Protein AF-A0A949XMJ7-F1 (afdb_monomer)

Sequence (613 aa):
MRRFLAPEVVQTSALDCGPAALKCLLEGYRIPVAYGRLREACQTGLDGTSIDTLEVVANQLGLIAGQVLLPVDHLLLREAKAFPCLLVTTLPNGVTHFVVLWRKHGSLLQVMDPAVGRRWVSTKEFLREVYAHTMPAEADEWRHFAASEDSRKMFAERMRKVGLRSKRQLTLVTNALHDEGWRSLAILDAAIRLVAALRDSGAIRSADDSARLLERMIANPECIPERYWSVRSAPQDSAGAEQVLVQGAVLIRILGSQPPASGEELGTELSAALSARAASPGRELFNVFWHSGRLAIALILCGLVVSAAATLGEGLLFRGLLDISTELGLAGQRMGAMSALAFFCVALLFLELPVFLYSVRIGRYIENRLRLKFLEKIPRLSDRYFQSRLISDMAERSHVAHRLRDLAGHVHQLLRAVLEFTFTAAGIVWLEPSYSHHMMAIAAVALAPPFLLQSLLTERDLRVRTHAAGLTRFYLDAMLGLVAVRAHGAENAVRRDHERFLGEWANASVRLQRTAAALEAAQLTALFGLIGGLFLWHPLEGADIGRTLLIAYWALNLPALGQEIGTLLRQYPAYRNLTLRLMEPLSAPEETPACEIPFGPGECAAPSLTFDA

Nearest PDB structures (foldseek):
  6v9z-assembly1_B  TM=7.676E-01  e=9.393E-17  Acetivibrio thermocellus ATCC 27405
  8vp6-assembly1_A  TM=7.968E-01  e=1.677E-15  Acetivibrio thermocellus ATCC 27405
  7t56-assembly1_B  TM=7.786E-01  e=8.158E-16  Acetivibrio thermocellus
  8vp5-assembly1_B  TM=7.385E-01  e=6.307E-16  Acetivibrio thermocellus ATCC 27405
  8vpb-assembly1_B  TM=7.753E-01  e=7.086E-15  Acetivibrio thermocellus ATCC 27405

Structure (mmCIF, N/CA/C/O backbone):
data_AF-A0A949XMJ7-F1
#
_entry.id   AF-A0A949XMJ7-F1
#
loop_
_atom_site.group_PDB
_atom_site.id
_atom_site.type_symbol
_atom_site.label_atom_id
_atom_site.label_alt_id
_atom_site.label_comp_id
_atom_site.label_asym_id
_atom_site.label_entity_id
_atom_site.label_seq_id
_atom_site.pdbx_PDB_ins_code
_atom_site.Cartn_x
_atom_site.Cartn_y
_atom_site.Cartn_z
_atom_site.occupancy
_atom_site.B_iso_or_equiv
_atom_site.auth_seq_id
_atom_site.auth_comp_id
_atom_site.auth_asym_id
_atom_site.auth_atom_id
_atom_site.pdbx_PDB_model_num
ATOM 1 N N . MET A 1 1 ? 0.547 -25.643 -7.163 1.00 66.56 1 MET A N 1
ATOM 2 C CA . MET A 1 1 ? -0.748 -24.995 -7.504 1.00 66.56 1 MET A CA 1
ATOM 3 C C . MET A 1 1 ? -0.825 -23.638 -6.802 1.00 66.56 1 MET A C 1
ATOM 5 O O . MET A 1 1 ? -0.690 -23.591 -5.583 1.00 66.56 1 MET A O 1
ATOM 9 N N . ARG A 1 2 ? -0.970 -22.543 -7.560 1.00 87.31 2 ARG A N 1
ATOM 10 C CA . ARG A 1 2 ? -0.847 -21.151 -7.081 1.00 87.31 2 ARG A CA 1
ATOM 11 C C . ARG A 1 2 ? -2.112 -20.654 -6.356 1.00 87.31 2 ARG A C 1
ATOM 13 O O . ARG A 1 2 ? -3.221 -20.988 -6.769 1.00 87.31 2 ARG A O 1
ATOM 20 N N . ARG A 1 3 ? -1.968 -19.828 -5.308 1.00 89.62 3 ARG A N 1
ATOM 21 C CA . ARG A 1 3 ? -3.097 -19.157 -4.623 1.00 89.62 3 ARG A CA 1
ATOM 22 C C . ARG A 1 3 ? -3.850 -18.195 -5.559 1.00 89.62 3 ARG A C 1
ATOM 24 O O . ARG A 1 3 ? -3.275 -17.623 -6.486 1.00 89.62 3 ARG A O 1
ATOM 31 N N . PHE A 1 4 ? -5.149 -17.997 -5.308 1.00 88.06 4 PHE A N 1
ATOM 32 C CA . PHE A 1 4 ? -5.967 -17.066 -6.097 1.00 88.06 4 PHE A CA 1
ATOM 33 C C . PHE A 1 4 ? -5.534 -15.613 -5.868 1.00 88.06 4 PHE A C 1
ATOM 35 O O . PHE A 1 4 ? -5.231 -14.912 -6.831 1.00 88.06 4 PHE A O 1
ATOM 42 N N . LEU A 1 5 ? -5.439 -15.201 -4.601 1.00 90.12 5 LEU A N 1
ATOM 43 C CA . LEU A 1 5 ? -4.949 -13.884 -4.198 1.00 90.12 5 LEU A CA 1
ATOM 44 C C . LEU A 1 5 ? -3.449 -13.934 -3.894 1.00 90.12 5 LEU A C 1
ATOM 46 O O . LEU A 1 5 ? -2.981 -14.900 -3.284 1.00 90.12 5 LEU A O 1
ATOM 50 N N . ALA A 1 6 ? -2.730 -12.872 -4.259 1.00 91.12 6 ALA A N 1
ATOM 51 C CA . ALA A 1 6 ? -1.374 -12.633 -3.774 1.00 91.12 6 ALA A CA 1
ATOM 52 C C . ALA A 1 6 ? -1.363 -12.597 -2.229 1.00 91.12 6 ALA A C 1
ATOM 54 O O . ALA A 1 6 ? -2.210 -11.899 -1.644 1.00 91.12 6 ALA A O 1
ATOM 55 N N . PRO A 1 7 ? -0.470 -13.352 -1.559 1.00 90.19 7 PRO A N 1
ATOM 56 C CA . PRO A 1 7 ? -0.226 -13.207 -0.127 1.00 90.19 7 PRO A CA 1
ATOM 57 C C . PRO A 1 7 ? 0.256 -11.799 0.207 1.00 90.19 7 PRO A C 1
ATOM 59 O O . PRO A 1 7 ? 1.004 -11.190 -0.552 1.00 90.19 7 PRO A O 1
ATOM 62 N N . GLU A 1 8 ? -0.175 -11.283 1.352 1.00 86.44 8 GLU A N 1
ATOM 63 C CA . GLU A 1 8 ? 0.156 -9.924 1.759 1.00 86.44 8 GLU A CA 1
ATOM 64 C C . GLU A 1 8 ? 1.421 -9.900 2.623 1.00 86.44 8 GLU A C 1
ATOM 66 O O . GLU A 1 8 ? 1.390 -10.220 3.815 1.00 86.44 8 GLU A O 1
ATOM 71 N N . VAL A 1 9 ? 2.535 -9.510 2.002 1.00 86.31 9 VAL A N 1
ATOM 72 C CA . VAL A 1 9 ? 3.845 -9.335 2.640 1.00 86.31 9 VAL A CA 1
ATOM 73 C C . VAL A 1 9 ? 4.270 -7.869 2.578 1.00 86.31 9 VAL A C 1
ATOM 75 O O . VAL A 1 9 ? 4.644 -7.371 1.522 1.00 86.31 9 VAL A O 1
ATOM 78 N N . VAL A 1 10 ? 4.230 -7.185 3.719 1.00 83.06 10 VAL A N 1
ATOM 79 C CA . VAL A 1 10 ? 4.673 -5.789 3.831 1.00 83.06 10 VAL A CA 1
ATOM 80 C C . VAL A 1 10 ? 6.129 -5.750 4.291 1.00 83.06 10 VAL A C 1
ATOM 82 O O . VAL A 1 10 ? 6.508 -6.506 5.189 1.00 83.06 10 VAL A O 1
ATOM 85 N N . GLN A 1 11 ? 6.929 -4.881 3.677 1.00 83.44 11 GLN A N 1
ATOM 86 C CA . GLN A 1 11 ? 8.338 -4.689 3.997 1.00 83.44 11 GLN A CA 1
ATOM 87 C C . GLN A 1 11 ? 8.525 -4.080 5.391 1.00 83.44 11 GLN A C 1
ATOM 89 O O . GLN A 1 11 ? 7.775 -3.196 5.812 1.00 83.44 11 GLN A O 1
ATOM 94 N N . THR A 1 12 ? 9.543 -4.541 6.112 1.00 75.12 12 THR A N 1
ATOM 95 C CA . THR A 1 12 ? 9.907 -3.996 7.430 1.00 75.12 12 THR A CA 1
ATOM 96 C C . THR A 1 12 ? 10.893 -2.836 7.344 1.00 75.12 12 THR A C 1
ATOM 98 O O . THR A 1 12 ? 10.880 -1.975 8.218 1.00 75.12 12 THR A O 1
ATOM 101 N N . SER A 1 13 ? 11.720 -2.778 6.299 1.00 78.19 13 SER A N 1
ATOM 102 C CA . SER A 1 13 ? 12.602 -1.648 5.992 1.00 78.19 13 SER A CA 1
ATOM 103 C C . SER A 1 13 ? 12.315 -1.110 4.592 1.00 78.19 13 SER A C 1
ATOM 105 O O . SER A 1 13 ? 11.815 -1.835 3.732 1.00 78.19 13 SER A O 1
ATOM 107 N N . ALA A 1 14 ? 12.662 0.155 4.347 1.00 74.44 14 ALA A N 1
ATOM 108 C CA . ALA A 1 14 ? 12.554 0.778 3.027 1.00 74.44 14 ALA A CA 1
ATOM 109 C C . ALA A 1 14 ? 13.431 0.085 1.964 1.00 74.44 14 ALA A C 1
ATOM 111 O O . ALA A 1 14 ? 13.112 0.149 0.781 1.00 74.44 14 ALA A O 1
ATOM 112 N N . LEU A 1 15 ? 14.503 -0.593 2.389 1.00 81.62 15 LEU A N 1
ATOM 113 C CA . LEU A 1 15 ? 15.447 -1.294 1.511 1.00 81.62 15 LEU A CA 1
ATOM 114 C C . LEU A 1 15 ? 15.006 -2.726 1.154 1.00 81.62 15 LEU A C 1
ATOM 116 O O . LEU A 1 15 ? 15.598 -3.354 0.279 1.00 81.62 15 LEU A O 1
ATOM 120 N N . ASP A 1 16 ? 13.955 -3.249 1.794 1.00 86.19 16 ASP A N 1
ATOM 121 C CA . ASP A 1 16 ? 13.585 -4.667 1.700 1.00 86.19 16 ASP A CA 1
ATOM 122 C C . ASP A 1 16 ? 12.490 -4.963 0.651 1.00 86.19 16 ASP A C 1
ATOM 124 O O . ASP A 1 16 ? 11.859 -6.026 0.692 1.00 86.19 16 ASP A O 1
ATOM 128 N N . CYS A 1 17 ? 12.225 -4.051 -0.291 1.00 91.06 17 CYS A N 1
ATOM 129 C CA . CYS A 1 17 ? 11.159 -4.238 -1.282 1.00 91.06 17 CYS A CA 1
ATOM 130 C C . CYS A 1 17 ? 11.347 -5.519 -2.120 1.00 91.06 17 CYS A C 1
ATOM 132 O O . CYS A 1 17 ? 10.381 -6.246 -2.356 1.00 91.06 17 CYS A O 1
ATOM 134 N N . GLY A 1 18 ? 12.590 -5.852 -2.493 1.00 92.31 18 GLY A N 1
ATOM 135 C CA . GLY A 1 18 ? 12.946 -7.079 -3.217 1.00 92.31 18 GLY A CA 1
ATOM 136 C C . GLY A 1 18 ? 12.616 -8.364 -2.440 1.00 92.31 18 GLY A C 1
ATOM 137 O O . GLY A 1 18 ? 11.767 -9.137 -2.893 1.00 92.31 18 GLY A O 1
ATOM 138 N N . PRO A 1 19 ? 13.211 -8.598 -1.252 1.00 92.56 19 PRO A N 1
ATOM 139 C CA . PRO A 1 19 ? 12.911 -9.763 -0.414 1.00 92.56 19 PRO A CA 1
ATOM 140 C C . PRO A 1 19 ? 11.424 -9.902 -0.069 1.00 92.56 19 PRO A C 1
ATOM 142 O O . PRO A 1 19 ? 10.880 -11.008 -0.080 1.00 92.56 19 PRO A O 1
ATOM 145 N N . ALA A 1 20 ? 10.733 -8.791 0.204 1.00 92.12 20 ALA A N 1
ATOM 146 C CA . ALA A 1 20 ? 9.298 -8.795 0.474 1.00 92.12 20 ALA A CA 1
ATOM 147 C C . ALA A 1 20 ? 8.474 -9.244 -0.746 1.00 92.12 20 ALA A C 1
ATOM 149 O O . ALA A 1 20 ? 7.578 -10.087 -0.616 1.00 92.12 20 ALA A O 1
ATOM 150 N N . ALA A 1 21 ? 8.802 -8.733 -1.937 1.00 95.00 21 ALA A N 1
ATOM 151 C CA . ALA A 1 21 ? 8.185 -9.143 -3.195 1.00 95.00 21 ALA A CA 1
ATOM 152 C C . ALA A 1 21 ? 8.442 -10.632 -3.492 1.00 95.00 21 ALA A C 1
ATOM 154 O O . ALA A 1 21 ? 7.512 -11.374 -3.822 1.00 95.00 21 ALA A O 1
ATOM 155 N N . LEU A 1 22 ? 9.674 -11.102 -3.291 1.00 95.56 22 LEU A N 1
ATOM 156 C CA . LEU A 1 22 ? 10.027 -12.507 -3.475 1.00 95.56 22 LEU A CA 1
ATOM 157 C C . LEU A 1 22 ? 9.285 -13.420 -2.488 1.00 95.56 22 LEU A C 1
ATOM 159 O O . LEU A 1 22 ? 8.714 -14.434 -2.895 1.00 95.56 22 LEU A O 1
ATOM 163 N N . LYS A 1 23 ? 9.182 -13.035 -1.211 1.00 93.50 23 LYS A N 1
ATOM 164 C CA . LYS A 1 23 ? 8.390 -13.779 -0.223 1.00 93.50 23 LYS A CA 1
ATOM 165 C C . LYS A 1 23 ? 6.920 -13.894 -0.630 1.00 93.50 23 LYS A C 1
ATOM 167 O O . LYS A 1 23 ? 6.338 -14.968 -0.491 1.00 93.50 23 LYS A O 1
ATOM 172 N N . CYS A 1 24 ? 6.317 -12.820 -1.149 1.00 94.31 24 CYS A N 1
ATOM 173 C CA . CYS A 1 24 ? 4.947 -12.858 -1.670 1.00 94.31 24 CYS A CA 1
ATOM 174 C C . CYS A 1 24 ? 4.798 -13.915 -2.777 1.00 94.31 24 CYS A C 1
ATOM 176 O O . CYS A 1 24 ? 3.838 -14.692 -2.766 1.00 94.31 24 CYS A O 1
ATOM 178 N N . LEU A 1 25 ? 5.743 -13.966 -3.723 1.00 95.38 25 LEU A N 1
ATOM 179 C CA . LEU A 1 25 ? 5.747 -14.978 -4.780 1.00 95.38 25 LEU A CA 1
ATOM 180 C C . LEU A 1 25 ? 5.861 -16.392 -4.193 1.00 95.38 25 LEU A C 1
ATOM 182 O O . LEU A 1 25 ? 5.002 -17.229 -4.474 1.00 95.38 25 LEU A O 1
ATOM 186 N N . LEU A 1 26 ? 6.843 -16.636 -3.323 1.00 93.75 26 LEU A N 1
ATOM 187 C CA . LEU A 1 26 ? 7.087 -17.934 -2.682 1.00 93.75 26 LEU A CA 1
ATOM 188 C C . LEU A 1 26 ? 5.860 -18.437 -1.904 1.00 93.75 26 LEU A C 1
ATOM 190 O O . LEU A 1 26 ? 5.338 -19.518 -2.190 1.00 93.75 26 LEU A O 1
ATOM 194 N N . GLU A 1 27 ? 5.300 -17.624 -1.003 1.00 91.94 27 GLU A N 1
ATOM 195 C CA . GLU A 1 27 ? 4.089 -17.982 -0.249 1.00 91.94 27 GLU A CA 1
ATOM 196 C C . GLU A 1 27 ? 2.875 -18.200 -1.168 1.00 91.94 27 GLU A C 1
ATOM 198 O O . GLU A 1 27 ? 1.984 -19.013 -0.885 1.00 91.94 27 GLU A O 1
ATOM 203 N N . GLY A 1 28 ? 2.834 -17.493 -2.299 1.00 92.19 28 GLY A N 1
ATOM 204 C CA . GLY A 1 28 ? 1.785 -17.599 -3.303 1.00 92.19 28 GLY A CA 1
ATOM 205 C C . GLY A 1 28 ? 1.818 -18.940 -4.040 1.00 92.19 28 GLY A C 1
ATOM 206 O O . GLY A 1 28 ? 0.761 -19.468 -4.410 1.00 92.19 28 GLY A O 1
ATOM 207 N N . TYR A 1 29 ? 3.010 -19.522 -4.170 1.00 92.81 29 TYR A N 1
ATOM 208 C CA . TYR A 1 29 ? 3.255 -20.896 -4.613 1.00 92.81 29 TYR A CA 1
ATOM 209 C C . TYR A 1 29 ? 3.295 -21.915 -3.459 1.00 92.81 29 TYR A C 1
ATOM 211 O O . TYR A 1 29 ? 3.498 -23.099 -3.707 1.00 92.81 29 TYR A O 1
ATOM 219 N N . ARG A 1 30 ? 2.955 -21.488 -2.231 1.00 89.94 30 ARG A N 1
ATOM 220 C CA . ARG A 1 30 ? 2.910 -22.298 -0.996 1.00 89.94 30 ARG A CA 1
ATOM 221 C C . ARG A 1 30 ? 4.281 -22.794 -0.520 1.00 89.94 30 ARG A C 1
ATOM 223 O O . ARG A 1 30 ? 4.350 -23.835 0.123 1.00 89.94 30 ARG A O 1
ATOM 230 N N . ILE A 1 31 ? 5.329 -22.025 -0.788 1.00 88.88 31 ILE A N 1
ATOM 231 C CA . ILE A 1 31 ? 6.684 -22.246 -0.282 1.00 88.88 31 ILE A CA 1
ATOM 232 C C . ILE A 1 31 ? 6.861 -21.311 0.929 1.00 88.88 31 ILE A C 1
ATOM 234 O O . ILE A 1 31 ? 6.966 -20.097 0.742 1.00 88.88 31 ILE A O 1
ATOM 238 N N . PRO A 1 32 ? 6.769 -21.814 2.175 1.00 83.50 32 PRO A N 1
ATOM 239 C CA . PRO A 1 32 ? 6.888 -20.977 3.363 1.00 83.50 32 PRO A CA 1
ATOM 240 C C . PRO A 1 32 ? 8.350 -20.587 3.589 1.00 83.50 32 PRO A C 1
ATOM 242 O O . PRO A 1 32 ? 9.219 -21.452 3.600 1.00 83.50 32 PRO A O 1
ATOM 245 N N . VAL A 1 33 ? 8.613 -19.293 3.795 1.00 84.81 33 VAL A N 1
ATOM 246 C CA . VAL A 1 33 ? 9.972 -18.791 4.038 1.00 84.81 33 VAL A CA 1
ATOM 247 C C . VAL A 1 33 ? 9.970 -17.707 5.118 1.00 84.81 33 VAL A C 1
ATOM 249 O O . VAL A 1 33 ? 9.115 -16.809 5.134 1.00 84.81 33 VAL A O 1
ATOM 252 N N . ALA A 1 34 ? 10.930 -17.774 6.040 1.00 83.06 34 ALA A N 1
ATOM 253 C CA . ALA A 1 34 ? 11.138 -16.749 7.056 1.00 83.06 34 ALA A CA 1
ATOM 254 C C . ALA A 1 34 ? 11.697 -15.455 6.442 1.00 83.06 34 ALA A C 1
ATOM 256 O O . ALA A 1 34 ? 12.668 -15.469 5.693 1.00 83.06 34 ALA A O 1
ATOM 257 N N . TYR A 1 35 ? 11.095 -14.313 6.794 1.00 82.06 35 TYR A N 1
ATOM 258 C CA . TYR A 1 35 ? 11.399 -13.024 6.158 1.00 82.06 35 TYR A CA 1
ATOM 259 C C . TYR A 1 35 ? 12.834 -12.545 6.420 1.00 82.06 35 TYR A C 1
ATOM 261 O O . TYR A 1 35 ? 13.541 -12.221 5.473 1.00 82.06 35 TYR A O 1
ATOM 269 N N . GLY A 1 36 ? 13.275 -12.540 7.685 1.00 76.06 36 GLY A N 1
ATOM 270 C CA . GLY A 1 36 ? 14.621 -12.075 8.042 1.00 76.06 36 GLY A CA 1
ATOM 271 C C . GLY A 1 36 ? 15.720 -12.885 7.349 1.00 76.06 36 GLY A C 1
ATOM 272 O O . GLY A 1 36 ? 16.633 -12.313 6.773 1.00 76.06 36 GLY A O 1
ATOM 273 N N . ARG A 1 37 ? 15.575 -14.215 7.302 1.00 79.25 37 ARG A N 1
ATOM 274 C CA . ARG A 1 37 ? 16.522 -15.108 6.612 1.00 79.25 37 ARG A CA 1
ATOM 275 C C . ARG A 1 37 ? 16.497 -14.939 5.096 1.00 79.25 37 ARG A C 1
ATOM 277 O O . ARG A 1 37 ? 17.549 -14.922 4.471 1.00 79.25 37 ARG A O 1
ATOM 284 N N . LEU A 1 38 ? 15.314 -14.746 4.506 1.00 86.00 38 LEU A N 1
ATOM 285 C CA . LEU A 1 38 ? 15.204 -14.458 3.077 1.00 86.00 38 LEU A CA 1
ATOM 286 C C . LEU A 1 38 ? 15.922 -13.156 2.706 1.00 86.00 38 LEU A C 1
ATOM 288 O O . LEU A 1 38 ? 16.577 -13.106 1.672 1.00 86.00 38 LEU A O 1
ATOM 292 N N . ARG A 1 39 ? 15.828 -12.121 3.545 1.00 86.19 39 ARG A N 1
ATOM 293 C CA . ARG A 1 39 ? 16.546 -10.858 3.343 1.00 86.19 39 ARG A CA 1
ATOM 294 C C . ARG A 1 39 ? 18.064 -11.059 3.334 1.00 86.19 39 ARG A C 1
ATOM 296 O O . ARG A 1 39 ? 18.731 -10.561 2.434 1.00 86.19 39 ARG A O 1
ATOM 303 N N . GLU A 1 40 ? 18.598 -11.811 4.297 1.00 81.62 40 GLU A N 1
ATOM 304 C CA . GLU A 1 40 ? 20.036 -12.113 4.348 1.00 81.62 40 GLU A CA 1
ATOM 305 C C . GLU A 1 40 ? 20.483 -12.971 3.149 1.00 81.62 40 GLU A C 1
ATOM 307 O O . GLU A 1 40 ? 21.538 -12.713 2.567 1.00 81.62 40 GLU A O 1
ATOM 312 N N . ALA A 1 41 ? 19.650 -13.925 2.714 1.00 83.19 41 ALA A N 1
ATOM 313 C CA . ALA A 1 41 ? 19.880 -14.723 1.508 1.00 83.19 41 ALA A CA 1
ATOM 314 C C . ALA A 1 41 ? 19.851 -13.891 0.216 1.00 83.19 41 ALA A C 1
ATOM 316 O O . ALA A 1 41 ? 20.631 -14.148 -0.696 1.00 83.19 41 ALA A O 1
ATOM 317 N N . CYS A 1 42 ? 18.994 -12.870 0.151 1.00 86.19 42 CYS A N 1
ATOM 318 C CA . CYS A 1 42 ? 18.960 -11.910 -0.954 1.00 86.19 42 CYS A CA 1
ATOM 319 C C . CYS A 1 42 ? 20.138 -10.924 -0.929 1.00 86.19 42 CYS A C 1
ATOM 321 O O . CYS A 1 42 ? 20.238 -10.099 -1.832 1.00 86.19 42 CYS A O 1
ATOM 323 N N . GLN A 1 43 ? 21.006 -10.978 0.092 1.00 82.50 43 GLN A N 1
ATOM 324 C CA . GLN A 1 43 ? 22.157 -10.085 0.257 1.00 82.50 43 GLN A CA 1
ATOM 325 C C . GLN A 1 43 ? 21.776 -8.598 0.161 1.00 82.50 43 GLN A C 1
ATOM 327 O O . GLN A 1 43 ? 22.512 -7.785 -0.391 1.00 82.50 43 GLN A O 1
ATOM 332 N N . THR A 1 44 ? 20.601 -8.238 0.681 1.00 80.69 44 THR A N 1
ATOM 333 C CA . THR A 1 44 ? 20.091 -6.866 0.625 1.00 80.69 44 THR A CA 1
ATOM 334 C C . THR A 1 44 ? 21.017 -5.915 1.383 1.00 80.69 44 THR A C 1
ATOM 336 O O . THR A 1 44 ? 21.176 -6.048 2.597 1.00 80.69 44 THR A O 1
ATOM 339 N N . GLY A 1 45 ? 21.605 -4.953 0.671 1.00 77.56 45 GLY A N 1
ATOM 340 C CA . GLY A 1 45 ? 22.509 -3.938 1.214 1.00 77.56 45 GLY A CA 1
ATOM 341 C C . GLY A 1 45 ? 21.876 -2.546 1.289 1.00 77.56 45 GLY A C 1
ATOM 342 O O . GLY A 1 45 ? 20.660 -2.388 1.165 1.00 77.56 45 GLY A O 1
ATOM 343 N N . LEU A 1 46 ? 22.718 -1.521 1.460 1.00 73.44 46 LEU A N 1
ATOM 344 C CA . LEU A 1 46 ? 22.292 -0.113 1.481 1.00 73.44 46 LEU A CA 1
ATOM 345 C C . LEU A 1 46 ? 21.747 0.370 0.129 1.00 73.44 46 LEU A C 1
ATOM 347 O O . LEU A 1 46 ? 20.850 1.209 0.103 1.00 73.44 46 LEU A O 1
ATOM 351 N N . ASP A 1 47 ? 22.228 -0.216 -0.968 1.00 74.69 47 ASP A N 1
ATOM 352 C CA . ASP A 1 47 ? 21.771 0.076 -2.332 1.00 74.69 47 ASP A CA 1
ATOM 353 C C . ASP A 1 47 ? 20.519 -0.732 -2.731 1.00 74.69 47 ASP A C 1
ATOM 355 O O . ASP A 1 47 ? 20.024 -0.628 -3.853 1.00 74.69 47 ASP A O 1
ATOM 359 N N . GLY A 1 48 ? 19.978 -1.537 -1.810 1.00 82.44 48 GLY A N 1
ATOM 360 C CA . GLY A 1 48 ? 18.833 -2.410 -2.046 1.00 82.44 48 GLY A CA 1
ATOM 361 C C . GLY A 1 48 ? 19.242 -3.828 -2.443 1.00 82.44 48 GLY A C 1
ATOM 362 O O . GLY A 1 48 ? 20.201 -4.389 -1.916 1.00 82.44 48 GLY A O 1
ATOM 363 N N . THR A 1 49 ? 18.452 -4.456 -3.315 1.00 86.25 49 THR A N 1
ATOM 364 C CA . THR A 1 49 ? 18.653 -5.849 -3.752 1.00 86.25 49 THR A CA 1
ATOM 365 C C . THR A 1 49 ? 18.765 -5.904 -5.268 1.00 86.25 49 THR A C 1
ATOM 367 O O . THR A 1 49 ? 17.895 -5.361 -5.951 1.00 86.25 49 THR A O 1
ATOM 370 N N . SER A 1 50 ? 19.794 -6.577 -5.795 1.00 91.00 50 SER A N 1
ATOM 371 C CA . SER A 1 50 ? 19.906 -6.805 -7.240 1.00 91.00 50 SER A CA 1
ATOM 372 C C . SER A 1 50 ? 18.798 -7.737 -7.729 1.00 91.00 50 SER A C 1
ATOM 374 O O . SER A 1 50 ? 18.439 -8.716 -7.069 1.00 91.00 50 SER A O 1
ATOM 376 N N . ILE A 1 51 ? 18.275 -7.442 -8.916 1.00 91.81 51 ILE A N 1
ATOM 377 C CA . ILE A 1 51 ? 17.307 -8.299 -9.595 1.00 91.81 51 ILE A CA 1
ATOM 378 C C . ILE A 1 51 ? 17.902 -9.675 -9.938 1.00 91.81 51 ILE A C 1
ATOM 380 O O . ILE A 1 51 ? 17.189 -10.671 -9.838 1.00 91.81 51 ILE A O 1
ATOM 384 N N . ASP A 1 52 ? 19.201 -9.750 -10.231 1.00 92.00 52 ASP A N 1
ATOM 385 C CA . ASP A 1 52 ? 19.880 -11.008 -10.563 1.00 92.00 52 ASP A CA 1
ATOM 386 C C . ASP A 1 52 ? 19.918 -11.926 -9.334 1.00 92.00 52 ASP A C 1
ATOM 388 O O . ASP A 1 52 ? 19.584 -13.109 -9.400 1.00 92.00 52 ASP A O 1
ATOM 392 N N . THR A 1 53 ? 20.207 -11.355 -8.159 1.00 92.06 53 THR A N 1
ATOM 393 C CA . THR A 1 53 ? 20.156 -12.087 -6.888 1.00 92.06 53 THR A CA 1
ATOM 394 C C . THR A 1 53 ? 18.746 -12.593 -6.593 1.00 92.06 53 THR A C 1
ATOM 396 O O . THR A 1 53 ? 18.581 -13.725 -6.141 1.00 92.06 53 THR A O 1
ATOM 399 N N . LEU A 1 54 ? 17.712 -11.789 -6.869 1.00 94.31 54 LEU A N 1
ATOM 400 C CA . LEU A 1 54 ? 16.321 -12.212 -6.681 1.00 94.31 54 LEU A CA 1
ATOM 401 C C . LEU A 1 54 ? 15.955 -13.396 -7.582 1.00 94.31 54 LEU A C 1
ATOM 403 O O . LEU A 1 54 ? 15.244 -14.288 -7.124 1.00 94.31 54 LEU A O 1
ATOM 407 N N . GLU A 1 55 ? 16.428 -13.430 -8.829 1.00 95.19 55 GLU A N 1
ATOM 408 C CA . GLU A 1 55 ? 16.212 -14.558 -9.741 1.00 95.19 55 GLU A CA 1
ATOM 409 C C . GLU A 1 55 ? 16.924 -15.824 -9.255 1.00 95.19 55 GLU A C 1
ATOM 411 O O . GLU A 1 55 ? 16.299 -16.886 -9.173 1.00 95.19 55 GLU A O 1
ATOM 416 N N . VAL A 1 56 ? 18.202 -15.714 -8.880 1.00 93.25 56 VAL A N 1
ATOM 417 C CA . VAL A 1 56 ? 18.991 -16.841 -8.360 1.00 93.25 56 VAL A CA 1
ATOM 418 C C . VAL A 1 56 ? 18.330 -17.430 -7.113 1.00 93.25 56 VAL A C 1
ATOM 420 O O . VAL A 1 56 ? 18.054 -18.630 -7.065 1.00 93.25 56 VAL A O 1
ATOM 423 N N . VAL A 1 57 ? 17.994 -16.586 -6.132 1.00 92.75 57 VAL A N 1
ATOM 424 C CA . VAL A 1 57 ? 17.347 -17.014 -4.882 1.00 92.75 57 VAL A CA 1
ATOM 425 C C . VAL A 1 57 ? 15.951 -17.587 -5.152 1.00 92.75 57 VAL A C 1
ATOM 427 O O . VAL A 1 57 ? 15.570 -18.589 -4.546 1.00 92.75 57 VAL A O 1
ATOM 430 N N . ALA A 1 58 ? 15.182 -17.006 -6.080 1.00 94.25 58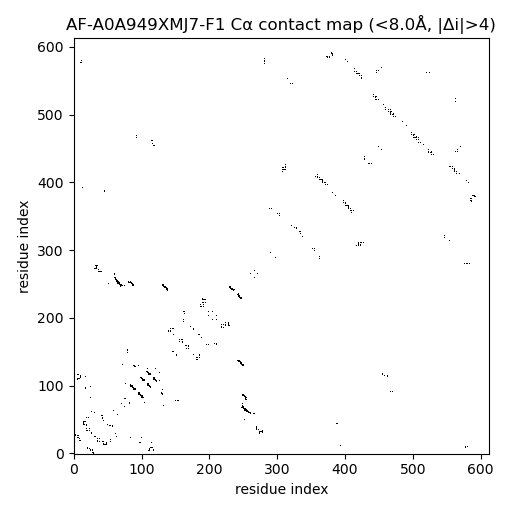 ALA A N 1
ATOM 431 C CA . ALA A 1 58 ? 13.881 -17.547 -6.474 1.00 94.25 58 ALA A CA 1
ATOM 432 C C . ALA A 1 58 ? 13.999 -18.971 -7.033 1.00 94.25 58 ALA A C 1
ATOM 434 O O . ALA A 1 58 ? 13.227 -19.846 -6.629 1.00 94.25 58 ALA A O 1
ATOM 435 N N . ASN A 1 59 ? 14.966 -19.205 -7.925 1.00 94.06 59 ASN A N 1
ATOM 436 C CA . ASN A 1 59 ? 15.201 -20.512 -8.532 1.00 94.06 59 ASN A CA 1
ATOM 437 C C . ASN A 1 59 ? 15.682 -21.547 -7.501 1.00 94.06 59 ASN A C 1
ATOM 439 O O . ASN A 1 59 ? 15.126 -22.645 -7.443 1.00 94.06 59 ASN A O 1
ATOM 443 N N . GLN A 1 60 ? 16.620 -21.179 -6.621 1.00 91.75 60 GLN A N 1
ATOM 444 C CA . GLN A 1 60 ? 17.108 -22.047 -5.537 1.00 91.75 60 GLN A CA 1
ATOM 445 C C . GLN A 1 60 ? 15.994 -22.473 -4.565 1.00 91.75 60 GLN A C 1
ATOM 447 O O . GLN A 1 60 ? 15.959 -23.617 -4.110 1.00 91.75 60 GLN A O 1
ATOM 452 N N . LEU A 1 61 ? 15.048 -21.573 -4.272 1.00 90.50 61 LEU A N 1
ATOM 453 C CA . LEU A 1 61 ? 13.918 -21.837 -3.374 1.00 90.50 61 LEU A CA 1
ATOM 454 C C . LEU A 1 61 ? 12.747 -22.579 -4.041 1.00 90.50 61 LEU A C 1
ATOM 456 O O . LEU A 1 61 ? 11.743 -22.831 -3.375 1.00 90.50 61 LEU A O 1
ATOM 460 N N . GLY A 1 62 ? 12.858 -22.950 -5.322 1.00 90.88 62 GLY A N 1
ATOM 461 C CA . GLY A 1 62 ? 11.873 -23.786 -6.015 1.00 90.88 62 GLY A CA 1
ATOM 462 C C . GLY A 1 62 ? 10.855 -23.028 -6.874 1.00 90.88 62 GLY A C 1
ATOM 463 O O . GLY A 1 62 ? 9.819 -23.586 -7.245 1.00 90.88 62 GLY A O 1
ATOM 464 N N . LEU A 1 63 ? 11.097 -21.763 -7.223 1.00 94.06 63 LEU A N 1
ATOM 465 C CA . LEU A 1 63 ? 10.371 -21.117 -8.323 1.00 94.06 63 LEU A CA 1
ATOM 466 C C . LEU A 1 63 ? 11.061 -21.422 -9.657 1.00 94.06 63 LEU A C 1
ATOM 468 O O . LEU A 1 63 ? 12.241 -21.738 -9.693 1.00 94.06 63 LEU A O 1
ATOM 472 N N . ILE A 1 64 ? 10.313 -21.334 -10.756 1.00 95.25 64 ILE A N 1
ATOM 473 C CA . ILE A 1 64 ? 10.884 -21.298 -12.109 1.00 95.25 64 ILE A CA 1
ATOM 474 C C . ILE A 1 64 ? 10.829 -19.837 -12.548 1.00 95.25 64 ILE A C 1
ATOM 476 O O . ILE A 1 64 ? 9.797 -19.374 -13.051 1.00 95.25 64 ILE A O 1
ATOM 480 N N . ALA A 1 65 ? 11.895 -19.102 -12.248 1.00 95.69 65 ALA A N 1
ATOM 481 C CA . ALA A 1 65 ? 12.020 -17.667 -12.454 1.00 95.69 65 ALA A CA 1
ATOM 482 C C . ALA A 1 65 ? 12.898 -17.368 -13.676 1.00 95.69 65 ALA A C 1
ATOM 484 O O . ALA A 1 65 ? 13.891 -18.052 -13.900 1.00 95.69 65 ALA A O 1
ATOM 485 N N . GLY A 1 66 ? 12.503 -16.361 -14.459 1.00 94.38 66 GLY A N 1
ATOM 486 C CA . GLY A 1 66 ? 13.279 -15.864 -15.595 1.00 94.38 66 GLY A CA 1
ATOM 487 C C . GLY A 1 66 ? 13.248 -14.341 -15.665 1.00 94.38 66 GLY A C 1
ATOM 488 O O . GLY A 1 66 ? 12.152 -13.764 -15.719 1.00 94.38 66 GLY A O 1
ATOM 489 N N . GLN A 1 67 ? 14.410 -13.694 -15.681 1.00 93.94 67 GLN A N 1
ATOM 490 C CA . GLN A 1 67 ? 14.530 -12.261 -15.943 1.00 93.94 67 GLN A CA 1
ATOM 491 C C . GLN A 1 67 ? 14.234 -11.956 -17.417 1.00 93.94 67 GLN A C 1
ATOM 493 O O . GLN A 1 67 ? 14.656 -12.669 -18.327 1.00 93.94 67 GLN A O 1
ATOM 498 N N . VAL A 1 68 ? 13.445 -10.910 -17.669 1.00 91.31 68 VAL A N 1
ATOM 499 C CA . VAL A 1 68 ? 13.101 -10.461 -19.021 1.00 91.31 68 VAL A CA 1
ATOM 500 C C . VAL A 1 68 ? 12.960 -8.943 -19.041 1.00 91.31 68 VAL A C 1
ATOM 502 O O . VAL A 1 68 ? 12.318 -8.357 -18.166 1.00 91.31 68 VAL A O 1
ATOM 505 N N . LEU A 1 69 ? 13.484 -8.316 -20.092 1.00 91.38 69 LEU A N 1
ATOM 506 C CA . LEU A 1 69 ? 13.143 -6.949 -20.471 1.00 91.38 69 LEU A CA 1
ATOM 507 C C . LEU A 1 69 ? 12.010 -6.992 -21.504 1.00 91.38 69 LEU A C 1
ATOM 509 O O . LEU A 1 69 ? 12.211 -7.407 -22.644 1.00 91.38 69 LEU A O 1
ATOM 513 N N . LEU A 1 70 ? 10.799 -6.594 -21.110 1.00 90.12 70 LEU A N 1
ATOM 514 C CA . LEU A 1 70 ? 9.648 -6.539 -22.016 1.00 90.12 70 LEU A CA 1
ATOM 515 C C . LEU A 1 70 ? 9.256 -5.096 -22.293 1.00 90.12 70 LEU A C 1
ATOM 517 O O . LEU A 1 70 ? 9.132 -4.325 -21.346 1.00 90.12 70 LEU A O 1
ATOM 521 N N . PRO A 1 71 ? 8.937 -4.710 -23.537 1.00 89.31 71 PRO A N 1
ATOM 522 C CA . PRO A 1 71 ? 8.333 -3.409 -23.769 1.00 89.31 71 PRO A CA 1
ATOM 523 C C . PRO A 1 71 ? 7.079 -3.201 -22.905 1.00 89.31 71 PRO A C 1
ATOM 525 O O . PRO A 1 71 ? 6.273 -4.115 -22.717 1.00 89.31 71 PRO A O 1
ATOM 528 N N . VAL A 1 72 ? 6.902 -1.991 -22.369 1.00 89.50 72 VAL A N 1
ATOM 529 C CA . VAL A 1 72 ? 5.880 -1.688 -21.343 1.00 89.50 72 VAL A CA 1
ATOM 530 C C . VAL A 1 72 ? 4.455 -2.043 -21.800 1.00 89.50 72 VAL A C 1
ATOM 532 O O . VAL A 1 72 ? 3.630 -2.517 -21.022 1.00 89.50 72 VAL A O 1
ATOM 535 N N . ASP A 1 73 ? 4.159 -1.870 -23.082 1.00 85.75 73 ASP A N 1
ATOM 536 C CA . ASP A 1 73 ? 2.879 -2.205 -23.711 1.00 85.75 73 ASP A CA 1
ATOM 537 C C . ASP A 1 73 ? 2.671 -3.715 -23.939 1.00 85.75 73 ASP A C 1
ATOM 539 O O . ASP A 1 73 ? 1.529 -4.160 -24.089 1.00 85.75 73 ASP A O 1
ATOM 543 N N . HIS A 1 74 ? 3.742 -4.515 -23.942 1.00 88.56 74 HIS A N 1
ATOM 544 C CA . HIS A 1 74 ? 3.670 -5.978 -24.045 1.00 88.56 74 HIS A CA 1
ATOM 545 C C . HIS A 1 74 ? 3.345 -6.634 -22.699 1.00 88.56 74 HIS A C 1
ATOM 547 O O . HIS A 1 74 ? 2.778 -7.726 -22.673 1.00 88.56 74 HIS A O 1
ATOM 553 N N . LEU A 1 75 ? 3.610 -5.945 -21.583 1.00 90.06 75 LEU A N 1
ATOM 554 C CA . LEU A 1 75 ? 3.426 -6.449 -20.216 1.00 90.06 75 LEU A CA 1
ATOM 555 C C . LEU A 1 75 ? 2.028 -7.041 -19.960 1.00 90.06 75 LEU A C 1
ATOM 557 O O . LEU A 1 75 ? 1.876 -8.001 -19.208 1.00 90.06 75 LEU A O 1
ATOM 561 N N . LEU A 1 76 ? 0.989 -6.465 -20.574 1.00 90.94 76 LEU A N 1
ATOM 562 C CA . LEU A 1 76 ? -0.410 -6.837 -20.338 1.00 90.94 76 LEU A CA 1
ATOM 563 C C . LEU A 1 76 ? -0.988 -7.822 -21.369 1.00 90.94 76 LEU A C 1
ATOM 565 O O . LEU A 1 76 ? -2.195 -8.106 -21.297 1.00 90.94 76 LEU A O 1
ATOM 569 N N . LEU A 1 77 ? -0.176 -8.283 -22.326 1.00 89.06 77 LEU A N 1
ATOM 570 C CA . LEU A 1 77 ? -0.547 -9.286 -23.329 1.00 89.06 77 LEU A CA 1
ATOM 571 C C . LEU A 1 77 ? -0.516 -10.680 -22.700 1.00 89.06 77 LEU A C 1
ATOM 573 O O . LEU A 1 77 ? 0.299 -10.967 -21.822 1.00 89.06 77 LEU A O 1
ATOM 577 N N . ARG A 1 78 ? -1.420 -11.564 -23.126 1.00 86.62 78 ARG A N 1
ATOM 578 C CA . ARG A 1 78 ? -1.505 -12.916 -22.548 1.00 86.62 78 ARG A CA 1
ATOM 579 C C . ARG A 1 78 ? -0.317 -13.769 -22.998 1.00 86.62 78 ARG A C 1
ATOM 581 O O . ARG A 1 78 ? 0.204 -14.576 -22.234 1.00 86.62 78 ARG A O 1
ATOM 588 N N . GLU A 1 79 ? 0.101 -13.545 -24.231 1.00 87.62 79 GLU A N 1
ATOM 589 C CA . GLU A 1 79 ? 1.151 -14.216 -24.981 1.00 87.62 79 GLU A CA 1
ATOM 590 C C . GLU A 1 79 ? 2.534 -13.918 -24.391 1.00 87.62 79 GLU A C 1
ATOM 592 O O . GLU A 1 79 ? 3.397 -14.788 -24.413 1.00 87.62 79 GLU A O 1
ATOM 597 N N . ALA A 1 80 ? 2.708 -12.747 -23.766 1.00 86.88 80 ALA A N 1
ATOM 598 C CA . ALA A 1 80 ? 3.938 -12.358 -23.075 1.00 86.88 80 ALA A CA 1
ATOM 599 C C . ALA A 1 80 ? 4.239 -13.212 -21.827 1.00 86.88 80 ALA A C 1
ATOM 601 O O . ALA A 1 80 ? 5.359 -13.187 -21.318 1.00 86.88 80 ALA A O 1
ATOM 602 N N . LYS A 1 81 ? 3.235 -13.941 -21.302 1.00 90.19 81 LYS A N 1
ATOM 603 C CA . LYS A 1 81 ? 3.329 -14.775 -20.085 1.00 90.19 81 LYS A CA 1
ATOM 604 C C . LYS A 1 81 ? 3.986 -14.039 -18.906 1.00 90.19 81 LYS A C 1
ATOM 606 O O . LYS A 1 81 ? 4.714 -14.635 -18.118 1.00 90.19 81 LYS A O 1
ATOM 611 N N . ALA A 1 82 ? 3.717 -12.739 -18.775 1.00 91.44 82 ALA A N 1
ATOM 612 C CA . ALA A 1 82 ? 4.340 -11.914 -17.746 1.00 91.44 82 ALA A CA 1
ATOM 613 C C . ALA A 1 82 ? 3.851 -12.258 -16.326 1.00 91.44 82 ALA A C 1
ATOM 615 O O . ALA A 1 82 ? 4.574 -12.049 -15.368 1.00 91.44 82 ALA A O 1
ATOM 616 N N . PHE A 1 83 ? 2.636 -12.789 -16.158 1.00 92.50 83 PHE A N 1
ATOM 617 C CA . PHE A 1 83 ? 2.020 -12.964 -14.837 1.00 92.50 83 PHE A CA 1
ATOM 618 C C . PHE A 1 83 ? 2.188 -14.392 -14.278 1.00 92.50 83 PHE A C 1
ATOM 620 O O . PHE A 1 83 ? 1.864 -15.347 -14.984 1.00 92.50 83 PHE A O 1
ATOM 627 N N . PRO A 1 84 ? 2.495 -14.563 -12.976 1.00 95.69 84 PRO A N 1
ATOM 628 C CA . PRO A 1 84 ? 2.860 -13.518 -12.028 1.00 95.69 84 PRO A CA 1
ATOM 629 C C . PRO A 1 84 ? 4.326 -13.105 -12.225 1.00 95.69 84 PRO A C 1
ATOM 631 O O . PRO A 1 84 ? 5.170 -13.958 -12.501 1.00 95.69 84 PRO A O 1
ATOM 634 N N . CYS A 1 85 ? 4.633 -11.825 -12.033 1.00 96.44 85 CYS A N 1
ATOM 635 C CA . CYS A 1 85 ? 6.010 -11.338 -12.053 1.00 96.44 85 CYS A CA 1
ATOM 636 C C . CYS A 1 85 ? 6.327 -10.424 -10.880 1.00 96.44 85 CYS A C 1
ATOM 638 O O . CYS A 1 85 ? 5.443 -9.794 -10.300 1.00 96.44 85 CYS A O 1
ATOM 640 N N . LEU A 1 86 ? 7.616 -10.347 -10.576 1.00 97.12 86 LEU A N 1
ATOM 641 C CA . LEU A 1 86 ? 8.226 -9.253 -9.838 1.00 97.12 86 LEU A CA 1
ATOM 642 C C . LEU A 1 86 ? 8.669 -8.203 -10.865 1.00 97.12 86 LEU A C 1
ATOM 644 O O . LEU A 1 86 ? 9.331 -8.546 -11.837 1.00 97.12 86 LEU A O 1
ATOM 648 N N . LEU A 1 87 ? 8.249 -6.952 -10.694 1.00 96.56 87 LEU A N 1
ATOM 649 C CA . LEU A 1 87 ? 8.397 -5.862 -11.662 1.00 96.56 87 LEU A CA 1
ATOM 650 C C . LEU A 1 87 ? 9.038 -4.647 -10.987 1.00 96.56 87 LEU A C 1
ATOM 652 O O . LEU A 1 87 ? 8.707 -4.337 -9.840 1.00 96.56 87 LEU A O 1
ATOM 656 N N . VAL A 1 88 ? 9.894 -3.930 -11.716 1.00 95.44 88 VAL A N 1
ATOM 657 C CA . VAL A 1 88 ? 10.446 -2.645 -11.266 1.00 95.44 88 VAL A CA 1
ATOM 658 C C . VAL A 1 88 ? 9.489 -1.500 -11.616 1.00 95.44 88 VAL A C 1
ATOM 660 O O . VAL A 1 88 ? 9.086 -1.314 -12.766 1.00 95.44 88 VAL A O 1
ATOM 663 N N . THR A 1 89 ? 9.135 -0.710 -10.610 1.00 94.25 89 THR A N 1
ATOM 664 C CA . THR A 1 89 ? 8.326 0.512 -10.724 1.00 94.25 89 THR A CA 1
ATOM 665 C C . THR A 1 89 ? 9.110 1.723 -10.238 1.00 94.25 89 THR A C 1
ATOM 667 O O . THR A 1 89 ? 10.155 1.579 -9.606 1.00 94.25 89 THR A O 1
ATOM 670 N N . THR A 1 90 ? 8.616 2.917 -10.536 1.00 90.88 90 THR A N 1
ATOM 671 C CA . THR A 1 90 ? 9.159 4.185 -10.058 1.00 90.88 90 THR A CA 1
ATOM 672 C C . THR A 1 90 ? 8.177 4.802 -9.075 1.00 90.88 90 THR A C 1
ATOM 674 O O . THR A 1 90 ? 7.022 5.072 -9.409 1.00 90.88 90 THR A O 1
ATOM 677 N N . LEU A 1 91 ? 8.635 5.026 -7.846 1.00 85.00 91 LEU A N 1
ATOM 678 C CA . LEU A 1 91 ? 7.869 5.751 -6.841 1.00 85.00 91 LEU A CA 1
ATOM 679 C C . LEU A 1 91 ? 7.764 7.242 -7.211 1.00 85.00 91 LEU A C 1
ATOM 681 O O . LEU A 1 91 ? 8.587 7.747 -7.975 1.00 85.00 91 LEU A O 1
ATOM 685 N N . PRO A 1 92 ? 6.807 7.998 -6.637 1.00 75.00 92 PRO A N 1
ATOM 686 C CA . PRO A 1 92 ? 6.660 9.432 -6.909 1.00 75.00 92 PRO A CA 1
ATOM 687 C C . PRO A 1 92 ? 7.923 10.279 -6.681 1.00 75.00 92 PRO A C 1
ATOM 689 O O . PRO A 1 92 ? 8.057 11.342 -7.272 1.00 75.00 92 PRO A O 1
ATOM 692 N N . ASN A 1 93 ? 8.853 9.812 -5.844 1.00 72.44 93 ASN A N 1
ATOM 693 C CA . ASN A 1 93 ? 10.140 10.461 -5.580 1.00 72.44 93 ASN A CA 1
ATOM 694 C C . ASN A 1 93 ? 11.248 10.092 -6.594 1.00 72.44 93 ASN A C 1
ATOM 696 O O . ASN A 1 93 ? 12.390 10.501 -6.406 1.00 72.44 93 ASN A O 1
ATOM 700 N N . GLY A 1 94 ? 10.942 9.300 -7.627 1.00 79.44 94 GLY A N 1
ATOM 701 C CA . GLY A 1 94 ? 11.889 8.856 -8.655 1.00 79.44 94 GLY A CA 1
ATOM 702 C C . GLY A 1 94 ? 12.700 7.605 -8.298 1.00 79.44 94 GLY A C 1
ATOM 703 O O . GLY A 1 94 ? 13.446 7.113 -9.140 1.00 79.44 94 GLY A O 1
ATOM 704 N N . VAL A 1 95 ? 12.557 7.068 -7.083 1.00 83.88 95 VAL A N 1
ATOM 705 C CA . VAL A 1 95 ? 13.293 5.874 -6.639 1.00 83.88 95 VAL A CA 1
ATOM 706 C C . VAL A 1 95 ? 12.653 4.613 -7.221 1.00 83.88 95 VAL A C 1
ATOM 708 O O . VAL A 1 95 ? 11.426 4.507 -7.307 1.00 83.88 95 VAL A O 1
ATOM 711 N N . THR A 1 96 ? 13.482 3.654 -7.628 1.00 91.12 96 THR A N 1
ATOM 712 C CA . THR A 1 96 ? 13.026 2.346 -8.104 1.00 91.12 96 THR A CA 1
ATOM 713 C C . THR A 1 96 ? 12.471 1.506 -6.954 1.00 91.12 96 THR A C 1
ATOM 715 O O . THR A 1 96 ? 12.952 1.556 -5.825 1.00 91.12 96 THR A O 1
ATOM 718 N N . HIS A 1 97 ? 11.428 0.729 -7.232 1.00 92.19 97 HIS A N 1
ATOM 719 C CA . HIS A 1 97 ? 10.739 -0.084 -6.233 1.00 92.19 97 HIS A CA 1
ATOM 720 C C . HIS A 1 97 ? 10.210 -1.373 -6.847 1.00 92.19 97 HIS A C 1
ATOM 722 O O . HIS A 1 97 ? 9.606 -1.355 -7.924 1.00 92.19 97 HIS A O 1
ATOM 728 N N . PHE A 1 98 ? 10.418 -2.494 -6.159 1.00 95.12 98 PHE A N 1
ATOM 729 C CA . PHE A 1 98 ? 9.918 -3.791 -6.601 1.00 95.12 98 PHE A CA 1
ATOM 730 C C . PHE A 1 98 ? 8.473 -4.008 -6.159 1.00 95.12 98 PHE A C 1
ATOM 732 O O . PHE A 1 98 ? 8.143 -3.890 -4.981 1.00 95.12 98 PHE A O 1
ATOM 739 N N . VAL A 1 99 ? 7.619 -4.404 -7.100 1.00 95.62 99 VAL A N 1
ATOM 740 C CA . VAL A 1 99 ? 6.232 -4.813 -6.837 1.00 95.62 99 VAL A CA 1
ATOM 741 C C . VAL A 1 99 ? 5.949 -6.164 -7.476 1.00 95.62 99 VAL A C 1
ATOM 743 O O . VAL A 1 99 ? 6.578 -6.545 -8.460 1.00 95.62 99 VAL A O 1
ATOM 746 N N . VAL A 1 100 ? 4.968 -6.896 -6.953 1.00 97.25 100 VAL A N 1
ATOM 747 C CA . VAL A 1 100 ? 4.513 -8.152 -7.558 1.00 97.25 100 VAL A CA 1
ATOM 748 C C . VAL A 1 100 ? 3.228 -7.914 -8.327 1.00 97.25 100 VAL A C 1
ATOM 750 O O . VAL A 1 100 ? 2.188 -7.584 -7.758 1.00 97.25 100 VAL A O 1
ATOM 753 N N . LEU A 1 101 ? 3.268 -8.157 -9.628 1.00 96.44 101 LEU A N 1
ATOM 754 C CA . LEU A 1 101 ? 2.093 -8.158 -10.475 1.00 96.44 101 LEU A CA 1
ATOM 755 C C . LEU A 1 101 ? 1.530 -9.583 -10.543 1.00 96.44 101 LEU A C 1
ATOM 757 O O . LEU A 1 101 ? 2.072 -10.464 -11.207 1.00 96.44 101 LEU A O 1
ATOM 761 N N . TRP A 1 102 ? 0.432 -9.836 -9.830 1.00 95.94 102 TRP A N 1
ATOM 762 C CA . TRP A 1 102 ? -0.055 -11.200 -9.621 1.00 95.94 102 TRP A CA 1
ATOM 763 C C . TRP A 1 102 ? -0.967 -11.686 -10.741 1.00 95.94 102 TRP A C 1
ATOM 765 O O . TRP A 1 102 ? -0.791 -12.784 -11.280 1.00 95.94 102 TRP A O 1
ATOM 775 N N . ARG A 1 103 ? -2.001 -10.907 -11.065 1.00 92.94 103 ARG A N 1
ATOM 776 C CA . ARG A 1 103 ? -3.041 -11.303 -12.021 1.00 92.94 103 ARG A CA 1
ATOM 777 C C . ARG A 1 103 ? -3.742 -10.087 -12.611 1.00 92.94 103 ARG A C 1
ATOM 779 O O . ARG A 1 103 ? -3.918 -9.075 -11.939 1.00 92.94 103 ARG A O 1
ATOM 786 N N . LYS A 1 104 ? -4.211 -10.236 -13.847 1.00 93.25 104 LYS A N 1
ATOM 787 C CA . LYS A 1 104 ? -5.085 -9.287 -14.536 1.00 93.25 104 LYS A CA 1
ATOM 788 C C . LYS A 1 104 ? -6.535 -9.777 -14.537 1.00 93.25 104 LYS A C 1
ATOM 790 O O . LYS A 1 104 ? -6.801 -10.925 -14.886 1.00 93.25 104 LYS A O 1
ATOM 795 N N . HIS A 1 105 ? -7.457 -8.890 -14.182 1.00 89.94 105 HIS A N 1
ATOM 796 C CA . HIS A 1 105 ? -8.905 -9.077 -14.181 1.00 89.94 105 HIS A CA 1
ATOM 797 C C . HIS A 1 105 ? -9.550 -7.975 -15.033 1.00 89.94 105 HIS A C 1
ATOM 799 O O . HIS A 1 105 ? -9.876 -6.897 -14.541 1.00 89.94 105 HIS A O 1
ATOM 805 N N . GLY A 1 106 ? -9.692 -8.217 -16.340 1.00 88.69 106 GLY A N 1
ATOM 806 C CA . GLY A 1 106 ? -10.183 -7.199 -17.274 1.00 88.69 106 GLY A CA 1
ATOM 807 C C . GLY A 1 106 ? -9.262 -5.972 -17.314 1.00 88.69 106 GLY A C 1
ATOM 808 O O . GLY A 1 106 ? -8.110 -6.082 -17.741 1.00 88.69 106 GLY A O 1
ATOM 809 N N . SER A 1 107 ? -9.775 -4.820 -16.873 1.00 89.62 107 SER A N 1
ATOM 810 C CA . SER A 1 107 ? -9.049 -3.545 -16.753 1.00 89.62 107 SER A CA 1
ATOM 811 C C . SER A 1 107 ? -8.378 -3.331 -15.391 1.00 89.62 107 SER A C 1
ATOM 813 O O . SER A 1 107 ? -7.708 -2.315 -15.207 1.00 89.62 107 SER A O 1
ATOM 815 N N . LEU A 1 108 ? -8.542 -4.261 -14.447 1.00 91.56 108 LEU A N 1
ATOM 816 C CA . LEU A 1 108 ? -7.950 -4.199 -13.114 1.00 91.56 108 LEU A CA 1
ATOM 817 C C . LEU A 1 108 ? -6.771 -5.165 -12.993 1.00 91.56 108 LEU A C 1
ATOM 819 O O . LEU A 1 108 ? -6.792 -6.285 -1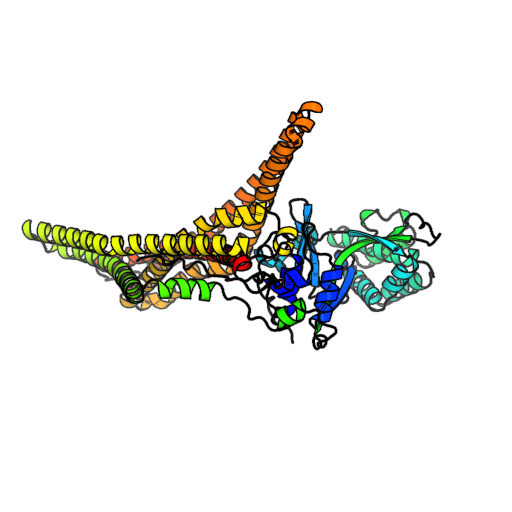3.508 1.00 91.56 108 LEU A O 1
ATOM 823 N N . LEU A 1 109 ? -5.742 -4.736 -12.277 1.00 93.50 109 LEU A N 1
ATOM 824 C CA . LEU A 1 109 ? -4.557 -5.508 -11.940 1.00 93.50 109 LEU A CA 1
ATOM 825 C C . LEU A 1 109 ? -4.528 -5.737 -10.435 1.00 93.50 109 LEU A C 1
ATOM 827 O O . LEU A 1 109 ? -4.699 -4.802 -9.654 1.00 93.50 109 LEU A O 1
ATOM 831 N N . GLN A 1 110 ? -4.291 -6.984 -10.036 1.00 93.38 110 GLN A N 1
ATOM 832 C CA . GLN A 1 110 ? -3.930 -7.304 -8.665 1.00 93.38 110 GLN A CA 1
ATOM 833 C C . GLN A 1 110 ? -2.420 -7.139 -8.516 1.00 93.38 110 GLN A C 1
ATOM 835 O O . GLN A 1 110 ? -1.650 -7.944 -9.051 1.00 93.38 110 GLN A O 1
ATOM 840 N N . VAL A 1 111 ? -2.025 -6.109 -7.775 1.00 93.69 111 VAL A N 1
ATOM 841 C CA . VAL A 1 111 ? -0.628 -5.795 -7.475 1.00 93.69 111 VAL A CA 1
ATOM 842 C C . VAL A 1 111 ? -0.415 -5.985 -5.982 1.00 93.69 111 VAL A C 1
ATOM 844 O O . VAL A 1 111 ? -1.216 -5.525 -5.172 1.00 93.69 111 VAL A O 1
ATOM 847 N N . MET A 1 112 ? 0.650 -6.673 -5.606 1.00 93.75 112 MET A N 1
ATOM 848 C CA . MET A 1 112 ? 1.133 -6.695 -4.237 1.00 93.75 112 MET A CA 1
ATOM 849 C C . MET A 1 112 ? 2.342 -5.770 -4.156 1.00 93.75 112 MET A C 1
ATOM 851 O O . MET A 1 112 ? 3.390 -6.059 -4.730 1.00 93.75 112 MET A O 1
ATOM 855 N N . ASP A 1 113 ? 2.164 -4.640 -3.483 1.00 91.06 113 ASP A N 1
ATOM 856 C CA . ASP A 1 113 ? 3.209 -3.649 -3.271 1.00 91.06 113 ASP A CA 1
ATOM 857 C C . ASP A 1 113 ? 3.759 -3.820 -1.844 1.00 91.06 113 ASP A C 1
ATOM 859 O O . ASP A 1 113 ? 3.006 -3.645 -0.880 1.00 91.06 113 ASP A O 1
ATOM 863 N N . PRO A 1 114 ? 5.050 -4.163 -1.682 1.00 89.38 114 PRO A N 1
ATOM 864 C CA . PRO A 1 114 ? 5.675 -4.329 -0.376 1.00 89.38 114 PRO A CA 1
ATOM 865 C C . PRO A 1 114 ? 5.512 -3.149 0.581 1.00 89.38 114 PRO A C 1
ATOM 867 O O . PRO A 1 114 ? 5.534 -3.358 1.788 1.00 89.38 114 PRO A O 1
ATOM 870 N N . ALA A 1 115 ? 5.343 -1.921 0.094 1.00 82.31 115 ALA A N 1
ATOM 871 C CA . ALA A 1 115 ? 5.250 -0.744 0.951 1.00 82.31 115 ALA A CA 1
ATOM 872 C C . ALA A 1 115 ? 3.872 -0.584 1.621 1.00 82.31 115 ALA A C 1
ATOM 874 O O . ALA A 1 115 ? 3.770 0.041 2.678 1.00 82.31 115 ALA A O 1
ATOM 875 N N . VAL A 1 116 ? 2.814 -1.151 1.034 1.00 73.81 116 VAL A N 1
ATOM 876 C CA . VAL A 1 116 ? 1.422 -0.921 1.470 1.00 73.81 116 VAL A CA 1
ATOM 877 C C . VAL A 1 116 ? 0.591 -2.173 1.650 1.00 73.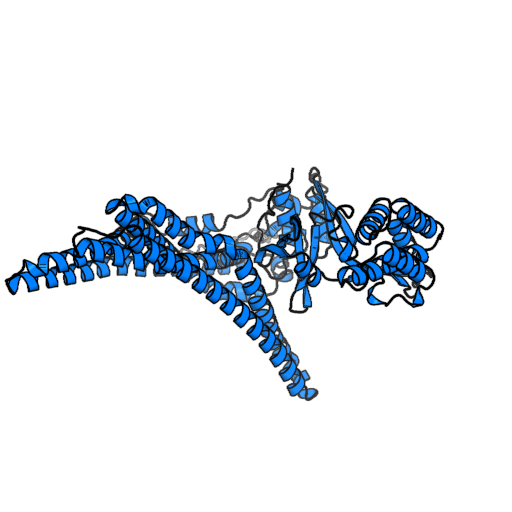81 116 VAL A C 1
ATOM 879 O O . VAL A 1 116 ? -0.350 -2.155 2.440 1.00 73.81 116 VAL A O 1
ATOM 882 N N . GLY A 1 117 ? 0.902 -3.238 0.922 1.00 82.75 117 GLY A N 1
ATOM 883 C CA . GLY A 1 117 ? 0.062 -4.418 0.846 1.00 82.75 117 GLY A CA 1
ATOM 884 C C . GLY A 1 117 ? -0.558 -4.616 -0.534 1.00 82.75 117 GLY A C 1
ATOM 885 O O . GLY A 1 117 ? -0.103 -4.110 -1.565 1.00 82.75 117 GLY A O 1
ATOM 886 N N . ARG A 1 118 ? -1.623 -5.413 -0.560 1.00 87.62 118 ARG A N 1
ATOM 887 C CA . ARG A 1 118 ? -2.304 -5.796 -1.796 1.00 87.62 118 ARG A CA 1
ATOM 888 C C . ARG A 1 118 ? -3.238 -4.681 -2.260 1.00 87.62 118 ARG A C 1
ATOM 890 O O . ARG A 1 118 ? -4.137 -4.277 -1.528 1.00 87.62 118 ARG A O 1
ATOM 897 N N . ARG A 1 119 ? -3.091 -4.267 -3.517 1.00 86.12 119 ARG A N 1
ATOM 898 C CA . ARG A 1 119 ? -3.901 -3.233 -4.168 1.00 86.12 119 ARG A CA 1
ATOM 899 C C . ARG A 1 119 ? -4.547 -3.728 -5.464 1.00 86.12 119 ARG A C 1
ATOM 901 O O . ARG A 1 119 ? -4.083 -4.677 -6.102 1.00 86.12 119 ARG A O 1
ATOM 908 N N . TRP A 1 120 ? -5.630 -3.057 -5.840 1.00 87.12 120 TRP A N 1
ATOM 909 C CA . TRP A 1 120 ? -6.357 -3.270 -7.088 1.00 87.12 120 TRP A CA 1
ATOM 910 C C . TRP A 1 120 ? -6.308 -1.988 -7.905 1.00 87.12 120 TRP A C 1
ATOM 912 O O . TRP A 1 120 ? -6.893 -0.988 -7.502 1.00 87.12 120 TRP A O 1
ATOM 922 N N . VAL A 1 121 ? -5.600 -2.011 -9.033 1.00 88.56 121 VAL A N 1
ATOM 923 C CA . VAL A 1 121 ? -5.259 -0.786 -9.774 1.00 88.56 121 VAL A CA 1
ATOM 924 C C . VAL A 1 121 ? -5.638 -0.925 -11.232 1.00 88.56 121 VAL A C 1
ATOM 926 O O . VAL A 1 121 ? -5.567 -2.013 -11.806 1.00 88.56 121 VAL A O 1
ATOM 929 N N . SER A 1 122 ? -6.072 0.173 -11.846 1.00 91.25 122 SER A N 1
ATOM 930 C CA . SER A 1 122 ? -6.393 0.163 -13.269 1.00 91.25 122 SER A CA 1
ATOM 931 C C . SER A 1 122 ? -5.137 -0.079 -14.111 1.00 91.25 122 SER A C 1
ATOM 933 O O . SER A 1 122 ? -4.051 0.409 -13.799 1.00 91.25 122 SER A O 1
ATOM 935 N N . THR A 1 123 ? -5.277 -0.788 -15.232 1.00 91.88 123 THR A N 1
ATOM 936 C CA . THR A 1 123 ? -4.154 -1.046 -16.147 1.00 91.88 123 THR A CA 1
ATOM 937 C C . THR A 1 123 ? -3.493 0.240 -16.637 1.00 91.88 123 THR A C 1
ATOM 939 O O . THR A 1 123 ? -2.279 0.287 -16.782 1.00 91.88 123 THR A O 1
ATOM 942 N N . LYS A 1 124 ? -4.281 1.293 -16.892 1.00 89.00 124 LYS A N 1
ATOM 943 C CA . LYS A 1 124 ? -3.772 2.579 -17.392 1.00 89.00 124 LYS A CA 1
ATOM 944 C C . LYS A 1 124 ? -2.945 3.322 -16.348 1.00 89.00 124 LYS A C 1
ATOM 946 O O . LYS A 1 124 ? -1.963 3.956 -16.712 1.00 89.00 124 LYS A O 1
ATOM 951 N N . GLU A 1 125 ? -3.368 3.279 -15.088 1.00 88.12 125 GLU A N 1
ATOM 952 C CA . GLU A 1 125 ? -2.648 3.920 -13.989 1.00 88.12 125 GLU A CA 1
ATOM 953 C C . GLU A 1 125 ? -1.350 3.176 -13.690 1.00 88.12 125 GLU A C 1
ATOM 955 O O . GLU A 1 125 ? -0.292 3.793 -13.702 1.00 88.12 125 GLU A O 1
ATOM 960 N N . PHE A 1 126 ? -1.409 1.846 -13.571 1.00 92.06 126 PHE A N 1
ATOM 961 C CA . PHE A 1 126 ? -0.233 1.034 -13.272 1.00 92.06 126 PHE A CA 1
ATOM 962 C C . PHE A 1 126 ? 0.874 1.171 -14.323 1.00 92.06 126 PHE A C 1
ATOM 964 O O . PHE A 1 126 ? 2.039 1.292 -13.970 1.00 92.06 126 PHE A O 1
ATOM 971 N N . LEU A 1 127 ? 0.531 1.216 -15.618 1.00 91.75 127 LEU A N 1
ATOM 972 C CA . LEU A 1 127 ? 1.528 1.380 -16.685 1.00 91.75 127 LEU A CA 1
ATOM 973 C C . LEU A 1 127 ? 2.311 2.702 -16.603 1.00 91.75 127 LEU A C 1
ATOM 975 O O . LEU A 1 127 ? 3.395 2.780 -17.169 1.00 91.75 127 LEU A O 1
ATOM 979 N N . ARG A 1 128 ? 1.794 3.728 -15.909 1.00 89.75 128 ARG A N 1
ATOM 980 C CA . ARG A 1 128 ? 2.520 4.990 -15.673 1.00 89.75 128 ARG A CA 1
ATOM 981 C C . ARG A 1 128 ? 3.547 4.882 -14.549 1.00 89.75 128 ARG A C 1
ATOM 983 O O . ARG A 1 128 ? 4.433 5.721 -14.475 1.00 89.75 128 ARG A O 1
ATOM 990 N N . GLU A 1 129 ? 3.400 3.891 -13.676 1.00 90.94 129 GLU A N 1
ATOM 991 C CA . GLU A 1 129 ? 4.314 3.631 -12.561 1.00 90.94 129 GLU A CA 1
ATOM 992 C C . GLU A 1 129 ? 5.466 2.703 -12.971 1.00 90.94 129 GLU A C 1
ATOM 994 O O . GLU A 1 129 ? 6.440 2.579 -12.238 1.00 90.94 129 GLU A O 1
ATOM 999 N N . VAL A 1 130 ? 5.370 2.021 -14.116 1.00 94.56 130 VAL A N 1
ATOM 1000 C CA . VAL A 1 130 ? 6.394 1.073 -14.574 1.00 94.56 130 VAL A CA 1
ATOM 1001 C C . VAL A 1 130 ? 7.681 1.813 -14.921 1.00 94.56 130 VAL A C 1
ATOM 1003 O O . VAL A 1 130 ? 7.671 2.755 -15.714 1.00 94.56 130 VAL A O 1
ATOM 1006 N N . TYR A 1 131 ? 8.800 1.347 -14.366 1.00 93.81 131 TYR A N 1
ATOM 1007 C CA . TYR A 1 131 ? 10.110 1.883 -14.702 1.00 93.81 131 TYR A CA 1
ATOM 1008 C C . TYR A 1 131 ? 10.518 1.399 -16.098 1.00 93.81 131 TYR A C 1
ATOM 1010 O O . TYR A 1 131 ? 10.643 0.196 -16.337 1.00 93.81 131 TYR A O 1
ATOM 1018 N N . ALA A 1 132 ? 10.706 2.340 -17.024 1.00 91.38 132 ALA A N 1
ATOM 1019 C CA . ALA A 1 132 ? 11.202 2.063 -18.367 1.00 91.38 132 ALA A CA 1
ATOM 1020 C C . ALA A 1 132 ? 12.733 2.149 -18.370 1.00 91.38 132 ALA A C 1
ATOM 1022 O O . ALA A 1 132 ? 13.302 3.239 -18.446 1.00 91.38 132 ALA A O 1
ATOM 1023 N N . HIS A 1 133 ? 13.386 0.996 -18.273 1.00 92.19 133 HIS A N 1
ATOM 1024 C CA . HIS A 1 133 ? 14.836 0.881 -18.317 1.00 92.19 133 HIS A CA 1
ATOM 1025 C C . HIS A 1 133 ? 15.328 0.838 -19.763 1.00 92.19 133 HIS A C 1
ATOM 1027 O O . HIS A 1 133 ? 14.678 0.221 -20.609 1.00 92.19 133 HIS A O 1
ATOM 1033 N N . THR A 1 134 ? 16.478 1.458 -20.023 1.00 91.81 134 THR A N 1
ATOM 1034 C CA . THR A 1 134 ? 17.175 1.388 -21.310 1.00 91.81 134 THR A CA 1
ATOM 1035 C C . THR A 1 134 ? 18.544 0.767 -21.086 1.00 91.81 134 THR A C 1
ATOM 1037 O O . THR A 1 134 ? 19.304 1.278 -20.265 1.00 91.81 134 THR A O 1
ATOM 1040 N N . MET A 1 135 ? 18.863 -0.290 -21.829 1.00 90.12 135 MET A N 1
ATOM 1041 C CA . MET A 1 135 ? 20.163 -0.963 -21.774 1.00 90.12 135 MET A CA 1
ATOM 1042 C C . MET A 1 135 ? 20.683 -1.282 -23.179 1.00 90.12 135 MET A C 1
ATOM 1044 O O . MET A 1 135 ? 19.871 -1.515 -24.081 1.00 90.12 135 MET A O 1
ATOM 1048 N N . PRO A 1 136 ? 22.011 -1.294 -23.387 1.00 91.25 136 PRO A N 1
ATOM 1049 C CA . PRO A 1 136 ? 22.592 -1.890 -24.579 1.00 91.25 136 PRO A CA 1
ATOM 1050 C C . PRO A 1 136 ? 22.376 -3.411 -24.568 1.00 91.25 136 PRO A C 1
ATOM 1052 O O . PRO A 1 136 ? 22.429 -4.048 -23.517 1.00 91.25 136 PRO A O 1
ATOM 1055 N N . ALA A 1 137 ? 22.123 -3.975 -25.741 1.00 89.44 137 ALA A N 1
ATOM 1056 C CA . ALA A 1 137 ? 22.072 -5.406 -26.005 1.00 89.44 137 ALA A CA 1
ATOM 1057 C C . ALA A 1 137 ? 22.705 -5.685 -27.372 1.00 89.44 137 ALA A C 1
ATOM 1059 O O . ALA A 1 137 ? 22.750 -4.798 -28.233 1.00 89.44 137 ALA A O 1
ATOM 1060 N N . GLU A 1 138 ? 23.169 -6.909 -27.595 1.00 91.00 138 GLU A N 1
ATOM 1061 C CA . GLU A 1 138 ? 23.651 -7.309 -28.914 1.00 91.00 138 GLU A CA 1
ATOM 1062 C C . GLU A 1 138 ? 22.493 -7.330 -29.921 1.00 91.00 138 GLU A C 1
ATOM 1064 O O . GLU A 1 138 ? 21.381 -7.788 -29.627 1.00 91.00 138 GLU A O 1
ATOM 1069 N N . ALA A 1 139 ? 22.743 -6.812 -31.125 1.00 90.69 139 ALA A N 1
ATOM 1070 C CA . ALA A 1 139 ? 21.730 -6.743 -32.175 1.00 90.69 139 ALA A CA 1
ATOM 1071 C C . ALA A 1 139 ? 21.167 -8.133 -32.532 1.00 90.69 139 ALA A C 1
ATOM 1073 O O . ALA A 1 139 ? 19.954 -8.284 -32.722 1.00 90.69 139 ALA A O 1
ATOM 1074 N N . ASP A 1 140 ? 22.036 -9.145 -32.555 1.00 90.00 140 ASP A N 1
ATOM 1075 C CA . ASP A 1 140 ? 21.693 -10.527 -32.893 1.00 90.00 140 ASP A CA 1
ATOM 1076 C C . ASP A 1 140 ? 20.831 -11.193 -31.813 1.00 90.00 140 ASP A C 1
ATOM 1078 O O . ASP A 1 140 ? 19.830 -11.844 -32.131 1.00 90.00 140 ASP A O 1
ATOM 1082 N N . GLU A 1 141 ? 21.138 -10.972 -30.530 1.00 89.25 141 GLU A N 1
ATOM 1083 C CA . GLU A 1 141 ? 20.320 -11.461 -29.414 1.00 89.25 141 GLU A CA 1
ATOM 1084 C C . GLU A 1 141 ? 18.912 -10.866 -29.457 1.00 89.25 141 GLU A C 1
ATOM 1086 O O . GLU A 1 141 ? 17.906 -11.582 -29.346 1.00 89.25 141 GLU A O 1
ATOM 1091 N N . TRP A 1 142 ? 18.814 -9.552 -29.686 1.00 90.75 142 TRP A N 1
ATOM 1092 C CA . TRP A 1 142 ? 17.516 -8.905 -29.817 1.00 90.75 142 TRP A CA 1
ATOM 1093 C C . TRP A 1 142 ? 16.746 -9.427 -31.037 1.00 90.75 142 TRP A C 1
ATOM 1095 O O . TRP A 1 142 ? 15.543 -9.701 -30.946 1.00 90.75 142 TRP A O 1
ATOM 1105 N N . ARG A 1 143 ? 17.423 -9.622 -32.175 1.00 91.44 143 ARG A N 1
ATOM 1106 C CA . ARG A 1 143 ? 16.828 -10.195 -33.390 1.00 91.44 143 ARG A CA 1
ATOM 1107 C C . ARG A 1 143 ? 16.306 -11.609 -33.140 1.00 91.44 143 ARG A C 1
ATOM 1109 O O . ARG A 1 143 ? 15.199 -11.936 -33.585 1.00 91.44 143 ARG A O 1
ATOM 1116 N N . HIS A 1 144 ? 17.050 -12.435 -32.408 1.00 91.19 144 HIS A N 1
ATOM 1117 C CA . HIS A 1 144 ? 16.616 -13.772 -32.012 1.00 91.19 144 HIS A CA 1
ATOM 1118 C C . HIS A 1 144 ? 15.354 -13.714 -31.136 1.00 91.19 144 HIS A C 1
ATOM 1120 O O . HIS A 1 144 ? 14.359 -14.391 -31.415 1.00 91.19 144 HIS A O 1
ATOM 1126 N N . PHE A 1 145 ? 15.340 -12.832 -30.133 1.00 89.12 145 PHE A N 1
ATOM 1127 C CA . PHE A 1 145 ? 14.175 -12.605 -29.278 1.00 89.12 145 PHE A CA 1
ATOM 1128 C C . PHE A 1 145 ? 12.941 -12.140 -30.072 1.00 89.12 145 PHE A C 1
ATOM 1130 O O . PHE A 1 145 ? 11.842 -12.684 -29.899 1.00 89.12 145 PHE A O 1
ATOM 1137 N N . ALA A 1 146 ? 13.098 -11.162 -30.968 1.00 89.50 146 ALA A N 1
ATOM 1138 C CA . ALA A 1 146 ? 12.011 -10.599 -31.768 1.00 89.50 146 ALA A CA 1
ATOM 1139 C C . ALA A 1 146 ? 11.427 -11.611 -32.774 1.00 89.50 146 ALA A C 1
ATOM 1141 O O . ALA A 1 146 ? 10.235 -11.559 -33.084 1.00 89.50 146 ALA A O 1
ATOM 1142 N N . ALA A 1 147 ? 12.233 -12.568 -33.242 1.00 91.81 147 ALA A N 1
ATOM 1143 C CA . ALA A 1 147 ? 11.798 -13.636 -34.140 1.00 91.81 147 ALA A CA 1
ATOM 1144 C C . ALA A 1 147 ? 11.182 -14.856 -33.434 1.00 91.81 147 ALA A C 1
ATOM 1146 O O . ALA A 1 147 ? 10.589 -15.721 -34.093 1.00 91.81 147 ALA A O 1
ATOM 1147 N N . SER A 1 148 ? 11.283 -14.929 -32.103 1.00 91.25 148 SER A N 1
ATOM 1148 C CA . SER A 1 148 ? 10.733 -16.032 -31.312 1.00 91.25 148 SER A CA 1
ATOM 1149 C C . SER A 1 148 ? 9.229 -16.236 -31.546 1.00 91.25 148 SER A C 1
ATOM 1151 O O . SER A 1 148 ? 8.489 -15.344 -31.971 1.00 91.25 148 SER A O 1
ATOM 1153 N N . GLU A 1 149 ? 8.738 -17.451 -31.295 1.00 90.25 149 GLU A N 1
ATOM 1154 C CA . GLU A 1 149 ? 7.310 -17.760 -31.451 1.00 90.25 149 GLU A CA 1
ATOM 1155 C C . GLU A 1 149 ? 6.418 -16.897 -30.545 1.00 90.25 149 GLU A C 1
ATOM 1157 O O . GLU A 1 149 ? 5.367 -16.424 -30.986 1.00 90.25 149 GLU A O 1
ATOM 1162 N N . ASP A 1 150 ? 6.853 -16.640 -29.310 1.00 87.31 150 ASP A N 1
ATOM 1163 C CA . ASP A 1 150 ? 6.119 -15.796 -28.367 1.00 87.31 150 ASP A CA 1
ATOM 1164 C C . ASP A 1 150 ? 6.056 -14.337 -28.877 1.00 87.31 150 ASP A C 1
ATOM 1166 O O . ASP A 1 150 ? 4.969 -13.754 -28.909 1.00 87.31 150 ASP A O 1
ATOM 1170 N N . SER A 1 151 ? 7.154 -13.779 -29.406 1.00 88.38 151 SER A N 1
ATOM 1171 C CA . SER A 1 151 ? 7.172 -12.437 -30.023 1.00 88.38 151 SER A CA 1
ATOM 1172 C C . SER A 1 151 ? 6.269 -12.321 -31.247 1.00 88.38 151 SER A C 1
ATOM 1174 O O . SER A 1 151 ? 5.494 -11.367 -31.364 1.00 88.38 151 SER A O 1
ATOM 1176 N N . ARG A 1 152 ? 6.258 -13.335 -32.117 1.00 90.88 152 ARG A N 1
ATOM 1177 C CA . ARG A 1 152 ? 5.349 -13.382 -33.276 1.00 90.88 152 ARG A CA 1
ATOM 1178 C C . ARG A 1 152 ? 3.878 -13.372 -32.855 1.00 90.88 152 ARG A C 1
ATOM 1180 O O . ARG A 1 152 ? 3.071 -12.660 -33.459 1.00 90.88 152 ARG A O 1
ATOM 1187 N N . LYS A 1 153 ? 3.524 -14.103 -31.793 1.00 91.06 153 LYS A N 1
ATOM 1188 C CA . LYS A 1 153 ? 2.168 -14.087 -31.218 1.00 91.06 153 LYS A CA 1
ATOM 1189 C C . LYS A 1 153 ? 1.818 -12.717 -30.625 1.00 91.06 153 LYS A C 1
ATOM 1191 O O . LYS A 1 153 ? 0.704 -12.240 -30.843 1.00 91.06 153 LYS A O 1
ATOM 1196 N N . MET A 1 154 ? 2.765 -12.050 -29.958 1.00 90.94 154 MET A N 1
ATOM 1197 C CA . MET A 1 154 ? 2.580 -10.685 -29.442 1.00 90.94 154 MET A CA 1
ATOM 1198 C C . MET A 1 154 ? 2.336 -9.668 -30.570 1.00 90.94 154 MET A C 1
ATOM 1200 O O . MET A 1 154 ? 1.405 -8.862 -30.479 1.00 90.94 154 MET A O 1
ATOM 1204 N N . PHE A 1 155 ? 3.098 -9.727 -31.670 1.00 91.81 155 PHE A N 1
ATOM 1205 C CA . PHE A 1 155 ? 2.855 -8.882 -32.847 1.00 91.81 155 PHE A CA 1
ATOM 1206 C C . PHE A 1 155 ? 1.478 -9.145 -33.466 1.00 91.81 155 PHE A C 1
ATOM 1208 O O . PHE A 1 155 ? 0.738 -8.198 -33.743 1.00 91.81 155 PHE A O 1
ATOM 1215 N N . ALA A 1 156 ? 1.094 -10.415 -33.623 1.00 91.06 156 ALA A N 1
ATOM 1216 C CA . ALA A 1 156 ? -0.213 -10.796 -34.155 1.00 91.06 156 ALA A CA 1
ATOM 1217 C C . ALA A 1 156 ? -1.374 -10.274 -33.290 1.00 91.06 156 ALA A C 1
ATOM 1219 O O . ALA A 1 156 ? -2.325 -9.689 -33.815 1.00 91.06 156 ALA A O 1
ATOM 1220 N N . GLU A 1 157 ? -1.297 -10.412 -31.960 1.00 90.25 157 GLU A N 1
ATOM 1221 C CA . GLU A 1 157 ? -2.341 -9.911 -31.058 1.00 90.25 157 GLU A CA 1
ATOM 1222 C C . GLU A 1 157 ? -2.497 -8.384 -31.160 1.00 90.25 157 GLU A C 1
ATOM 1224 O O . GLU A 1 157 ? -3.620 -7.868 -31.181 1.00 90.25 157 GLU A O 1
ATOM 1229 N N . ARG A 1 158 ? -1.384 -7.652 -31.270 1.00 91.19 158 ARG A N 1
ATOM 1230 C CA . ARG A 1 158 ? -1.385 -6.186 -31.385 1.00 91.19 158 ARG A CA 1
ATOM 1231 C C . ARG A 1 158 ? -1.907 -5.719 -32.740 1.00 91.19 158 ARG A C 1
ATOM 1233 O O . ARG A 1 158 ? -2.792 -4.867 -32.781 1.00 91.19 158 ARG A O 1
ATOM 1240 N N . MET A 1 159 ? -1.479 -6.338 -33.839 1.00 92.56 159 MET A N 1
ATOM 1241 C CA . MET A 1 159 ? -2.037 -6.053 -35.166 1.00 92.56 159 MET A CA 1
ATOM 1242 C C . MET A 1 159 ? -3.537 -6.378 -35.245 1.00 92.56 159 MET A C 1
ATOM 1244 O O . MET A 1 159 ? -4.297 -5.645 -35.880 1.00 92.56 159 MET A O 1
ATOM 1248 N N . ARG A 1 160 ? -4.001 -7.426 -34.549 1.00 90.94 160 ARG A N 1
ATOM 1249 C CA . ARG A 1 160 ? -5.431 -7.750 -34.426 1.00 90.94 160 ARG A CA 1
ATOM 1250 C C . ARG A 1 160 ? -6.206 -6.659 -33.686 1.00 90.94 160 ARG A C 1
ATOM 1252 O O . ARG A 1 160 ? -7.292 -6.299 -34.135 1.00 90.94 160 ARG A O 1
ATOM 1259 N N . LYS A 1 161 ? -5.658 -6.089 -32.604 1.00 87.44 161 LYS A N 1
ATOM 1260 C CA . LYS A 1 161 ? -6.254 -4.919 -31.917 1.00 87.44 161 LYS A CA 1
ATOM 1261 C C . LYS A 1 161 ? -6.343 -3.711 -32.849 1.00 87.44 161 LYS A C 1
ATOM 1263 O O . LYS A 1 161 ? -7.369 -3.036 -32.885 1.00 87.44 161 LYS A O 1
ATOM 1268 N N . VAL A 1 162 ? -5.329 -3.523 -33.691 1.00 88.81 162 VAL A N 1
ATOM 1269 C CA . VAL A 1 162 ? -5.289 -2.506 -34.753 1.00 88.81 162 VAL A CA 1
ATOM 1270 C C . VAL A 1 162 ? -6.181 -2.851 -35.959 1.00 88.81 162 VAL A C 1
ATOM 1272 O O . VAL A 1 162 ? -6.479 -1.976 -36.768 1.00 88.81 162 VAL A O 1
ATOM 1275 N N . GLY A 1 163 ? -6.810 -4.032 -35.986 1.00 86.75 163 GLY A N 1
ATOM 1276 C CA . GLY A 1 163 ? -7.900 -4.383 -36.910 1.00 86.75 163 GLY A CA 1
ATOM 1277 C C . GLY A 1 163 ? -7.444 -5.109 -38.170 1.00 86.75 163 GLY A C 1
ATOM 1278 O O . GLY A 1 163 ? -8.246 -5.342 -39.071 1.00 86.75 163 GLY A O 1
ATOM 1279 N N . LEU A 1 164 ? -6.170 -5.494 -38.243 1.00 90.25 164 LEU A N 1
ATOM 1280 C CA . LEU A 1 164 ? -5.635 -6.212 -39.392 1.00 90.25 164 LEU A CA 1
ATOM 1281 C C . LEU A 1 164 ? -6.180 -7.643 -39.440 1.00 90.25 164 LEU A C 1
ATOM 1283 O O . LEU A 1 164 ? -6.286 -8.319 -38.418 1.00 90.25 164 LEU A O 1
ATOM 1287 N N . ARG A 1 165 ? -6.468 -8.132 -40.651 1.00 89.88 165 ARG A N 1
ATOM 1288 C CA . ARG A 1 165 ? -6.864 -9.528 -40.906 1.00 89.88 165 ARG A CA 1
ATOM 1289 C C . ARG A 1 165 ? -5.653 -10.462 -40.817 1.00 89.88 165 ARG A C 1
ATOM 1291 O O . ARG A 1 165 ? -4.565 -10.085 -41.248 1.00 89.88 165 ARG A O 1
ATOM 1298 N N . SER A 1 166 ? -5.855 -11.705 -40.375 1.00 88.25 166 SER A N 1
ATOM 1299 C CA . SER A 1 166 ? -4.777 -12.685 -40.142 1.00 88.25 166 SER A CA 1
ATOM 1300 C C . SER A 1 166 ? -3.856 -12.914 -41.347 1.00 88.25 166 SER A C 1
ATOM 1302 O O . SER A 1 166 ? -2.649 -13.029 -41.170 1.00 88.25 166 SER A O 1
ATOM 1304 N N . LYS A 1 167 ? -4.389 -12.904 -42.582 1.00 89.06 167 LYS A N 1
ATOM 1305 C CA . LYS A 1 167 ? -3.571 -13.045 -43.802 1.00 89.06 167 LYS A CA 1
ATOM 1306 C C . LYS A 1 167 ? -2.541 -11.915 -43.943 1.00 89.06 167 LYS A C 1
ATOM 1308 O O . LYS A 1 167 ? -1.379 -12.197 -44.192 1.00 89.06 167 LYS A O 1
ATOM 1313 N N . ARG A 1 168 ? -2.952 -10.655 -43.732 1.00 88.69 168 ARG A N 1
ATOM 1314 C CA . ARG A 1 168 ? -2.046 -9.490 -43.791 1.00 88.69 168 ARG A CA 1
ATOM 1315 C C . ARG A 1 168 ? -1.036 -9.501 -42.643 1.00 88.69 168 ARG A C 1
ATOM 1317 O O . ARG A 1 168 ? 0.124 -9.186 -42.868 1.00 88.69 168 ARG A O 1
ATOM 1324 N N . GLN A 1 169 ? -1.461 -9.899 -41.440 1.00 90.12 169 GLN A N 1
ATOM 1325 C CA . GLN A 1 169 ? -0.560 -10.039 -40.287 1.00 90.12 169 GLN A CA 1
ATOM 1326 C C . GLN A 1 169 ? 0.593 -10.998 -40.597 1.00 90.12 169 GLN A C 1
ATOM 1328 O O . GLN A 1 169 ? 1.750 -10.662 -40.361 1.00 90.12 169 GLN A O 1
ATOM 1333 N N . LEU A 1 170 ? 0.266 -12.170 -41.157 1.00 89.56 170 LEU A N 1
ATOM 1334 C CA . LEU A 1 170 ? 1.256 -13.172 -41.533 1.00 89.56 170 LEU A CA 1
ATOM 1335 C C . LEU A 1 170 ? 2.219 -12.618 -42.586 1.00 89.56 170 LEU A C 1
ATOM 1337 O O . LEU A 1 170 ? 3.421 -12.713 -42.392 1.00 89.56 170 LEU A O 1
ATOM 1341 N N . THR A 1 171 ? 1.711 -11.975 -43.643 1.00 91.38 171 THR A N 1
ATOM 1342 C CA . THR A 1 171 ? 2.557 -11.374 -44.687 1.00 91.38 171 THR A CA 1
ATOM 1343 C C . THR A 1 171 ? 3.545 -10.353 -44.120 1.00 91.38 171 THR A C 1
ATOM 1345 O O . THR A 1 171 ? 4.727 -10.428 -44.434 1.00 91.38 171 THR A O 1
ATOM 1348 N N . LEU A 1 172 ? 3.098 -9.435 -43.257 1.00 91.25 172 LEU A N 1
ATOM 1349 C CA . LEU A 1 172 ? 3.971 -8.405 -42.680 1.00 91.25 172 LEU A CA 1
ATOM 1350 C C . LEU A 1 172 ? 5.066 -8.998 -41.787 1.00 91.25 172 LEU A C 1
ATOM 1352 O O . LEU A 1 172 ? 6.225 -8.609 -41.902 1.00 91.25 172 LEU A O 1
ATOM 1356 N N . VAL A 1 173 ? 4.716 -9.961 -40.928 1.00 91.94 173 VAL A N 1
ATOM 1357 C CA . VAL A 1 173 ? 5.690 -10.631 -40.050 1.00 91.94 173 VAL A CA 1
ATOM 1358 C C . VAL A 1 173 ? 6.665 -11.470 -40.869 1.00 91.94 173 VAL A C 1
ATOM 1360 O O . VAL A 1 173 ? 7.865 -11.402 -40.638 1.00 91.94 173 VAL A O 1
ATOM 1363 N N . THR A 1 174 ? 6.174 -12.231 -41.849 1.00 92.25 174 THR A N 1
ATOM 1364 C CA . THR A 1 174 ? 7.020 -13.031 -42.735 1.00 92.25 174 THR A CA 1
ATOM 1365 C C . THR A 1 174 ? 7.994 -12.147 -43.505 1.00 92.25 174 THR A C 1
ATOM 1367 O O . THR A 1 174 ? 9.178 -12.459 -43.520 1.00 92.25 174 THR A O 1
ATOM 1370 N N . ASN A 1 175 ? 7.551 -11.023 -44.073 1.00 91.94 175 ASN A N 1
ATOM 1371 C CA . ASN A 1 175 ? 8.437 -10.091 -44.774 1.00 91.94 175 ASN A CA 1
ATOM 1372 C C . ASN A 1 175 ? 9.508 -9.511 -43.841 1.00 91.94 175 ASN A C 1
ATOM 1374 O O . ASN A 1 175 ? 10.678 -9.493 -44.204 1.00 91.94 175 ASN A O 1
ATOM 1378 N N . ALA A 1 176 ? 9.136 -9.106 -42.624 1.00 91.56 176 ALA A N 1
ATOM 1379 C CA . ALA A 1 176 ? 10.094 -8.576 -41.655 1.00 91.56 176 ALA A CA 1
ATOM 1380 C C . ALA A 1 176 ? 11.117 -9.623 -41.168 1.00 91.56 176 ALA A C 1
ATOM 1382 O O . ALA A 1 176 ? 12.217 -9.255 -40.776 1.00 91.56 176 ALA A O 1
ATOM 1383 N N . LEU A 1 177 ? 10.775 -10.917 -41.207 1.00 92.25 177 LEU A N 1
ATOM 1384 C CA . LEU A 1 177 ? 11.679 -12.021 -40.857 1.00 92.25 177 LEU A CA 1
ATOM 1385 C C . LEU A 1 177 ? 12.683 -12.385 -41.962 1.00 92.25 177 LEU A C 1
ATOM 1387 O O . LEU A 1 177 ? 13.631 -13.104 -41.658 1.00 92.25 177 LEU A O 1
ATOM 1391 N N . HIS A 1 178 ? 12.474 -11.941 -43.209 1.00 91.62 178 HIS A N 1
ATOM 1392 C CA . HIS A 1 178 ? 13.426 -12.182 -44.305 1.00 91.62 178 HIS A CA 1
ATOM 1393 C C . HIS A 1 178 ? 14.701 -11.343 -44.166 1.00 91.62 178 HIS A C 1
ATOM 1395 O O . HIS A 1 178 ? 15.733 -11.724 -44.704 1.00 91.62 178 HIS A O 1
ATOM 1401 N N . ASP A 1 179 ? 14.628 -10.213 -43.463 1.00 88.06 179 ASP A N 1
ATOM 1402 C CA . ASP A 1 179 ? 15.801 -9.422 -43.104 1.00 88.06 179 ASP A CA 1
ATOM 1403 C C . ASP A 1 179 ? 16.617 -10.180 -42.049 1.00 88.06 179 ASP A C 1
ATOM 1405 O O . ASP A 1 179 ? 16.099 -10.507 -40.973 1.00 88.06 179 ASP A O 1
ATOM 1409 N N . GLU A 1 180 ? 17.875 -10.490 -42.366 1.00 85.19 180 GLU A N 1
ATOM 1410 C CA . GLU A 1 180 ? 18.807 -11.129 -41.430 1.00 85.19 180 GLU A CA 1
ATOM 1411 C C . GLU A 1 180 ? 19.149 -10.193 -40.262 1.00 85.19 180 GLU A C 1
ATOM 1413 O O . GLU A 1 180 ? 19.403 -10.662 -39.155 1.00 85.19 180 GLU A O 1
ATOM 1418 N N . GLY A 1 181 ? 19.047 -8.876 -40.471 1.00 88.75 181 GLY A N 1
ATOM 1419 C CA . GLY A 1 181 ? 19.254 -7.871 -39.441 1.00 88.75 181 GLY A CA 1
ATOM 1420 C C . GLY A 1 181 ? 18.053 -7.653 -38.514 1.00 88.75 181 GLY A C 1
ATOM 1421 O O . GLY A 1 181 ? 16.962 -8.215 -38.652 1.00 88.75 181 GLY A O 1
ATOM 1422 N N . TRP A 1 182 ? 18.252 -6.767 -37.539 1.00 91.12 182 TRP A N 1
ATOM 1423 C CA . TRP A 1 182 ? 17.248 -6.393 -36.538 1.00 91.12 182 TRP A CA 1
ATOM 1424 C C . TRP A 1 182 ? 16.250 -5.324 -37.024 1.00 91.12 182 TRP A C 1
ATOM 1426 O O . TRP A 1 182 ? 15.141 -5.197 -36.494 1.00 91.12 182 TRP A O 1
ATOM 1436 N N . ARG A 1 183 ? 16.613 -4.543 -38.046 1.00 92.25 183 ARG A N 1
ATOM 1437 C CA . ARG A 1 183 ? 15.913 -3.300 -38.409 1.00 92.25 183 ARG A CA 1
ATOM 1438 C C . ARG A 1 183 ? 14.473 -3.526 -38.852 1.00 92.25 183 ARG A C 1
ATOM 1440 O O . ARG A 1 183 ? 13.588 -2.831 -38.357 1.00 92.25 183 ARG A O 1
ATOM 1447 N N . SER A 1 184 ? 14.203 -4.502 -39.718 1.00 93.44 184 SER A N 1
ATOM 1448 C CA . SER A 1 184 ? 12.841 -4.721 -40.231 1.00 93.44 184 SER A CA 1
ATOM 1449 C C . SER A 1 184 ? 11.836 -5.106 -39.139 1.00 93.44 184 SER A C 1
ATOM 1451 O O . SER A 1 184 ? 10.699 -4.627 -39.145 1.00 93.44 184 SER A O 1
ATOM 1453 N N . LEU A 1 185 ? 12.248 -5.914 -38.155 1.00 93.38 185 LEU A N 1
ATOM 1454 C CA . LEU A 1 185 ? 11.401 -6.246 -37.002 1.00 93.38 185 LEU A CA 1
ATOM 1455 C C . LEU A 1 185 ? 11.210 -5.047 -36.065 1.00 93.38 185 LEU A C 1
ATOM 1457 O O . LEU A 1 185 ? 10.112 -4.862 -35.537 1.00 93.38 185 LEU A O 1
ATOM 1461 N N . ALA A 1 186 ? 12.238 -4.212 -35.881 1.00 93.31 186 ALA A N 1
ATOM 1462 C CA . ALA A 1 186 ? 12.137 -3.007 -35.058 1.00 93.31 186 ALA A CA 1
ATOM 1463 C C . ALA A 1 186 ? 11.194 -1.971 -35.689 1.00 93.31 186 ALA A C 1
ATOM 1465 O O . ALA A 1 186 ? 10.339 -1.416 -34.997 1.00 93.31 186 ALA A O 1
ATOM 1466 N N . ILE A 1 187 ? 11.285 -1.780 -37.010 1.00 95.25 187 ILE A N 1
ATOM 1467 C CA . ILE A 1 187 ? 10.378 -0.931 -37.794 1.00 95.25 187 ILE A CA 1
ATOM 1468 C C . ILE A 1 187 ? 8.940 -1.437 -37.670 1.00 95.25 187 ILE A C 1
ATOM 1470 O O . ILE A 1 187 ? 8.032 -0.650 -37.396 1.00 95.25 187 ILE A O 1
ATOM 1474 N N . LEU A 1 188 ? 8.722 -2.747 -37.828 1.00 94.44 188 LEU A N 1
ATOM 1475 C CA . LEU A 1 188 ? 7.397 -3.345 -37.681 1.00 94.44 188 LEU A CA 1
ATOM 1476 C C . LEU A 1 188 ? 6.820 -3.091 -36.279 1.00 94.44 188 LEU A C 1
ATOM 1478 O O . LEU A 1 188 ? 5.673 -2.657 -36.165 1.00 94.44 188 LEU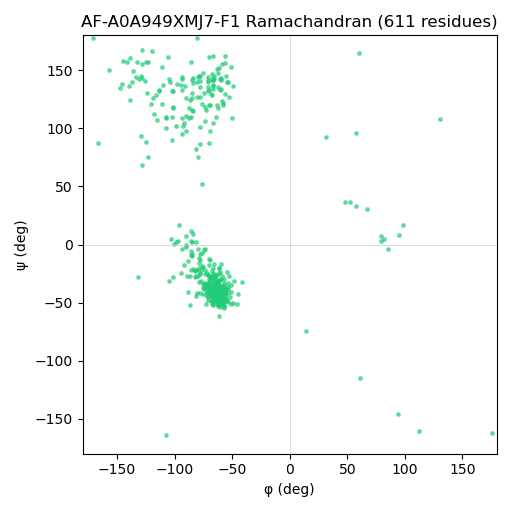 A O 1
ATOM 1482 N N . ASP A 1 189 ? 7.597 -3.312 -35.213 1.00 93.25 189 ASP A N 1
ATOM 1483 C CA . ASP A 1 189 ? 7.137 -3.063 -33.842 1.00 93.25 189 ASP A CA 1
ATOM 1484 C C . ASP A 1 189 ? 6.797 -1.583 -33.604 1.00 93.25 189 ASP A C 1
ATOM 1486 O O . ASP A 1 189 ? 5.728 -1.273 -33.064 1.00 93.25 189 ASP A O 1
ATOM 1490 N N . ALA A 1 190 ? 7.662 -0.669 -34.052 1.00 94.12 190 ALA A N 1
ATOM 1491 C CA . ALA A 1 190 ? 7.474 0.771 -33.906 1.00 94.12 190 ALA A CA 1
ATOM 1492 C C . ALA A 1 190 ? 6.251 1.278 -34.688 1.00 94.12 190 ALA A C 1
ATOM 1494 O O . ALA A 1 190 ? 5.432 2.039 -34.158 1.00 94.12 190 ALA A O 1
ATOM 1495 N N . ALA A 1 191 ? 6.055 0.784 -35.913 1.00 95.19 191 ALA A N 1
ATOM 1496 C CA . ALA A 1 191 ? 4.890 1.095 -36.731 1.00 95.19 191 ALA A CA 1
ATOM 1497 C C . ALA A 1 191 ? 3.594 0.591 -36.071 1.00 95.19 191 ALA A C 1
ATOM 1499 O O . ALA A 1 191 ? 2.609 1.332 -36.000 1.00 95.19 191 ALA A O 1
ATOM 1500 N N . ILE A 1 192 ? 3.590 -0.627 -35.506 1.00 94.19 192 ILE A N 1
ATOM 1501 C CA . ILE A 1 192 ? 2.433 -1.161 -34.767 1.00 94.19 192 ILE A CA 1
ATOM 1502 C C . ILE A 1 192 ? 2.093 -0.258 -33.573 1.00 94.19 192 ILE A C 1
ATOM 1504 O O . ILE A 1 192 ? 0.916 0.044 -33.368 1.00 94.19 192 ILE A O 1
ATOM 1508 N N . ARG A 1 193 ? 3.093 0.211 -32.806 1.00 93.00 193 ARG A N 1
ATOM 1509 C CA . ARG A 1 193 ? 2.884 1.119 -31.655 1.00 93.00 193 ARG A CA 1
ATOM 1510 C C . ARG A 1 193 ? 2.254 2.438 -32.076 1.00 93.00 193 ARG A C 1
ATOM 1512 O O . ARG A 1 193 ? 1.302 2.887 -31.439 1.00 93.00 193 ARG A O 1
ATOM 1519 N N . LEU A 1 194 ? 2.776 3.047 -33.140 1.00 94.44 194 LEU A N 1
ATOM 1520 C CA . LEU A 1 194 ? 2.277 4.317 -33.657 1.00 94.44 194 LEU A CA 1
ATOM 1521 C C . LEU A 1 194 ? 0.816 4.192 -34.105 1.00 94.44 194 LEU A C 1
ATOM 1523 O O . LEU A 1 194 ? -0.034 4.969 -33.667 1.00 94.44 194 LEU A O 1
ATOM 1527 N N . VAL A 1 195 ? 0.503 3.190 -34.931 1.00 94.31 195 VAL A N 1
ATOM 1528 C CA . VAL A 1 195 ? -0.861 2.996 -35.445 1.00 94.31 195 VAL A CA 1
ATOM 1529 C C . VAL A 1 195 ? -1.828 2.614 -34.321 1.00 94.31 195 VAL A C 1
ATOM 1531 O O . VAL A 1 195 ? -2.956 3.106 -34.302 1.00 94.31 195 VAL A O 1
ATOM 1534 N N . ALA A 1 196 ? -1.398 1.803 -33.348 1.00 91.31 196 ALA A N 1
ATOM 1535 C CA . ALA A 1 196 ? -2.198 1.497 -32.163 1.00 91.31 196 ALA A CA 1
ATOM 1536 C C . ALA A 1 196 ? -2.525 2.760 -31.355 1.00 91.31 196 ALA A C 1
ATOM 1538 O O . ALA A 1 196 ? -3.689 2.989 -31.041 1.00 91.31 196 ALA A O 1
ATOM 1539 N N . ALA A 1 197 ? -1.539 3.627 -31.103 1.00 91.00 197 ALA A N 1
ATOM 1540 C CA . ALA A 1 197 ? -1.757 4.880 -30.384 1.00 91.00 197 ALA A CA 1
ATOM 1541 C C . ALA A 1 197 ? -2.723 5.829 -31.120 1.00 91.00 197 ALA A C 1
ATOM 1543 O O . ALA A 1 197 ? -3.561 6.467 -30.483 1.00 91.00 197 ALA A O 1
ATOM 1544 N N . LEU A 1 198 ? -2.642 5.904 -32.454 1.00 92.50 198 LEU A N 1
ATOM 1545 C CA . LEU A 1 198 ? -3.557 6.703 -33.282 1.00 92.50 198 LEU A CA 1
ATOM 1546 C C . LEU A 1 198 ? -4.976 6.122 -33.334 1.00 92.50 198 LEU A C 1
ATOM 1548 O O . LEU A 1 198 ? -5.957 6.860 -33.444 1.00 92.50 198 LEU A O 1
ATOM 1552 N N . ARG A 1 199 ? -5.109 4.797 -33.257 1.00 90.50 199 ARG A N 1
ATOM 1553 C CA . ARG A 1 199 ? -6.417 4.150 -33.171 1.00 90.50 199 ARG A CA 1
ATOM 1554 C C . ARG A 1 199 ? -7.047 4.345 -31.793 1.00 90.50 199 ARG A C 1
ATOM 1556 O O . ARG A 1 199 ? -8.223 4.691 -31.716 1.00 90.50 199 ARG A O 1
ATOM 1563 N N . ASP A 1 200 ? -6.267 4.189 -30.727 1.00 87.88 200 ASP A N 1
ATOM 1564 C CA . ASP A 1 200 ? -6.720 4.372 -29.344 1.00 87.88 200 ASP A CA 1
ATOM 1565 C C . ASP A 1 200 ? -7.130 5.826 -29.051 1.00 87.88 200 ASP A C 1
ATOM 1567 O O . ASP A 1 200 ? -8.031 6.057 -28.245 1.00 87.88 200 ASP A O 1
ATOM 1571 N N . SER A 1 201 ? -6.520 6.809 -29.727 1.00 90.81 201 SER A N 1
ATOM 1572 C CA . SER A 1 201 ? -6.935 8.218 -29.662 1.00 90.81 201 SER A CA 1
ATOM 1573 C C . SER A 1 201 ? -8.169 8.544 -30.515 1.00 90.81 201 SER A C 1
ATOM 1575 O O . SER A 1 201 ? -8.702 9.649 -30.426 1.00 90.81 201 SER A O 1
ATOM 1577 N N . GLY A 1 202 ? -8.638 7.602 -31.341 1.00 89.62 202 GLY A N 1
ATOM 1578 C CA . GLY A 1 202 ? -9.773 7.783 -32.247 1.00 89.62 202 GLY A CA 1
ATOM 1579 C C . GLY A 1 202 ? -9.451 8.532 -33.545 1.00 89.62 202 GLY A C 1
ATOM 1580 O O . GLY A 1 202 ? -10.379 8.817 -34.309 1.00 89.62 202 GLY A O 1
ATOM 1581 N N . ALA A 1 203 ? -8.173 8.827 -33.821 1.00 91.81 203 ALA A N 1
ATOM 1582 C CA . ALA A 1 203 ? -7.733 9.480 -35.057 1.00 91.81 203 ALA A CA 1
ATOM 1583 C C . ALA A 1 203 ? -7.909 8.579 -36.292 1.00 91.81 203 ALA A C 1
ATOM 1585 O O . ALA A 1 203 ? -8.131 9.075 -37.394 1.00 91.81 203 ALA A O 1
ATOM 1586 N N . ILE A 1 204 ? -7.860 7.254 -36.108 1.00 90.94 204 ILE A N 1
ATOM 1587 C CA . ILE A 1 204 ? -8.111 6.262 -37.160 1.00 90.94 204 ILE A CA 1
ATOM 1588 C C . ILE A 1 204 ? -9.289 5.385 -36.748 1.00 90.94 204 ILE A C 1
ATOM 1590 O O . ILE A 1 204 ? -9.244 4.720 -35.713 1.00 90.94 204 ILE A O 1
ATOM 1594 N N . ARG A 1 205 ? -10.343 5.364 -37.570 1.00 84.56 205 ARG A N 1
ATOM 1595 C CA . ARG A 1 205 ? -11.573 4.603 -37.284 1.00 84.56 205 ARG A CA 1
ATOM 1596 C C . ARG A 1 205 ? -11.708 3.330 -38.118 1.00 84.56 205 ARG A C 1
ATOM 1598 O O . ARG A 1 205 ? -12.279 2.355 -37.636 1.00 84.56 205 ARG A O 1
ATOM 1605 N N . SER A 1 206 ? -11.180 3.321 -39.343 1.00 89.94 206 SER A N 1
ATOM 1606 C CA . SER A 1 206 ? -11.256 2.168 -40.245 1.00 89.94 206 SER A CA 1
ATOM 1607 C C . SER A 1 206 ? -10.058 1.235 -40.085 1.00 89.94 206 SER A C 1
ATOM 1609 O O . SER A 1 206 ? -8.909 1.674 -40.064 1.00 89.94 206 SER A O 1
ATOM 1611 N N . ALA A 1 207 ? -10.324 -0.071 -40.056 1.00 85.50 207 ALA A N 1
ATOM 1612 C CA . ALA A 1 207 ? -9.286 -1.099 -40.047 1.00 85.50 207 ALA A CA 1
ATOM 1613 C C . ALA A 1 207 ? -8.419 -1.083 -41.321 1.00 85.50 207 ALA A C 1
ATOM 1615 O O . ALA A 1 207 ? -7.226 -1.382 -41.260 1.00 85.50 207 ALA A O 1
ATOM 1616 N N . ASP A 1 208 ? -8.994 -0.709 -42.469 1.00 87.75 208 ASP A N 1
ATOM 1617 C CA . ASP A 1 208 ? -8.238 -0.594 -43.720 1.00 87.75 208 ASP A CA 1
ATOM 1618 C C . ASP A 1 208 ? -7.329 0.640 -43.733 1.00 87.75 208 ASP A C 1
ATOM 1620 O O . ASP A 1 208 ? -6.221 0.566 -44.263 1.00 87.75 208 ASP A O 1
ATOM 1624 N N . ASP A 1 209 ? -7.741 1.741 -43.094 1.00 90.62 209 ASP A N 1
ATOM 1625 C CA . ASP A 1 209 ? -6.867 2.903 -42.890 1.00 90.62 209 ASP A CA 1
ATOM 1626 C C . ASP A 1 209 ? -5.696 2.556 -41.972 1.00 90.62 209 ASP A C 1
ATOM 1628 O O . ASP A 1 209 ? -4.558 2.917 -42.268 1.00 90.62 209 ASP A O 1
ATOM 1632 N N . SER A 1 210 ? -5.946 1.798 -40.897 1.00 91.88 210 SER A N 1
ATOM 1633 C CA . SER A 1 210 ? -4.883 1.316 -40.013 1.0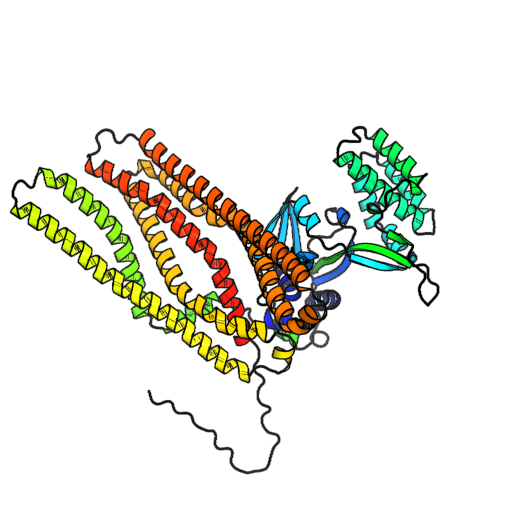0 91.88 210 SER A CA 1
ATOM 1634 C C . SER A 1 210 ? -3.875 0.433 -40.752 1.00 91.88 210 SER A C 1
ATOM 1636 O O . SER A 1 210 ? -2.673 0.599 -40.564 1.00 91.88 210 SER A O 1
ATOM 1638 N N . ALA A 1 211 ? -4.344 -0.473 -41.616 1.00 89.44 211 ALA A N 1
ATOM 1639 C CA . ALA A 1 211 ? -3.468 -1.329 -42.416 1.00 89.44 211 ALA A CA 1
ATOM 1640 C C . ALA A 1 211 ? -2.627 -0.518 -43.418 1.00 89.44 211 ALA A C 1
ATOM 1642 O O . ALA A 1 211 ? -1.410 -0.678 -43.455 1.00 89.44 211 ALA A O 1
ATOM 1643 N N . ARG A 1 212 ? -3.256 0.398 -44.171 1.00 91.00 212 ARG A N 1
ATOM 1644 C CA . ARG A 1 212 ? -2.550 1.275 -45.121 1.00 91.00 212 ARG A CA 1
ATOM 1645 C C . ARG A 1 212 ? -1.509 2.151 -44.434 1.00 91.00 212 ARG A C 1
ATOM 1647 O O . ARG A 1 212 ? -0.419 2.333 -44.967 1.00 91.00 212 ARG A O 1
ATOM 1654 N N . LEU A 1 213 ? -1.843 2.715 -43.272 1.00 93.00 213 LEU A N 1
ATOM 1655 C CA . LEU A 1 213 ? -0.901 3.536 -42.523 1.00 93.00 213 LEU A CA 1
ATOM 1656 C C . LEU A 1 213 ? 0.268 2.698 -42.006 1.00 93.00 213 LEU A C 1
ATOM 1658 O O . LEU A 1 213 ? 1.406 3.132 -42.134 1.00 93.00 213 LEU A O 1
ATOM 1662 N N . LEU A 1 214 ? 0.004 1.501 -41.476 1.00 93.88 214 LEU A N 1
ATOM 1663 C CA . LEU A 1 214 ? 1.054 0.600 -41.009 1.00 93.88 214 LEU A CA 1
ATOM 1664 C C . LEU A 1 214 ? 2.051 0.278 -42.132 1.00 93.88 214 LEU A C 1
ATOM 1666 O O . LEU A 1 214 ? 3.249 0.448 -41.941 1.00 93.88 214 LEU A O 1
ATOM 1670 N N . GLU A 1 215 ? 1.559 -0.108 -43.311 1.00 92.56 215 GLU A N 1
ATOM 1671 C CA . GLU A 1 215 ? 2.395 -0.389 -44.487 1.00 92.56 215 GLU A CA 1
ATOM 1672 C C . GLU A 1 215 ? 3.199 0.845 -44.933 1.00 92.56 215 GLU A C 1
ATOM 1674 O O . GLU A 1 215 ? 4.389 0.734 -45.221 1.00 92.56 215 GLU A O 1
ATOM 1679 N N . ARG A 1 216 ? 2.591 2.041 -44.918 1.00 94.50 216 ARG A N 1
ATOM 1680 C CA . ARG A 1 216 ? 3.292 3.299 -45.235 1.00 94.50 216 ARG A CA 1
ATOM 1681 C C . ARG A 1 216 ? 4.393 3.640 -44.237 1.00 94.50 216 ARG A C 1
ATOM 1683 O O . ARG A 1 216 ? 5.425 4.145 -44.661 1.00 94.50 216 ARG A O 1
ATOM 1690 N N . MET A 1 217 ? 4.174 3.394 -42.946 1.00 95.00 217 MET A N 1
ATOM 1691 C CA . MET A 1 217 ? 5.178 3.630 -41.900 1.00 95.00 217 MET A CA 1
ATOM 1692 C C . MET A 1 217 ? 6.317 2.613 -41.972 1.00 95.00 217 MET A C 1
ATOM 1694 O O . MET A 1 217 ? 7.460 2.979 -41.735 1.00 95.00 217 MET A O 1
ATOM 1698 N N . ILE A 1 218 ? 6.030 1.366 -42.360 1.00 94.25 218 ILE A N 1
ATOM 1699 C CA . ILE A 1 218 ? 7.074 0.365 -42.619 1.00 94.25 218 ILE A CA 1
ATOM 1700 C C . ILE A 1 218 ? 7.939 0.781 -43.817 1.00 94.25 218 ILE A C 1
ATOM 1702 O O . ILE A 1 218 ? 9.154 0.628 -43.768 1.00 94.25 218 ILE A O 1
ATOM 1706 N N . ALA A 1 219 ? 7.329 1.330 -44.872 1.00 93.81 219 ALA A N 1
ATOM 1707 C CA . ALA A 1 219 ? 8.050 1.803 -46.054 1.00 93.81 219 ALA A CA 1
ATOM 1708 C C . ALA A 1 219 ? 8.825 3.120 -45.834 1.00 93.81 219 ALA A C 1
ATOM 1710 O O . ALA A 1 219 ? 9.789 3.363 -46.549 1.00 93.81 219 ALA A O 1
ATOM 1711 N N . ASN A 1 220 ? 8.402 3.953 -44.875 1.00 95.25 220 ASN A N 1
ATOM 1712 C CA . ASN A 1 220 ? 8.986 5.269 -44.568 1.00 95.25 220 ASN A CA 1
ATOM 1713 C C . ASN A 1 220 ? 9.294 5.364 -43.056 1.00 95.25 220 ASN A C 1
ATOM 1715 O O . ASN A 1 220 ? 8.590 6.074 -42.322 1.00 95.25 220 ASN A O 1
ATOM 1719 N N . PRO A 1 221 ? 10.275 4.595 -42.546 1.00 91.94 221 PRO A N 1
ATOM 1720 C CA . PRO A 1 221 ? 10.540 4.474 -41.110 1.00 91.94 221 PRO A CA 1
ATOM 1721 C C . PRO A 1 221 ? 10.959 5.795 -40.446 1.00 91.94 221 PRO A C 1
ATOM 1723 O O . PRO A 1 221 ? 10.687 5.996 -39.264 1.00 91.94 221 PRO A O 1
ATOM 1726 N N . GLU A 1 222 ? 11.548 6.728 -41.194 1.00 92.19 222 GLU A N 1
ATOM 1727 C CA . GLU A 1 222 ? 11.904 8.081 -40.748 1.00 92.19 222 GLU A CA 1
ATOM 1728 C C . GLU A 1 222 ? 10.696 8.923 -40.308 1.00 92.19 222 GLU A C 1
ATO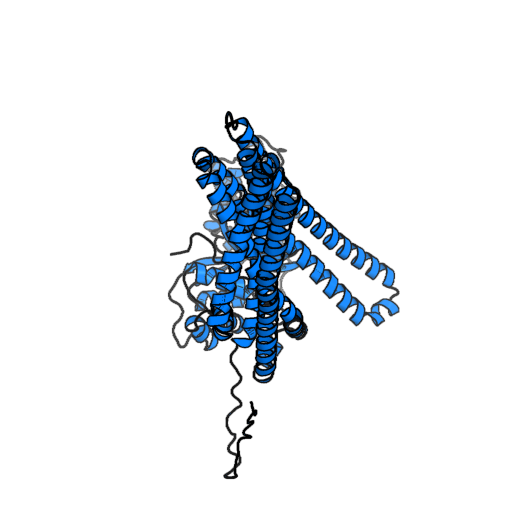M 1730 O O . GLU A 1 222 ? 10.843 9.873 -39.539 1.00 92.19 222 GLU A O 1
ATOM 1735 N N . CYS A 1 223 ? 9.484 8.555 -40.736 1.00 93.31 223 CYS A N 1
ATOM 1736 C CA . CYS A 1 223 ? 8.252 9.202 -40.295 1.00 93.31 223 CYS A CA 1
ATOM 1737 C C . CYS A 1 223 ? 7.791 8.743 -38.899 1.00 93.31 223 CYS A C 1
ATOM 1739 O O . CYS A 1 223 ? 6.869 9.344 -38.342 1.00 93.31 223 CYS A O 1
ATOM 1741 N N . ILE A 1 224 ? 8.378 7.680 -38.331 1.00 94.75 224 ILE A N 1
ATOM 1742 C CA . ILE A 1 224 ? 7.972 7.122 -37.036 1.00 94.75 224 ILE A CA 1
ATOM 1743 C C . ILE A 1 224 ? 8.669 7.887 -35.899 1.00 94.75 224 ILE A C 1
ATOM 1745 O O . ILE A 1 224 ? 9.889 7.780 -35.753 1.00 94.75 224 ILE A O 1
ATOM 1749 N N . PRO A 1 225 ? 7.925 8.596 -35.023 1.00 94.19 225 PRO A N 1
ATOM 1750 C CA . PRO A 1 225 ? 8.536 9.343 -33.931 1.00 94.19 225 PRO A CA 1
ATOM 1751 C C . PRO A 1 225 ? 9.319 8.451 -32.969 1.00 94.19 225 PRO A C 1
ATOM 1753 O O . PRO A 1 225 ? 8.855 7.381 -32.572 1.00 94.19 225 PRO A O 1
ATOM 1756 N N . GLU A 1 226 ? 10.448 8.968 -32.495 1.00 88.88 226 GLU A N 1
ATOM 1757 C CA . GLU A 1 226 ? 11.384 8.297 -31.591 1.00 88.88 226 GLU A CA 1
ATOM 1758 C C . GLU A 1 226 ? 10.727 7.561 -30.409 1.00 88.88 226 GLU A C 1
ATOM 1760 O O . GLU A 1 226 ? 11.080 6.425 -30.098 1.00 88.88 226 GLU A O 1
ATOM 1765 N N . ARG A 1 227 ? 9.721 8.162 -29.764 1.00 89.44 227 ARG A N 1
ATOM 1766 C CA . ARG A 1 227 ? 9.021 7.573 -28.604 1.00 89.44 227 ARG A CA 1
ATOM 1767 C C . ARG A 1 227 ? 8.343 6.220 -28.869 1.00 89.44 227 ARG A C 1
ATOM 1769 O O . ARG A 1 227 ? 7.944 5.555 -27.919 1.00 89.44 227 ARG A O 1
ATOM 1776 N N . TYR A 1 228 ? 8.137 5.848 -30.133 1.00 91.12 228 TYR A N 1
ATOM 1777 C CA . TYR A 1 228 ? 7.530 4.572 -30.512 1.00 91.12 228 TYR A CA 1
ATOM 1778 C C . TYR A 1 228 ? 8.563 3.482 -30.790 1.00 91.12 228 TYR A C 1
ATOM 1780 O O . TYR A 1 228 ? 8.176 2.349 -31.024 1.00 91.12 228 TYR A O 1
ATOM 1788 N N . TRP A 1 229 ? 9.855 3.776 -30.745 1.00 91.56 229 TRP A N 1
ATOM 1789 C CA . TRP A 1 229 ? 10.889 2.770 -30.945 1.00 91.56 229 TRP A CA 1
ATOM 1790 C C . TRP A 1 229 ? 11.222 2.094 -29.619 1.00 91.56 229 TRP A C 1
ATOM 1792 O O . TRP A 1 229 ? 11.701 2.754 -28.699 1.00 91.56 229 TRP A O 1
ATOM 1802 N N . SER A 1 230 ? 10.984 0.782 -29.519 1.00 88.25 230 SER A N 1
ATOM 1803 C CA . SER A 1 230 ? 11.444 -0.016 -28.373 1.00 88.25 230 SER A CA 1
ATOM 1804 C C . SER A 1 230 ? 12.932 -0.345 -28.450 1.00 88.25 230 SER A C 1
ATOM 1806 O O . SER A 1 230 ? 13.525 -0.678 -27.431 1.00 88.25 230 SER A O 1
ATOM 1808 N N . VAL A 1 231 ? 13.507 -0.296 -29.656 1.00 91.81 231 VAL A N 1
ATOM 1809 C CA . VAL A 1 231 ? 14.912 -0.596 -29.937 1.00 91.81 231 VAL A CA 1
ATOM 1810 C C . VAL A 1 231 ? 15.487 0.418 -30.907 1.00 91.81 231 VAL A C 1
ATOM 1812 O O . VAL A 1 231 ? 14.804 0.829 -31.846 1.00 91.81 231 VAL A O 1
ATOM 1815 N N . ARG A 1 232 ? 16.732 0.833 -30.670 1.00 89.38 232 ARG A N 1
ATOM 1816 C CA . ARG A 1 232 ? 17.463 1.805 -31.492 1.00 89.38 232 ARG A CA 1
ATOM 1817 C C . ARG A 1 232 ? 18.910 1.376 -31.672 1.00 89.38 232 ARG A C 1
ATOM 1819 O O . ARG A 1 232 ? 19.418 0.618 -30.862 1.00 89.38 232 ARG A O 1
ATOM 1826 N N . SER A 1 233 ? 19.589 1.908 -32.684 1.00 86.62 233 SER A N 1
ATOM 1827 C CA . SER A 1 233 ? 21.031 1.691 -32.841 1.00 86.62 233 SER A CA 1
ATOM 1828 C C . SER A 1 233 ? 21.790 2.283 -31.651 1.00 86.62 233 SER A C 1
ATOM 1830 O O . SER A 1 233 ? 21.500 3.410 -31.243 1.00 86.62 233 SER A O 1
ATOM 1832 N N . ALA A 1 234 ? 22.760 1.543 -31.121 1.00 85.50 234 ALA A N 1
ATOM 1833 C CA . ALA A 1 234 ? 23.738 2.035 -30.155 1.00 85.50 234 ALA A CA 1
ATOM 1834 C C . ALA A 1 234 ? 25.107 2.224 -30.843 1.00 85.50 234 ALA A C 1
ATOM 1836 O O . ALA A 1 234 ? 25.324 1.661 -31.921 1.00 85.50 234 ALA A O 1
ATOM 1837 N N . PRO A 1 235 ? 26.036 3.005 -30.259 1.00 79.31 235 PRO A N 1
ATOM 1838 C CA . PRO A 1 235 ? 27.447 2.940 -30.636 1.00 79.31 235 PRO A CA 1
ATOM 1839 C C . PRO A 1 235 ? 27.968 1.501 -30.505 1.00 79.31 235 PRO A C 1
ATOM 1841 O O . PRO A 1 235 ? 27.536 0.778 -29.611 1.00 79.31 235 PRO A O 1
ATOM 1844 N N . GLN A 1 236 ? 28.875 1.088 -31.393 1.00 75.56 236 GLN A N 1
ATOM 1845 C CA . GLN A 1 236 ? 29.491 -0.241 -31.320 1.00 75.56 236 GLN A CA 1
ATOM 1846 C C . GLN A 1 236 ? 30.294 -0.402 -30.027 1.00 75.56 236 GLN A C 1
ATOM 1848 O O . GLN A 1 236 ? 30.878 0.565 -29.529 1.00 75.56 236 GLN A O 1
ATOM 1853 N N . ASP A 1 237 ? 30.338 -1.629 -29.509 1.00 74.56 237 ASP A N 1
ATOM 1854 C CA . ASP A 1 237 ? 31.184 -1.953 -28.361 1.00 74.56 237 ASP A CA 1
ATOM 1855 C C . ASP A 1 237 ? 32.675 -1.841 -28.727 1.00 74.56 237 ASP A C 1
ATOM 1857 O O . ASP A 1 237 ? 33.069 -1.921 -29.890 1.00 74.56 237 ASP A O 1
ATOM 1861 N N . SER A 1 238 ? 33.515 -1.753 -27.704 1.00 69.25 238 SER A N 1
ATOM 1862 C CA . SER A 1 238 ? 34.970 -1.932 -27.691 1.00 69.25 238 SER A CA 1
ATOM 1863 C C . SER A 1 238 ? 35.451 -3.113 -28.550 1.00 69.25 238 SER A C 1
ATOM 1865 O O . SER A 1 238 ? 36.546 -3.064 -29.108 1.00 69.25 238 SER A O 1
ATOM 1867 N N . ALA A 1 239 ? 34.637 -4.171 -28.649 1.00 72.12 239 ALA A N 1
ATOM 1868 C CA . ALA A 1 239 ? 34.896 -5.386 -29.424 1.00 72.12 239 ALA A CA 1
ATOM 1869 C C . ALA A 1 239 ? 34.390 -5.337 -30.886 1.00 72.12 239 ALA A C 1
ATOM 1871 O O . ALA A 1 239 ? 34.567 -6.304 -31.623 1.00 72.12 239 ALA A O 1
ATOM 1872 N N . GLY A 1 240 ? 33.763 -4.237 -31.321 1.00 73.19 240 GLY A N 1
ATOM 1873 C CA . GLY A 1 240 ? 33.267 -4.031 -32.689 1.00 73.19 240 GLY A CA 1
ATOM 1874 C C . GLY A 1 240 ? 31.903 -4.660 -33.009 1.00 73.19 240 GLY A C 1
ATOM 1875 O O . GLY A 1 240 ? 31.465 -4.589 -34.156 1.00 73.19 240 GLY A O 1
ATOM 1876 N N . ALA A 1 241 ? 31.218 -5.259 -32.029 1.00 78.00 241 ALA A N 1
ATOM 1877 C CA . ALA A 1 241 ? 29.886 -5.842 -32.214 1.00 78.00 241 ALA A CA 1
ATOM 1878 C C . ALA A 1 241 ? 28.803 -4.759 -32.414 1.00 78.00 241 ALA A C 1
ATOM 1880 O O . ALA A 1 241 ? 28.820 -3.718 -31.746 1.00 78.00 241 ALA A O 1
ATOM 1881 N N . GLU A 1 242 ? 27.848 -4.997 -33.328 1.00 87.38 242 GLU A N 1
ATOM 1882 C CA . GLU A 1 242 ? 26.685 -4.116 -33.513 1.00 87.38 242 GLU A CA 1
ATOM 1883 C C . GLU A 1 242 ? 25.766 -4.218 -32.289 1.00 87.38 242 GLU A C 1
ATOM 1885 O O . GLU A 1 242 ? 25.243 -5.284 -31.961 1.00 87.38 242 GLU A O 1
ATOM 1890 N N . GLN A 1 243 ? 25.557 -3.088 -31.615 1.00 90.56 243 GLN A N 1
ATOM 1891 C CA . GLN A 1 243 ? 24.706 -3.006 -30.436 1.00 90.56 243 GLN A CA 1
ATOM 1892 C C . GLN A 1 243 ? 23.433 -2.214 -30.708 1.00 90.56 243 GLN A C 1
ATOM 1894 O O . GLN A 1 243 ? 23.381 -1.290 -31.528 1.00 90.56 243 GLN A O 1
ATOM 1899 N N . VAL A 1 244 ? 22.400 -2.551 -29.945 1.00 91.81 244 VAL A N 1
ATOM 1900 C CA . VAL A 1 244 ? 21.128 -1.846 -29.930 1.00 91.81 244 VAL A CA 1
ATOM 1901 C C . VAL A 1 244 ? 20.757 -1.421 -28.512 1.00 91.81 244 VAL A C 1
ATOM 1903 O O . VAL A 1 244 ? 20.961 -2.152 -27.551 1.00 91.81 244 VAL A O 1
ATOM 1906 N N . LEU A 1 245 ? 20.190 -0.227 -28.365 1.00 92.06 245 LEU A N 1
ATOM 1907 C CA . LEU A 1 245 ? 19.580 0.228 -27.120 1.00 92.06 245 LEU A CA 1
ATOM 1908 C C . LEU A 1 245 ? 18.152 -0.299 -27.056 1.00 92.06 245 LEU A C 1
ATOM 1910 O O . LEU A 1 245 ? 17.311 0.114 -27.856 1.00 92.06 245 LEU A O 1
ATOM 1914 N N . VAL A 1 246 ? 17.874 -1.173 -26.096 1.00 91.81 246 VAL A N 1
ATOM 1915 C CA . VAL A 1 246 ? 16.546 -1.737 -25.846 1.00 91.81 246 VAL A CA 1
ATOM 1916 C C . VAL A 1 246 ? 15.911 -1.018 -24.666 1.00 91.81 246 VAL A C 1
ATOM 1918 O O . VAL A 1 246 ? 16.540 -0.860 -23.622 1.00 91.81 246 VAL A O 1
ATOM 1921 N N . GLN A 1 247 ? 14.653 -0.605 -24.822 1.00 91.25 247 GLN A N 1
ATOM 1922 C CA . GLN A 1 247 ? 13.870 0.042 -23.776 1.00 91.25 247 GLN A CA 1
ATOM 1923 C C . GLN A 1 247 ? 12.659 -0.809 -23.375 1.00 91.25 247 GLN A C 1
ATOM 1925 O O . GLN A 1 247 ? 11.840 -1.197 -24.214 1.00 91.25 247 GLN A O 1
ATOM 1930 N N . GLY A 1 248 ? 12.491 -1.052 -22.075 1.00 92.38 248 GLY A N 1
ATOM 1931 C CA . GLY A 1 248 ? 11.379 -1.851 -21.571 1.00 92.38 248 GLY A CA 1
ATOM 1932 C C . GLY A 1 248 ? 11.220 -1.854 -20.054 1.00 92.38 248 GLY A C 1
ATOM 1933 O O . GLY A 1 248 ? 11.985 -1.254 -19.307 1.00 92.38 248 GLY A O 1
ATOM 1934 N N . ALA A 1 249 ? 10.179 -2.543 -19.610 1.00 94.06 249 ALA A N 1
ATOM 1935 C CA . ALA A 1 249 ? 9.942 -2.906 -18.230 1.00 94.06 249 ALA A CA 1
ATOM 1936 C C . ALA A 1 249 ? 10.826 -4.097 -17.841 1.00 94.06 249 ALA A C 1
ATOM 1938 O O . ALA A 1 249 ? 10.793 -5.142 -18.497 1.00 94.06 249 ALA A O 1
ATOM 1939 N N . VAL A 1 250 ? 11.572 -3.943 -16.752 1.00 94.25 250 VAL A N 1
ATOM 1940 C CA . VAL A 1 250 ? 12.408 -5.008 -16.188 1.00 94.25 250 VAL A CA 1
ATOM 1941 C C . VAL A 1 250 ? 11.566 -5.851 -15.235 1.00 94.25 250 VAL A C 1
ATOM 1943 O O . VAL A 1 250 ? 10.969 -5.317 -14.292 1.00 94.25 250 VAL A O 1
ATOM 1946 N N . LEU A 1 251 ? 11.505 -7.163 -15.470 1.00 95.56 251 LEU A N 1
ATOM 1947 C CA . LEU A 1 251 ? 10.745 -8.081 -14.625 1.00 95.56 251 LEU A CA 1
ATOM 1948 C C . LEU A 1 251 ? 11.391 -9.455 -14.481 1.00 95.56 251 LEU A C 1
ATOM 1950 O O . LEU A 1 251 ? 12.117 -9.909 -15.356 1.00 95.56 251 LEU A O 1
ATOM 1954 N N . ILE A 1 252 ? 11.027 -10.148 -13.404 1.00 96.56 252 ILE A N 1
ATOM 1955 C CA . ILE A 1 252 ? 11.227 -11.585 -13.223 1.00 96.56 252 ILE A CA 1
ATOM 1956 C C . ILE A 1 252 ? 9.859 -12.250 -13.356 1.00 96.56 252 ILE A C 1
ATOM 1958 O O . ILE A 1 252 ? 8.997 -12.086 -12.487 1.00 96.56 252 ILE A O 1
ATOM 1962 N N . ARG A 1 253 ? 9.631 -12.994 -14.440 1.00 95.44 253 ARG A N 1
ATOM 1963 C CA . ARG A 1 253 ? 8.396 -13.777 -14.623 1.00 95.44 253 ARG A CA 1
ATOM 1964 C C . ARG A 1 253 ? 8.529 -15.127 -13.934 1.00 95.44 253 ARG A C 1
ATOM 1966 O O . ARG A 1 253 ? 9.584 -15.752 -13.995 1.00 95.44 253 ARG A O 1
ATOM 1973 N N . ILE A 1 254 ? 7.445 -15.600 -13.325 1.00 95.81 254 ILE A N 1
ATOM 1974 C CA . ILE A 1 254 ? 7.402 -16.915 -12.681 1.00 95.81 254 ILE A CA 1
ATOM 1975 C C . ILE A 1 254 ? 6.563 -17.867 -13.530 1.00 95.81 254 ILE A C 1
ATOM 1977 O O . ILE A 1 254 ? 5.338 -17.751 -13.586 1.00 95.81 254 ILE A O 1
ATOM 1981 N N . LEU A 1 255 ? 7.219 -18.827 -14.175 1.00 92.38 255 LEU A N 1
ATOM 1982 C CA . LEU A 1 255 ? 6.584 -19.781 -15.090 1.00 92.38 255 LEU A CA 1
ATOM 1983 C C . LEU A 1 255 ? 5.938 -20.962 -14.355 1.00 92.38 255 LEU A C 1
ATOM 1985 O O . LEU A 1 255 ? 5.014 -21.592 -14.868 1.00 92.38 255 LEU A O 1
ATOM 1989 N N . GLY A 1 256 ? 6.394 -21.245 -13.137 1.00 91.81 256 GLY A N 1
ATOM 1990 C CA . GLY A 1 256 ? 5.909 -22.354 -12.333 1.00 91.81 256 GLY A CA 1
ATOM 1991 C C . GLY A 1 256 ? 6.679 -22.506 -11.028 1.00 91.81 256 GLY A C 1
ATOM 1992 O O . GLY A 1 256 ? 7.350 -21.582 -10.572 1.00 91.81 256 GLY A O 1
ATOM 1993 N N . SER A 1 257 ? 6.556 -23.687 -10.435 1.00 91.25 257 SER A N 1
ATOM 1994 C CA . SER A 1 257 ? 7.283 -24.094 -9.234 1.00 91.25 257 SER A CA 1
ATOM 1995 C C . SER A 1 257 ? 7.857 -25.488 -9.440 1.00 91.25 257 SER A C 1
ATOM 1997 O O . SER A 1 257 ? 7.184 -26.340 -10.024 1.00 91.25 257 SER A O 1
ATOM 1999 N N . GLN A 1 258 ? 9.041 -25.718 -8.900 1.00 90.88 258 GLN A N 1
ATOM 2000 C CA . GLN A 1 258 ? 9.775 -26.977 -8.893 1.00 90.88 258 GLN A CA 1
ATOM 2001 C C . GLN A 1 258 ? 10.193 -27.315 -7.450 1.00 90.88 258 GLN A C 1
ATOM 2003 O O . GLN A 1 258 ? 10.040 -26.467 -6.566 1.00 90.88 258 GLN A O 1
ATOM 2008 N N . PRO A 1 259 ? 10.658 -28.542 -7.158 1.00 84.19 259 PRO A N 1
ATOM 2009 C CA . PRO A 1 259 ? 11.271 -28.828 -5.865 1.00 84.19 259 PRO A CA 1
ATOM 2010 C C . PRO A 1 259 ? 12.418 -27.836 -5.600 1.00 84.19 259 PRO A C 1
ATOM 2012 O O . PRO A 1 259 ? 13.137 -27.507 -6.547 1.00 84.19 259 PRO A O 1
ATOM 2015 N N . PRO A 1 260 ? 12.581 -27.326 -4.364 1.00 81.94 260 PRO A N 1
ATOM 2016 C CA . PRO A 1 260 ? 13.747 -26.514 -4.030 1.00 81.94 260 PRO A CA 1
ATOM 2017 C C . PRO A 1 260 ? 15.026 -27.322 -4.277 1.00 81.94 260 PRO A C 1
ATOM 2019 O O . PRO A 1 260 ? 14.991 -28.557 -4.247 1.00 81.94 260 PRO A O 1
ATOM 2022 N N . ALA A 1 261 ? 16.139 -26.627 -4.511 1.00 78.94 261 ALA A N 1
ATOM 2023 C CA . ALA A 1 261 ? 17.442 -27.269 -4.672 1.00 78.94 261 ALA A CA 1
ATOM 2024 C C . ALA A 1 261 ? 17.786 -28.147 -3.446 1.00 78.94 261 ALA A C 1
ATOM 2026 O O . ALA A 1 261 ? 17.161 -28.041 -2.389 1.00 78.94 261 ALA A O 1
ATOM 2027 N N . SER A 1 262 ? 18.738 -29.068 -3.567 1.00 70.12 262 SER A N 1
ATOM 2028 C CA . SER A 1 262 ? 19.106 -29.973 -2.465 1.00 70.12 262 SER A CA 1
ATOM 2029 C C . SER A 1 262 ? 20.279 -29.442 -1.640 1.00 70.12 262 SER A C 1
ATOM 2031 O O . SER A 1 262 ? 21.207 -28.875 -2.199 1.00 70.12 262 SER A O 1
ATOM 2033 N N . GLY A 1 263 ? 20.241 -29.693 -0.323 1.00 59.72 263 GLY A N 1
ATOM 2034 C CA . GLY A 1 263 ? 21.301 -29.544 0.695 1.00 59.72 263 GLY A CA 1
ATOM 2035 C C . GLY A 1 263 ? 22.560 -28.737 0.354 1.00 59.72 263 GLY A C 1
ATOM 2036 O O . GLY A 1 263 ? 22.719 -27.639 0.870 1.00 59.72 263 GLY A O 1
ATOM 2037 N N . GLU A 1 264 ? 23.467 -29.293 -0.452 1.00 59.31 264 GLU A N 1
ATOM 2038 C CA . GLU A 1 264 ? 24.767 -28.679 -0.780 1.00 59.31 264 GLU A CA 1
ATOM 2039 C C . GLU A 1 264 ? 24.668 -27.449 -1.702 1.00 59.31 264 GLU A C 1
ATOM 2041 O O . GLU A 1 264 ? 25.517 -26.565 -1.629 1.00 59.31 264 GLU A O 1
ATOM 2046 N N . GLU A 1 265 ? 23.623 -27.3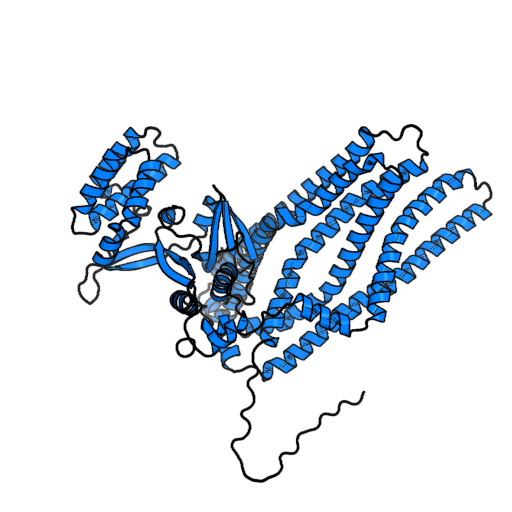47 -2.529 1.00 60.69 265 GLU A N 1
ATOM 2047 C CA . GLU A 1 265 ? 23.388 -26.202 -3.426 1.00 60.69 265 GLU A CA 1
ATOM 2048 C C . GLU A 1 265 ? 22.646 -25.045 -2.732 1.00 60.69 265 GLU A C 1
ATOM 2050 O O . GLU A 1 265 ? 22.724 -23.890 -3.158 1.00 60.69 265 GLU A O 1
ATOM 2055 N N . LEU A 1 266 ? 21.922 -25.336 -1.644 1.00 69.94 266 LEU A N 1
ATOM 2056 C CA . LEU A 1 266 ? 21.256 -24.334 -0.813 1.00 69.94 266 LEU A CA 1
ATOM 2057 C C . LEU A 1 266 ? 22.229 -23.830 0.251 1.00 69.94 266 LEU A C 1
ATOM 2059 O O . LEU A 1 266 ? 22.506 -24.516 1.232 1.00 69.94 266 LEU A O 1
ATOM 2063 N N . GLY A 1 267 ? 22.687 -22.586 0.105 1.00 72.81 267 GLY A N 1
ATOM 2064 C CA . GLY A 1 267 ? 23.461 -21.917 1.150 1.00 72.81 267 GLY A CA 1
ATOM 2065 C C . GLY A 1 267 ? 22.776 -21.987 2.526 1.00 72.81 267 GLY A C 1
ATOM 2066 O O . GLY A 1 267 ? 21.547 -22.059 2.634 1.00 72.81 267 GLY A O 1
ATOM 2067 N N . THR A 1 268 ? 23.574 -21.929 3.595 1.00 72.12 268 THR A N 1
ATOM 2068 C CA . THR A 1 268 ? 23.127 -22.083 4.995 1.00 72.12 268 THR A CA 1
ATOM 2069 C C . THR A 1 268 ? 21.943 -21.178 5.356 1.00 72.12 268 THR A C 1
ATOM 2071 O O . THR A 1 268 ? 20.988 -21.629 5.991 1.00 72.12 268 THR A O 1
ATOM 2074 N N . GLU A 1 269 ? 21.952 -19.928 4.887 1.00 70.69 269 GLU A N 1
ATOM 2075 C CA . GLU A 1 269 ? 20.865 -18.965 5.100 1.00 70.69 269 GLU A CA 1
ATOM 2076 C C . GLU A 1 269 ? 19.555 -19.359 4.400 1.00 70.69 269 GLU A C 1
ATOM 2078 O O . GLU A 1 269 ? 18.485 -19.194 4.985 1.00 70.69 269 GLU A O 1
ATOM 2083 N N . LEU A 1 270 ? 19.602 -19.926 3.186 1.00 74.44 270 LEU A N 1
ATOM 2084 C CA . LEU A 1 270 ? 18.394 -20.355 2.467 1.00 74.44 270 LEU A CA 1
ATOM 2085 C C . LEU A 1 270 ? 17.767 -21.604 3.095 1.00 74.44 270 LEU A C 1
ATOM 2087 O O . LEU A 1 270 ? 16.545 -21.672 3.248 1.00 74.44 270 LEU A O 1
ATOM 2091 N N . SER A 1 271 ? 18.593 -22.566 3.514 1.00 74.75 271 SER A N 1
ATOM 2092 C CA . SER A 1 271 ? 18.127 -23.753 4.245 1.00 74.75 271 SER A CA 1
ATOM 2093 C C . SER A 1 271 ? 17.479 -23.367 5.586 1.00 74.75 271 SER A C 1
ATOM 2095 O O . SER A 1 271 ? 16.382 -23.828 5.933 1.00 74.75 271 SER A O 1
ATOM 2097 N N . ALA A 1 272 ? 18.089 -22.420 6.308 1.00 69.69 272 ALA A N 1
ATOM 2098 C CA . ALA A 1 272 ? 17.500 -21.833 7.509 1.00 69.69 272 ALA A CA 1
ATOM 2099 C C . ALA A 1 272 ? 16.194 -21.076 7.205 1.00 69.69 272 ALA A C 1
ATOM 2101 O O . ALA A 1 272 ? 15.246 -21.135 7.988 1.00 69.69 272 ALA A O 1
ATOM 2102 N N . ALA A 1 273 ? 16.104 -20.385 6.065 1.00 73.12 273 ALA A N 1
ATOM 2103 C CA . ALA A 1 273 ? 14.909 -19.644 5.674 1.00 73.12 273 ALA A CA 1
ATOM 2104 C C . ALA A 1 273 ? 13.696 -20.555 5.422 1.00 73.12 273 ALA A C 1
ATOM 2106 O O . ALA A 1 273 ? 12.579 -20.175 5.781 1.00 73.12 273 ALA A O 1
ATOM 2107 N N . LEU A 1 274 ? 13.911 -21.740 4.837 1.00 75.94 274 LEU A N 1
ATOM 2108 C CA . LEU A 1 274 ? 12.869 -22.741 4.567 1.00 75.94 274 LEU A CA 1
ATOM 2109 C C . LEU A 1 274 ? 12.399 -23.479 5.831 1.00 75.94 274 LEU A C 1
ATOM 2111 O O . LEU A 1 274 ? 11.227 -23.836 5.943 1.00 75.94 274 LEU A O 1
ATOM 2115 N N . SER A 1 275 ? 13.302 -23.712 6.786 1.00 70.81 275 SER A N 1
ATOM 2116 C CA . SER A 1 275 ? 13.009 -24.446 8.027 1.00 70.81 275 SER A CA 1
ATOM 2117 C C . SER A 1 275 ? 12.460 -23.557 9.150 1.00 70.81 275 SER A C 1
ATOM 2119 O O . SER A 1 275 ? 11.711 -24.027 10.012 1.00 70.81 275 SER A O 1
ATOM 2121 N N . ALA A 1 276 ? 12.792 -22.264 9.153 1.00 68.25 276 ALA A N 1
ATOM 2122 C CA . ALA A 1 276 ? 12.371 -21.340 10.196 1.00 68.25 276 ALA A CA 1
ATOM 2123 C C . ALA A 1 276 ? 10.863 -21.030 10.141 1.00 68.25 276 ALA A C 1
ATOM 2125 O O . ALA A 1 276 ? 10.288 -20.673 9.110 1.00 68.25 276 ALA A O 1
ATOM 2126 N N . ARG A 1 277 ? 10.207 -21.099 11.305 1.00 62.97 277 ARG A N 1
ATOM 2127 C CA . ARG A 1 277 ? 8.793 -20.734 11.454 1.00 62.97 277 ARG A CA 1
ATOM 2128 C C . ARG A 1 277 ? 8.619 -19.226 11.256 1.00 62.97 277 ARG A C 1
ATOM 2130 O O . ARG A 1 277 ? 9.282 -18.430 11.916 1.00 62.97 277 ARG A O 1
ATOM 2137 N N . ALA A 1 278 ? 7.684 -18.824 10.396 1.00 62.12 278 ALA A N 1
ATOM 2138 C CA . ALA A 1 278 ? 7.326 -17.417 10.245 1.00 62.12 278 ALA A CA 1
ATOM 2139 C C . ALA A 1 278 ? 6.843 -16.840 11.590 1.00 62.12 278 ALA A C 1
ATOM 2141 O O . ALA A 1 278 ? 5.896 -17.357 12.189 1.00 62.12 278 ALA A O 1
ATOM 2142 N N . ALA A 1 279 ? 7.484 -15.766 12.059 1.00 60.28 279 ALA A N 1
ATOM 2143 C CA . ALA A 1 279 ? 7.061 -15.067 13.267 1.00 60.28 279 ALA A CA 1
ATOM 2144 C C . ALA A 1 279 ? 5.632 -14.526 13.088 1.00 60.28 279 ALA A C 1
ATOM 2146 O O . ALA A 1 279 ? 5.313 -13.916 12.067 1.00 60.28 279 ALA A O 1
ATOM 2147 N N . SER A 1 280 ? 4.765 -14.749 14.079 1.00 65.50 280 SER A N 1
ATOM 2148 C CA . SER A 1 280 ? 3.384 -14.255 14.089 1.00 65.50 280 SER A CA 1
ATOM 2149 C C . SER A 1 280 ? 3.242 -13.109 15.101 1.00 65.50 280 SER A C 1
ATOM 2151 O O . SER A 1 280 ? 3.089 -13.387 16.294 1.00 65.50 280 SER A O 1
ATOM 2153 N N . PRO A 1 281 ? 3.245 -11.835 14.660 1.00 65.62 281 PRO A N 1
ATOM 2154 C CA . PRO A 1 281 ? 3.302 -10.673 15.554 1.00 65.62 281 PRO A CA 1
ATOM 2155 C C . PRO A 1 281 ? 2.135 -10.591 16.525 1.00 65.62 281 PRO A C 1
ATOM 2157 O O . PRO A 1 281 ? 2.314 -10.279 17.697 1.00 65.62 281 PRO A O 1
ATOM 2160 N N . GLY A 1 282 ? 0.935 -10.931 16.043 1.00 70.25 282 GLY A N 1
ATOM 2161 C CA . GLY A 1 282 ? -0.265 -10.947 16.871 1.00 70.25 282 GLY A CA 1
ATOM 2162 C C . GLY A 1 282 ? -0.168 -11.951 18.016 1.00 70.25 282 GLY A C 1
ATOM 2163 O O . GLY A 1 282 ? -0.604 -11.638 19.113 1.00 70.25 282 GLY A O 1
ATOM 2164 N N . ARG A 1 283 ? 0.455 -13.120 17.799 1.00 73.75 283 ARG A N 1
ATOM 2165 C CA . ARG A 1 283 ? 0.650 -14.099 18.880 1.00 73.75 283 ARG A CA 1
ATOM 2166 C C . ARG A 1 283 ? 1.700 -13.634 19.876 1.00 73.75 283 ARG A C 1
ATOM 2168 O O . ARG A 1 283 ? 1.505 -13.847 21.059 1.00 73.75 283 ARG A O 1
ATOM 2175 N N . GLU A 1 284 ? 2.770 -12.984 19.425 1.00 71.81 284 GLU A N 1
ATOM 2176 C CA . GLU A 1 284 ? 3.808 -12.488 20.333 1.00 71.81 284 GLU A CA 1
ATOM 2177 C C . GLU A 1 284 ? 3.275 -11.354 21.217 1.00 71.81 284 GLU A C 1
ATOM 2179 O O . GLU A 1 284 ? 3.404 -11.410 22.437 1.00 71.81 284 GLU A O 1
ATOM 2184 N N . LEU A 1 285 ? 2.575 -10.377 20.627 1.00 72.69 285 LEU A N 1
ATOM 2185 C CA . LEU A 1 285 ? 1.889 -9.330 21.389 1.00 72.69 285 LEU A CA 1
ATOM 2186 C C . LEU A 1 285 ? 0.815 -9.908 22.315 1.00 72.69 285 LEU A C 1
ATOM 2188 O O . LEU A 1 285 ? 0.709 -9.485 23.463 1.00 72.69 285 LEU A O 1
ATOM 2192 N N . PHE A 1 286 ? 0.046 -10.892 21.843 1.00 75.81 286 PHE A N 1
ATOM 2193 C CA . PHE A 1 286 ? -0.957 -11.571 22.660 1.00 75.81 286 PHE A CA 1
ATOM 2194 C C . PHE A 1 286 ? -0.324 -12.343 23.819 1.00 75.81 286 PHE A C 1
ATOM 2196 O O . PHE A 1 286 ? -0.850 -12.302 24.923 1.00 75.81 286 PHE A O 1
ATOM 2203 N N . ASN A 1 287 ? 0.819 -12.997 23.612 1.00 76.06 287 ASN A N 1
ATOM 2204 C CA . ASN A 1 287 ? 1.548 -13.685 24.674 1.00 76.06 287 ASN A CA 1
ATOM 2205 C C . ASN A 1 287 ? 2.053 -12.681 25.716 1.00 76.06 287 ASN A C 1
ATOM 2207 O O . ASN A 1 287 ? 1.846 -12.888 26.910 1.00 76.06 287 ASN A O 1
ATOM 2211 N N . VAL A 1 288 ? 2.644 -11.561 25.282 1.00 69.88 288 VAL A N 1
ATOM 2212 C CA . VAL A 1 288 ? 3.069 -10.475 26.184 1.00 69.88 288 VAL A CA 1
ATOM 2213 C C . VAL A 1 288 ? 1.880 -9.929 26.980 1.00 69.88 288 VAL A C 1
ATOM 2215 O O . VAL A 1 288 ? 1.984 -9.741 28.191 1.00 69.88 288 VAL A O 1
ATOM 2218 N N . PHE A 1 289 ? 0.734 -9.737 26.324 1.00 71.88 289 PHE A N 1
ATOM 2219 C CA . PHE A 1 289 ? -0.510 -9.331 26.967 1.00 71.88 289 PHE A CA 1
ATOM 2220 C C . PHE A 1 289 ? -0.989 -10.378 27.979 1.00 71.88 289 PHE A C 1
ATOM 2222 O O . PHE A 1 289 ? -1.194 -10.051 29.140 1.00 71.88 289 PHE A O 1
ATOM 2229 N N . TRP A 1 290 ? -1.079 -11.653 27.605 1.00 74.38 290 TRP A N 1
ATOM 2230 C CA . TRP A 1 290 ? -1.556 -12.739 28.468 1.00 74.38 290 TRP A CA 1
ATOM 2231 C C . TRP A 1 290 ? -0.693 -12.934 29.723 1.00 74.38 290 TRP A C 1
ATOM 2233 O O . TRP A 1 290 ? -1.201 -13.312 30.782 1.00 74.38 290 TRP A O 1
ATOM 2243 N N . HIS A 1 291 ? 0.604 -12.627 29.627 1.00 73.12 291 HIS A N 1
ATOM 2244 C CA . HIS A 1 291 ? 1.537 -12.660 30.752 1.00 73.12 291 HIS A CA 1
ATOM 2245 C C . HIS A 1 291 ? 1.446 -11.449 31.696 1.00 73.12 291 HIS A C 1
ATOM 2247 O O . HIS A 1 291 ? 1.942 -11.541 32.815 1.00 73.12 291 HIS A O 1
ATOM 2253 N N . SER A 1 292 ? 0.772 -10.357 31.318 1.00 68.19 292 SER A N 1
ATOM 2254 C CA . SER A 1 292 ? 0.562 -9.197 32.207 1.00 68.19 292 SER A CA 1
ATOM 2255 C C . SER A 1 292 ? -0.510 -9.399 33.295 1.00 68.19 292 SER A C 1
ATOM 2257 O O . SER A 1 292 ? -0.619 -8.572 34.200 1.00 68.19 292 SER A O 1
ATOM 2259 N N . GLY A 1 293 ? -1.251 -10.520 3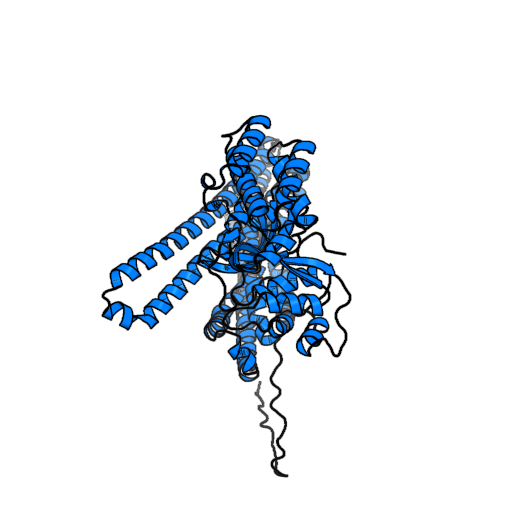3.266 1.00 77.62 293 GLY A N 1
ATOM 2260 C CA . GLY A 1 293 ? -2.136 -10.966 34.352 1.00 77.62 293 GLY A CA 1
ATOM 2261 C C . GLY A 1 293 ? -3.550 -11.347 33.897 1.00 77.62 293 GLY A C 1
ATOM 2262 O O . GLY A 1 293 ? -4.382 -10.486 33.621 1.00 77.62 293 GLY A O 1
ATOM 2263 N N . ARG A 1 294 ? -3.867 -12.651 33.896 1.00 81.44 294 ARG A N 1
ATOM 2264 C CA . ARG A 1 294 ? -5.153 -13.197 33.402 1.00 81.44 294 ARG A CA 1
ATOM 2265 C C . ARG A 1 294 ? -6.386 -12.624 34.104 1.00 81.44 294 ARG A C 1
ATOM 2267 O O . ARG A 1 294 ? -7.382 -12.339 33.449 1.00 81.44 294 ARG A O 1
ATOM 2274 N N . LEU A 1 295 ? -6.315 -12.450 35.424 1.00 82.62 295 LEU A N 1
ATOM 2275 C CA . LEU A 1 295 ? -7.432 -11.934 36.220 1.00 82.62 295 LEU A CA 1
ATOM 2276 C C . LEU A 1 295 ? -7.737 -10.470 35.884 1.00 82.62 295 LEU A C 1
ATOM 2278 O O . LEU A 1 295 ? -8.895 -10.108 35.715 1.00 82.62 295 LEU A O 1
ATOM 2282 N N . ALA A 1 296 ? -6.706 -9.645 35.710 1.00 78.50 296 ALA A N 1
ATOM 2283 C CA . ALA A 1 296 ? -6.887 -8.250 35.335 1.00 78.50 296 ALA A CA 1
ATOM 2284 C C . ALA A 1 296 ? -7.490 -8.113 33.927 1.00 78.50 296 ALA A C 1
ATOM 2286 O O . ALA A 1 296 ? -8.418 -7.336 33.733 1.00 78.50 296 ALA A O 1
ATOM 2287 N N . ILE A 1 297 ? -7.043 -8.937 32.972 1.00 81.88 297 ILE A N 1
ATOM 2288 C CA . ILE A 1 297 ? -7.629 -9.008 31.623 1.00 81.88 297 ILE A CA 1
ATOM 2289 C C . ILE A 1 297 ? -9.111 -9.387 31.686 1.00 81.88 297 ILE A C 1
ATOM 2291 O O . ILE A 1 297 ? -9.936 -8.739 31.045 1.00 81.88 297 ILE A O 1
ATOM 2295 N N . ALA A 1 298 ? -9.460 -10.413 32.467 1.00 85.19 298 ALA A N 1
ATOM 2296 C CA . ALA A 1 298 ? -10.847 -10.838 32.628 1.00 85.19 298 ALA A CA 1
ATOM 2297 C C . ALA A 1 298 ? -11.719 -9.727 33.237 1.00 85.19 298 ALA A C 1
ATOM 2299 O O . ALA A 1 298 ? -12.815 -9.478 32.741 1.00 85.19 298 ALA A O 1
ATOM 2300 N N . LEU A 1 299 ? -11.217 -9.019 34.256 1.00 84.69 299 LEU A N 1
ATOM 2301 C CA . LEU A 1 299 ? -11.914 -7.885 34.870 1.00 84.69 299 LEU A CA 1
ATOM 2302 C C . LEU A 1 299 ? -12.138 -6.733 33.885 1.00 84.69 299 LEU A C 1
ATOM 2304 O O . LEU A 1 299 ? -13.199 -6.124 33.909 1.00 84.69 299 LEU A O 1
ATOM 2308 N N . ILE A 1 300 ? -11.185 -6.458 32.995 1.00 84.50 300 ILE A N 1
ATOM 2309 C CA . ILE A 1 300 ? -11.317 -5.406 31.976 1.00 84.50 300 ILE A CA 1
ATOM 2310 C C . ILE A 1 300 ? -12.316 -5.793 30.907 1.00 84.50 300 ILE A C 1
ATOM 2312 O O . ILE A 1 300 ? -13.146 -4.974 30.539 1.00 84.50 300 ILE A O 1
ATOM 2316 N N . LEU A 1 301 ? -12.246 -7.027 30.404 1.00 87.31 301 LEU A N 1
ATOM 2317 C CA . LEU A 1 301 ? -13.212 -7.515 29.424 1.00 87.31 301 LEU A CA 1
ATOM 2318 C C . LEU A 1 301 ? -14.624 -7.511 30.016 1.00 87.31 301 LEU A C 1
ATOM 2320 O O . LEU A 1 301 ? -15.559 -7.080 29.351 1.00 87.31 301 LEU A O 1
ATOM 2324 N N . CYS A 1 302 ? -14.767 -7.916 31.279 1.00 89.62 302 CYS A N 1
ATOM 2325 C CA . CYS A 1 302 ? -16.030 -7.825 32.003 1.00 89.62 302 CYS A CA 1
ATOM 2326 C C . CYS A 1 302 ? -16.479 -6.365 32.160 1.00 89.62 302 CYS A C 1
ATOM 2328 O O . CYS A 1 302 ? -17.589 -6.027 31.766 1.00 89.62 302 CYS A O 1
ATOM 2330 N N . GLY A 1 303 ? -15.606 -5.479 32.647 1.00 88.94 303 GLY A N 1
ATOM 2331 C CA . GLY A 1 303 ? -15.898 -4.054 32.811 1.00 88.94 303 GLY A CA 1
ATOM 2332 C C . GLY A 1 303 ? -16.274 -3.365 31.498 1.00 88.94 303 GLY A C 1
ATOM 2333 O O . GLY A 1 303 ? -17.178 -2.542 31.488 1.00 88.94 303 GLY A O 1
ATOM 2334 N N . LEU A 1 304 ? -15.652 -3.754 30.383 1.00 89.88 304 LEU A N 1
ATOM 2335 C CA . LEU A 1 304 ? -15.974 -3.283 29.038 1.00 89.88 304 LEU A CA 1
ATOM 2336 C C . LEU A 1 304 ? -17.376 -3.728 28.602 1.00 89.88 304 LEU A C 1
ATOM 2338 O O . LEU A 1 304 ? -18.141 -2.916 28.097 1.00 89.88 304 LEU A O 1
ATOM 2342 N N . VAL A 1 305 ? -17.720 -5.001 28.813 1.00 92.00 305 VAL A N 1
ATOM 2343 C CA . VAL A 1 305 ? -19.061 -5.526 28.516 1.00 92.00 305 VAL A CA 1
ATOM 2344 C C . VAL A 1 305 ? -20.112 -4.839 29.383 1.00 92.00 305 VAL A C 1
ATOM 2346 O O . VAL A 1 305 ? -21.155 -4.447 28.870 1.00 92.00 305 VAL A O 1
ATOM 2349 N N . VAL A 1 306 ? -19.836 -4.654 30.677 1.00 91.00 306 VAL A N 1
ATOM 2350 C CA . VAL A 1 306 ? -20.749 -3.971 31.602 1.00 91.00 306 VAL A CA 1
ATOM 2351 C C . VAL A 1 306 ? -20.900 -2.493 31.232 1.00 91.00 306 VAL A C 1
ATOM 2353 O O . VAL A 1 306 ? -22.024 -2.014 31.209 1.00 91.00 306 VAL A O 1
ATOM 2356 N N . SER A 1 307 ? -19.818 -1.788 30.884 1.00 87.81 307 SER A N 1
ATOM 2357 C CA . SER A 1 307 ? -19.860 -0.394 30.406 1.00 87.81 307 SER A CA 1
ATOM 2358 C C . SER A 1 307 ? -20.674 -0.277 29.112 1.00 87.81 307 SER A C 1
ATOM 2360 O O . SER A 1 307 ? -21.619 0.505 29.061 1.00 87.81 307 SER A O 1
ATOM 2362 N N . ALA A 1 308 ? -20.416 -1.132 28.116 1.00 89.50 308 ALA A N 1
ATOM 2363 C CA . ALA A 1 308 ? -21.173 -1.143 26.862 1.00 89.50 308 ALA A CA 1
ATOM 2364 C C . ALA A 1 308 ? -22.654 -1.530 27.050 1.00 89.50 308 ALA A C 1
ATOM 2366 O O . ALA A 1 308 ? -23.517 -1.081 26.303 1.00 89.50 308 ALA A O 1
ATOM 2367 N N . ALA A 1 309 ? -22.978 -2.381 28.027 1.00 88.56 309 ALA A N 1
ATOM 2368 C CA . ALA A 1 309 ? -24.365 -2.690 28.370 1.00 88.56 309 ALA A CA 1
ATOM 2369 C C . ALA A 1 309 ? -25.025 -1.545 29.153 1.00 88.56 309 ALA A C 1
ATOM 2371 O O . ALA A 1 309 ? -26.220 -1.290 29.009 1.00 88.56 309 ALA A O 1
ATOM 2372 N N . ALA A 1 310 ? -24.262 -0.837 29.980 1.00 86.81 310 ALA A N 1
ATOM 2373 C CA . ALA A 1 310 ? -24.773 0.263 30.773 1.00 86.81 310 ALA A CA 1
ATOM 2374 C C . ALA A 1 310 ? -25.132 1.496 29.940 1.00 86.81 310 ALA A C 1
ATOM 2376 O O . ALA A 1 310 ? -26.089 2.177 30.297 1.00 86.81 310 ALA A O 1
ATOM 2377 N N . THR A 1 311 ? -24.463 1.737 28.810 1.00 80.31 311 THR A N 1
ATOM 2378 C CA . THR A 1 311 ? -24.867 2.784 27.856 1.00 80.31 311 THR A CA 1
ATOM 2379 C C . THR A 1 311 ? -26.236 2.495 27.221 1.00 80.31 311 THR A C 1
ATOM 2381 O O . THR A 1 311 ? -26.999 3.420 26.947 1.00 80.31 311 THR A O 1
ATOM 2384 N N . LEU A 1 312 ? -26.648 1.223 27.085 1.00 82.88 312 LEU A N 1
ATOM 2385 C CA . LEU A 1 312 ? -28.058 0.900 26.799 1.00 82.88 312 LEU A CA 1
ATOM 2386 C C . LEU A 1 312 ? -28.972 1.255 27.975 1.00 82.88 312 LEU A C 1
ATOM 2388 O O . LEU A 1 312 ? -30.078 1.764 27.780 1.00 82.88 312 LEU A O 1
ATOM 2392 N N . GLY A 1 313 ? -28.502 0.971 29.191 1.00 80.62 313 GLY A N 1
ATOM 2393 C CA . GLY A 1 313 ? -29.169 1.329 30.438 1.00 80.62 313 GLY A CA 1
ATOM 2394 C C . GLY A 1 313 ? -29.444 2.828 30.545 1.00 80.62 313 GLY A C 1
ATOM 2395 O O . GLY A 1 313 ? -30.539 3.197 30.952 1.00 80.62 313 GLY A O 1
ATOM 2396 N N . GLU A 1 314 ? -28.524 3.689 30.103 1.00 81.00 314 GLU A N 1
ATOM 2397 C CA . GLU A 1 314 ? -28.732 5.143 30.035 1.00 81.00 314 GLU A CA 1
ATOM 2398 C C . GLU A 1 314 ? -29.947 5.508 29.177 1.00 81.00 314 GLU A C 1
ATOM 2400 O O . GLU A 1 314 ? -30.793 6.287 29.611 1.00 81.00 314 GLU A O 1
ATOM 2405 N N . GLY A 1 315 ? -30.086 4.897 27.995 1.00 78.38 315 GLY A N 1
ATOM 2406 C CA . GLY A 1 315 ? -31.247 5.110 27.127 1.00 78.38 315 GLY A CA 1
ATOM 2407 C C . GLY A 1 315 ? -32.557 4.670 27.788 1.00 78.38 315 GLY A C 1
ATOM 2408 O O . GLY A 1 315 ? -33.557 5.388 27.743 1.00 78.38 315 GLY A O 1
ATOM 2409 N N . LEU A 1 316 ? -32.548 3.516 28.462 1.00 82.06 316 LEU A N 1
ATOM 2410 C CA . LEU A 1 316 ? -33.710 3.015 29.204 1.00 82.06 316 LEU A CA 1
ATOM 2411 C C . LEU A 1 316 ? -34.063 3.900 30.406 1.00 82.06 316 LEU A C 1
ATOM 2413 O O . LEU A 1 316 ? -35.242 4.143 30.653 1.00 82.06 316 LEU A O 1
ATOM 2417 N N . LEU A 1 317 ? -33.065 4.411 31.130 1.00 80.06 317 LEU A N 1
ATOM 2418 C CA . LEU A 1 317 ? -33.252 5.352 32.235 1.00 80.06 317 LEU A CA 1
ATOM 2419 C C . LEU A 1 317 ? -33.792 6.693 31.737 1.00 80.06 317 LEU A C 1
ATOM 2421 O O . LEU A 1 317 ? -34.690 7.251 32.361 1.00 80.06 317 LEU A O 1
ATOM 2425 N N . PHE A 1 318 ? -33.298 7.187 30.600 1.00 73.44 318 PHE A N 1
ATOM 2426 C CA . PHE A 1 318 ? -33.801 8.408 29.977 1.00 73.44 318 PHE A CA 1
ATOM 2427 C C . PHE A 1 318 ? -35.265 8.256 29.551 1.00 73.44 318 PHE A C 1
ATOM 2429 O O . PHE A 1 318 ? -36.083 9.129 29.840 1.00 73.44 318 PHE A O 1
ATOM 2436 N N . ARG A 1 319 ? -35.627 7.110 28.957 1.00 78.44 319 ARG A N 1
ATOM 2437 C CA . ARG A 1 319 ? -37.029 6.764 28.691 1.00 78.44 319 ARG A CA 1
ATOM 2438 C C . ARG A 1 319 ? -37.852 6.719 29.981 1.00 78.44 319 ARG A C 1
ATOM 2440 O O . ARG A 1 319 ? -38.899 7.350 30.047 1.00 78.44 319 ARG A O 1
ATOM 2447 N N . GLY A 1 320 ? -37.375 6.007 31.004 1.00 75.19 320 GLY A N 1
ATOM 2448 C CA . GLY A 1 320 ? -38.068 5.897 32.288 1.00 75.19 320 GLY A CA 1
ATOM 2449 C C . GLY A 1 320 ? -38.292 7.257 32.952 1.00 75.19 320 GLY A C 1
ATOM 2450 O O . GLY A 1 320 ? -39.345 7.495 33.528 1.00 75.19 320 GLY A O 1
ATOM 2451 N N . LEU A 1 321 ? -37.349 8.191 32.821 1.00 73.69 321 LEU A N 1
ATOM 2452 C CA . LEU A 1 321 ? -37.535 9.560 33.295 1.00 73.69 321 LEU A CA 1
ATOM 2453 C C . LEU A 1 321 ? -38.649 10.286 32.539 1.00 73.69 321 LEU A C 1
ATOM 2455 O O . LEU A 1 321 ? -39.434 10.975 33.180 1.00 73.69 321 LEU A O 1
ATOM 2459 N N . LEU A 1 322 ? -38.750 10.128 31.217 1.00 71.31 322 LEU A N 1
ATOM 2460 C CA . LEU A 1 322 ? -39.811 10.755 30.423 1.00 71.31 322 LEU A CA 1
ATOM 2461 C C . LEU A 1 322 ? -41.188 10.176 30.765 1.00 71.31 322 LEU A C 1
ATOM 2463 O O . LEU A 1 322 ? -42.084 10.947 31.107 1.00 71.31 322 LEU A O 1
ATOM 2467 N N . ASP A 1 323 ? -41.315 8.847 30.768 1.00 72.06 323 ASP A N 1
ATOM 2468 C CA . ASP A 1 323 ? -42.585 8.142 30.993 1.00 72.06 323 ASP A CA 1
ATOM 2469 C C . ASP A 1 323 ? -43.088 8.319 32.444 1.00 72.06 323 ASP A C 1
ATOM 2471 O O . ASP A 1 323 ? -44.282 8.476 32.683 1.00 72.06 323 ASP A O 1
ATOM 2475 N N . ILE A 1 324 ? -42.184 8.362 33.436 1.00 69.81 324 ILE A N 1
ATOM 2476 C CA . ILE A 1 324 ? -42.550 8.473 34.860 1.00 69.81 324 ILE A CA 1
ATOM 2477 C C . ILE A 1 324 ? -42.606 9.947 35.323 1.00 69.81 324 ILE A C 1
ATOM 2479 O O . ILE A 1 324 ? -43.247 10.257 36.327 1.00 69.81 324 ILE A O 1
ATOM 2483 N N . SER A 1 325 ? -42.011 10.912 34.604 1.00 67.12 325 SER A N 1
ATOM 2484 C CA . SER A 1 325 ? -42.085 12.340 34.986 1.00 67.12 325 SER A CA 1
ATOM 2485 C C . SER A 1 325 ? -43.515 12.887 35.058 1.00 67.12 325 SER A C 1
ATOM 2487 O O . SER A 1 325 ? -43.783 13.808 35.838 1.00 67.12 325 SER A O 1
ATOM 2489 N N . THR A 1 326 ? -44.432 12.300 34.284 1.00 65.88 326 THR A N 1
ATOM 2490 C CA . THR A 1 326 ? -45.863 12.619 34.289 1.00 65.88 326 THR A CA 1
ATOM 2491 C C . THR A 1 326 ? -46.610 11.998 35.470 1.00 65.88 326 THR A C 1
ATOM 2493 O O . THR A 1 326 ? -47.610 12.563 35.904 1.00 65.88 326 THR A O 1
ATOM 2496 N N . GLU A 1 327 ? -46.110 10.895 36.037 1.00 66.69 327 GLU A N 1
ATOM 2497 C CA . GLU A 1 327 ? -46.709 10.213 37.196 1.00 66.69 327 GLU A CA 1
ATOM 2498 C C . GLU A 1 327 ? -46.107 10.659 38.545 1.00 66.69 327 GLU A C 1
ATOM 2500 O O . GLU A 1 327 ? -46.771 10.603 39.583 1.00 66.69 327 GLU A O 1
ATOM 2505 N N . LEU A 1 328 ? -44.870 11.172 38.556 1.00 69.12 328 LEU A N 1
ATOM 2506 C CA . LEU A 1 328 ? -44.199 11.689 39.758 1.00 69.12 328 LEU A CA 1
ATOM 2507 C C . LEU A 1 328 ? -44.664 13.122 40.063 1.00 69.12 328 LEU A C 1
ATOM 2509 O O . LEU A 1 328 ? -43.997 14.109 39.729 1.00 69.12 328 LEU A O 1
ATOM 2513 N N . GLY A 1 329 ? -45.819 13.249 40.717 1.00 67.25 329 GLY A N 1
ATOM 2514 C CA . GLY A 1 329 ? -46.379 14.542 41.133 1.00 67.25 329 GLY A CA 1
ATOM 2515 C C . GLY A 1 329 ? -45.664 15.199 42.325 1.00 67.25 329 GLY A C 1
ATOM 2516 O O . GLY A 1 329 ? -45.734 16.415 42.493 1.00 67.25 329 GLY A O 1
ATOM 2517 N N . LEU A 1 330 ? -44.947 14.425 43.149 1.00 81.50 330 LEU A N 1
ATOM 2518 C CA . LEU A 1 330 ? -44.317 14.906 44.386 1.00 81.50 330 LEU A CA 1
ATOM 2519 C C . LEU A 1 330 ? -42.857 15.337 44.158 1.00 81.50 330 LEU A C 1
ATOM 2521 O O . LEU A 1 330 ? -42.050 14.588 43.608 1.00 81.50 330 LEU A O 1
ATOM 2525 N N . ALA A 1 331 ? -42.479 16.516 44.668 1.00 79.69 331 ALA A N 1
ATOM 2526 C CA . ALA A 1 331 ? -41.116 17.054 44.544 1.00 79.69 331 ALA A CA 1
ATOM 2527 C C . ALA A 1 331 ? -40.032 16.098 45.087 1.00 79.69 331 ALA A C 1
ATOM 2529 O O . ALA A 1 331 ? -38.973 15.954 44.477 1.00 79.69 331 ALA A O 1
ATOM 2530 N N . GLY A 1 332 ? -40.319 15.381 46.182 1.00 82.44 332 GLY A N 1
ATOM 2531 C CA . GLY A 1 332 ? -39.396 14.399 46.762 1.00 82.44 332 GLY A CA 1
ATOM 2532 C C . GLY A 1 332 ? -39.108 13.203 45.845 1.00 82.44 332 GLY A C 1
ATOM 2533 O O . GLY A 1 332 ? -37.971 12.746 45.771 1.00 82.44 332 GLY A O 1
ATOM 2534 N N . GLN A 1 333 ? -40.103 12.738 45.083 1.00 81.75 333 GLN A N 1
ATOM 2535 C CA . GLN A 1 333 ? -39.937 11.637 44.128 1.00 81.75 333 GLN A CA 1
ATOM 2536 C C . GLN A 1 333 ? -39.081 12.054 42.922 1.00 81.75 333 GLN A C 1
ATOM 2538 O O . GLN A 1 333 ? -38.217 11.297 42.482 1.00 81.75 333 GLN A O 1
ATOM 2543 N N . ARG A 1 334 ? -39.257 13.292 42.437 1.00 80.81 334 ARG A N 1
ATOM 2544 C CA . ARG A 1 334 ? -38.426 13.867 41.365 1.00 80.81 334 ARG A CA 1
ATOM 2545 C C . ARG A 1 334 ? -36.971 14.028 41.801 1.00 80.81 334 ARG A C 1
ATOM 2547 O O . ARG A 1 334 ? -36.066 13.655 41.060 1.00 80.81 334 ARG A O 1
ATOM 2554 N N . MET A 1 335 ? -36.741 14.525 43.019 1.00 82.94 335 MET A N 1
ATOM 2555 C CA . MET A 1 335 ? -35.393 14.600 43.595 1.00 82.94 335 MET A CA 1
ATOM 2556 C C . MET A 1 335 ? -34.752 13.217 43.753 1.00 82.94 335 MET A C 1
ATOM 2558 O O . MET A 1 335 ? -33.571 13.059 43.445 1.00 82.94 335 MET A O 1
ATOM 2562 N N . GLY A 1 336 ? -35.519 12.213 44.187 1.00 84.12 336 GLY A N 1
ATOM 2563 C CA . GLY A 1 336 ? -35.057 10.826 44.268 1.00 84.12 336 GLY A CA 1
ATOM 2564 C C . GLY A 1 336 ? -34.619 10.260 42.912 1.00 84.12 336 GLY A C 1
ATOM 2565 O O . GLY A 1 336 ? -33.514 9.734 42.808 1.00 84.12 336 GLY A O 1
ATOM 2566 N N . ALA A 1 337 ? -35.426 10.435 41.859 1.00 80.62 337 ALA A N 1
ATOM 2567 C CA . ALA A 1 337 ? -35.093 9.980 40.505 1.00 80.62 337 ALA A CA 1
ATOM 2568 C C . ALA A 1 337 ? -33.832 10.665 39.944 1.00 80.62 337 ALA A C 1
ATOM 2570 O O . ALA A 1 337 ? -32.944 9.994 39.420 1.00 80.62 337 ALA A O 1
ATOM 2571 N N . MET A 1 338 ? -33.703 11.985 40.129 1.00 82.38 338 MET A N 1
ATOM 2572 C CA . MET A 1 338 ? -32.502 12.732 39.729 1.00 82.38 338 MET A CA 1
ATOM 2573 C C . MET A 1 338 ? -31.255 12.281 40.502 1.00 82.38 338 MET A C 1
ATOM 2575 O O . MET A 1 338 ? -30.170 12.198 39.930 1.00 82.38 338 MET A O 1
ATOM 2579 N N . SER A 1 339 ? -31.404 11.950 41.788 1.00 87.25 339 SER A N 1
ATOM 2580 C CA . SER A 1 339 ? -30.301 11.459 42.623 1.00 87.25 339 SER A CA 1
ATOM 2581 C C . SER A 1 339 ? -29.873 10.046 42.217 1.00 87.25 339 SER A C 1
ATOM 2583 O O . SER A 1 339 ? -28.680 9.758 42.182 1.00 87.25 339 SER A O 1
ATOM 2585 N N . ALA A 1 340 ? -30.826 9.180 41.858 1.00 85.56 340 ALA A N 1
ATOM 2586 C CA . ALA A 1 340 ? -30.552 7.847 41.327 1.00 85.56 340 ALA A CA 1
ATOM 2587 C C . ALA A 1 340 ? -29.841 7.906 39.965 1.00 85.56 340 ALA A C 1
ATOM 2589 O O . ALA A 1 340 ? -28.879 7.171 39.755 1.00 85.56 340 ALA A O 1
ATOM 2590 N N . LEU A 1 341 ? -30.253 8.817 39.074 1.00 83.88 341 LEU A N 1
ATOM 2591 C CA . LEU A 1 341 ? -29.566 9.054 37.802 1.00 83.88 341 LEU A CA 1
ATOM 2592 C C . LEU A 1 341 ? -28.133 9.551 38.033 1.00 83.88 341 LEU A C 1
ATOM 2594 O O . LEU A 1 341 ? -27.196 9.013 37.452 1.00 83.88 341 LEU A O 1
ATOM 2598 N N . ALA A 1 342 ? -27.947 10.538 38.915 1.00 87.56 342 ALA A N 1
ATOM 2599 C CA . ALA A 1 342 ? -26.619 11.040 39.258 1.00 87.56 342 ALA A CA 1
ATOM 2600 C C . ALA A 1 342 ? -25.729 9.934 39.848 1.00 87.56 342 ALA A C 1
ATOM 2602 O O . ALA A 1 342 ? -24.574 9.796 39.451 1.00 87.56 342 ALA A O 1
ATOM 2603 N N . PHE A 1 343 ? -26.274 9.108 40.748 1.00 90.50 343 PHE A N 1
ATOM 2604 C CA . PHE A 1 343 ? -25.574 7.952 41.301 1.00 90.50 343 PHE A CA 1
ATOM 2605 C C . PHE A 1 343 ? -25.194 6.939 40.217 1.00 90.50 343 PHE A C 1
ATOM 2607 O O . PHE A 1 343 ? -24.063 6.462 40.212 1.00 90.50 343 PHE A O 1
ATOM 2614 N N . PHE A 1 344 ? -26.099 6.643 39.280 1.00 88.00 344 PHE A N 1
ATOM 2615 C CA . PHE A 1 344 ? -25.825 5.750 38.158 1.00 88.00 344 PHE A CA 1
ATOM 2616 C C . PHE A 1 344 ? -24.685 6.282 37.278 1.00 88.00 344 PHE A C 1
ATOM 2618 O O . PHE A 1 344 ? -23.716 5.560 37.057 1.00 88.00 344 PHE A O 1
ATOM 2625 N N . CYS A 1 345 ? -24.719 7.557 36.873 1.00 86.75 345 CYS A N 1
ATOM 2626 C CA . CYS A 1 345 ? -23.636 8.176 36.099 1.00 86.75 345 CYS A CA 1
ATOM 2627 C C . CYS A 1 345 ? -22.291 8.138 36.845 1.00 86.75 345 CYS A C 1
ATOM 2629 O O . CYS A 1 345 ? -21.250 7.850 36.255 1.00 86.75 345 CYS A O 1
ATOM 2631 N N . VAL A 1 346 ? -22.298 8.395 38.157 1.00 91.38 346 VAL A N 1
ATOM 2632 C CA . VAL A 1 346 ? -21.095 8.301 38.997 1.00 91.38 346 VAL A CA 1
ATOM 2633 C C . VAL A 1 346 ? -20.593 6.856 39.078 1.00 91.38 346 VAL A C 1
ATOM 2635 O O . VAL A 1 346 ? -19.394 6.622 38.947 1.00 91.38 346 VAL A O 1
ATOM 2638 N N . ALA A 1 347 ? -21.483 5.876 39.240 1.00 89.94 347 ALA A N 1
ATOM 2639 C CA . ALA A 1 347 ? -21.123 4.461 39.257 1.00 89.94 347 ALA A CA 1
ATOM 2640 C C . ALA A 1 347 ? -20.502 4.013 37.924 1.00 89.94 347 ALA A C 1
ATOM 2642 O O . ALA A 1 347 ? -19.513 3.278 37.932 1.00 89.94 347 ALA A O 1
ATOM 2643 N N . LEU A 1 348 ? -21.017 4.506 36.792 1.00 87.31 348 LEU A N 1
ATOM 2644 C CA . LEU A 1 348 ? -20.412 4.276 35.479 1.00 87.31 348 LEU A CA 1
ATOM 2645 C C . LEU A 1 348 ? -19.029 4.897 35.362 1.00 87.31 348 LEU A C 1
ATOM 2647 O O . LEU A 1 348 ? -18.105 4.221 34.917 1.00 87.31 348 LEU A O 1
ATOM 2651 N N . LEU A 1 349 ? -18.838 6.121 35.851 1.00 89.12 349 LEU A N 1
ATOM 2652 C CA . LEU A 1 349 ? -17.516 6.742 35.881 1.00 89.12 349 LEU A CA 1
ATOM 2653 C C . LEU A 1 349 ? -16.515 5.916 36.711 1.00 89.12 349 LEU A C 1
ATOM 2655 O O . LEU A 1 349 ? -15.372 5.723 36.294 1.00 89.12 349 LEU A O 1
ATOM 2659 N N . PHE A 1 350 ? -16.943 5.383 37.862 1.00 91.12 350 PHE A N 1
ATOM 2660 C CA . PHE A 1 350 ? -16.121 4.498 38.697 1.00 91.12 350 PHE A CA 1
ATOM 2661 C C . PHE A 1 350 ? -15.827 3.139 38.048 1.00 91.12 350 PHE A C 1
ATOM 2663 O O . PHE A 1 350 ? -14.825 2.515 38.400 1.00 91.12 350 PHE A O 1
ATOM 2670 N N . LEU A 1 351 ? -16.651 2.688 37.101 1.00 88.50 351 LEU A N 1
ATOM 2671 C CA . LEU A 1 351 ? -16.400 1.488 36.305 1.00 88.50 351 LEU A CA 1
ATOM 2672 C C . LEU A 1 351 ? -15.446 1.771 35.132 1.00 88.50 351 LEU A C 1
ATOM 2674 O O . LEU A 1 351 ? -14.515 1.001 34.893 1.00 88.50 351 LEU A O 1
ATOM 2678 N N . GLU A 1 352 ? -15.652 2.872 34.409 1.00 87.88 352 GLU A N 1
ATOM 2679 C CA . GLU A 1 352 ? -14.888 3.208 33.203 1.00 87.88 352 GLU A CA 1
ATOM 2680 C C . GLU A 1 352 ? -13.470 3.697 33.514 1.00 87.88 352 GLU A C 1
ATOM 2682 O O . GLU A 1 352 ? -12.522 3.327 32.815 1.00 87.88 352 GLU A O 1
ATOM 2687 N N . LEU A 1 353 ? -13.280 4.479 34.583 1.00 90.06 353 LEU A N 1
ATOM 2688 C CA . LEU A 1 353 ? -11.975 5.053 34.916 1.00 90.06 353 LEU A CA 1
ATOM 2689 C C . LEU A 1 353 ? -10.891 3.978 35.163 1.00 90.06 353 LEU A C 1
ATOM 2691 O O . LEU A 1 353 ? -9.819 4.080 34.560 1.00 90.06 353 LEU A O 1
ATOM 2695 N N . PRO A 1 354 ? -11.114 2.922 35.975 1.00 89.44 354 PRO A N 1
ATOM 2696 C CA . PRO A 1 354 ? -10.136 1.846 36.143 1.00 89.44 354 PRO A CA 1
ATOM 2697 C C . PRO A 1 354 ? -9.844 1.089 34.845 1.00 89.44 354 PRO A C 1
ATOM 2699 O O . PRO A 1 354 ? -8.686 0.754 34.582 1.00 89.44 354 PRO A O 1
ATOM 2702 N N . VAL A 1 355 ? -10.870 0.846 34.022 1.00 87.75 355 VAL A N 1
ATOM 2703 C CA . VAL A 1 355 ? -10.732 0.182 32.718 1.00 87.75 355 VAL A CA 1
ATOM 2704 C C . VAL A 1 355 ? -9.825 1.009 31.799 1.00 87.75 355 VAL A C 1
ATOM 2706 O O . VAL A 1 355 ? -8.862 0.479 31.234 1.00 87.75 355 VAL A O 1
ATOM 2709 N N . PHE A 1 356 ? -10.062 2.320 31.723 1.00 88.00 356 PHE A N 1
ATOM 2710 C CA . PHE A 1 356 ? -9.240 3.248 30.953 1.00 88.00 356 PHE A CA 1
ATOM 2711 C C . PHE A 1 356 ? -7.796 3.305 31.472 1.00 88.00 356 PHE A C 1
ATOM 2713 O O . PHE A 1 356 ? -6.853 3.093 30.704 1.00 88.00 356 PHE A O 1
ATOM 2720 N N . LEU A 1 357 ? -7.597 3.526 32.776 1.00 89.56 357 LEU A N 1
ATOM 2721 C CA . LEU A 1 357 ? -6.264 3.617 33.387 1.00 89.56 357 LEU A CA 1
ATOM 2722 C C . LEU A 1 357 ? -5.447 2.340 33.176 1.00 89.56 357 LEU A C 1
ATOM 2724 O O . LEU A 1 357 ? -4.242 2.400 32.907 1.00 89.56 357 LEU A O 1
ATOM 2728 N N . TYR A 1 358 ? -6.092 1.178 33.260 1.00 87.00 358 TYR A N 1
ATOM 2729 C CA . TYR A 1 358 ? -5.416 -0.082 33.008 1.00 87.00 358 TYR A CA 1
ATOM 2730 C C . TYR A 1 358 ? -5.049 -0.243 31.525 1.00 87.00 358 TYR A C 1
ATOM 2732 O O . TYR A 1 358 ? -3.937 -0.683 31.235 1.00 87.00 358 TYR A O 1
ATOM 2740 N N . SER A 1 359 ? -5.899 0.178 30.578 1.00 86.31 359 SER A N 1
ATOM 2741 C CA . SER A 1 359 ? -5.554 0.156 29.144 1.00 86.31 359 SER A CA 1
ATOM 2742 C C . SER A 1 359 ? -4.271 0.953 28.846 1.00 86.31 359 SER A C 1
ATOM 2744 O O . SER A 1 359 ? -3.373 0.464 28.154 1.00 86.31 359 SER A O 1
ATOM 2746 N N . VAL A 1 360 ? -4.113 2.123 29.479 1.00 89.69 360 VAL A N 1
ATOM 2747 C CA . VAL A 1 360 ? -2.900 2.953 29.398 1.00 89.69 360 VAL A CA 1
ATOM 2748 C C . VAL A 1 360 ? -1.702 2.244 30.036 1.00 89.69 360 VAL A C 1
ATOM 2750 O O . VAL A 1 360 ? -0.592 2.281 29.496 1.00 89.69 360 VAL A O 1
ATOM 2753 N N . ARG A 1 361 ? -1.906 1.565 31.173 1.00 89.50 361 ARG A N 1
ATOM 2754 C CA . ARG A 1 361 ? -0.857 0.794 31.858 1.00 89.50 361 ARG A CA 1
ATOM 2755 C C . ARG A 1 361 ? -0.333 -0.352 30.994 1.00 89.50 361 ARG A C 1
ATOM 2757 O O . ARG A 1 361 ? 0.882 -0.517 30.911 1.00 89.50 361 ARG A O 1
ATOM 2764 N N . ILE A 1 362 ? -1.217 -1.097 30.326 1.00 86.81 362 ILE A N 1
ATOM 2765 C CA . ILE A 1 362 ? -0.830 -2.156 29.379 1.00 86.81 362 ILE A CA 1
ATOM 2766 C C . ILE A 1 362 ? -0.005 -1.566 28.239 1.00 86.81 362 ILE A C 1
ATOM 2768 O O . ILE A 1 362 ? 1.056 -2.099 27.918 1.00 86.81 362 ILE A O 1
ATOM 2772 N N . GLY A 1 363 ? -0.463 -0.458 27.651 1.00 88.94 363 GLY A N 1
ATOM 2773 C CA . GLY A 1 363 ? 0.252 0.221 26.573 1.00 88.94 363 GLY A CA 1
ATOM 2774 C C . GLY A 1 363 ? 1.695 0.559 26.955 1.00 88.94 363 GLY A C 1
ATOM 2775 O O . GLY A 1 363 ? 2.632 0.196 26.243 1.00 88.94 363 GLY A O 1
ATOM 2776 N N . ARG A 1 364 ? 1.888 1.172 28.131 1.00 89.81 364 ARG A N 1
ATOM 2777 C CA . ARG A 1 364 ? 3.222 1.491 28.673 1.00 89.81 364 ARG A CA 1
ATOM 2778 C C . ARG A 1 364 ? 4.048 0.245 28.990 1.00 89.81 364 ARG A C 1
ATOM 2780 O O . ARG A 1 364 ? 5.252 0.239 28.755 1.00 89.81 364 ARG A O 1
ATOM 2787 N N . TYR A 1 365 ? 3.423 -0.809 29.516 1.00 88.25 365 TYR A N 1
ATOM 2788 C CA . TYR A 1 365 ? 4.103 -2.074 29.802 1.00 88.25 365 TYR A CA 1
ATOM 2789 C C . TYR A 1 365 ? 4.658 -2.717 28.523 1.00 88.25 365 TYR A C 1
ATOM 2791 O O . TYR A 1 365 ? 5.830 -3.094 28.488 1.00 88.25 365 TYR A O 1
ATOM 2799 N N . ILE A 1 366 ? 3.845 -2.782 27.462 1.00 85.06 366 ILE A N 1
ATOM 2800 C CA . ILE A 1 366 ? 4.253 -3.302 26.150 1.00 85.06 366 ILE A CA 1
ATOM 2801 C C . ILE A 1 366 ? 5.403 -2.466 25.579 1.00 85.06 366 ILE A C 1
ATOM 2803 O O . ILE A 1 366 ? 6.413 -3.035 25.164 1.00 85.06 366 ILE A O 1
ATOM 2807 N N . GLU A 1 367 ? 5.282 -1.133 25.598 1.00 89.94 367 GLU A N 1
ATOM 2808 C CA . GLU A 1 367 ? 6.337 -0.226 25.130 1.00 89.94 367 GLU A CA 1
ATOM 2809 C C . GLU A 1 367 ? 7.657 -0.469 25.875 1.00 89.94 367 GLU A C 1
ATOM 2811 O O . GLU A 1 367 ? 8.680 -0.742 25.245 1.00 89.94 367 GLU A O 1
ATOM 2816 N N . ASN A 1 368 ? 7.640 -0.416 27.210 1.00 89.50 368 ASN A N 1
ATOM 2817 C CA . ASN A 1 368 ? 8.846 -0.551 28.026 1.00 89.50 368 ASN A CA 1
ATOM 2818 C C . ASN A 1 368 ? 9.506 -1.920 27.847 1.00 89.50 368 ASN A C 1
ATOM 2820 O O . ASN A 1 368 ? 10.723 -2.004 27.693 1.00 89.50 368 ASN A O 1
ATOM 2824 N N . ARG A 1 369 ? 8.716 -3.001 27.812 1.00 86.75 369 ARG A N 1
ATOM 2825 C CA . ARG A 1 369 ? 9.242 -4.360 27.625 1.00 86.75 369 ARG A CA 1
ATOM 2826 C C . ARG A 1 369 ? 9.901 -4.526 26.258 1.00 86.75 369 ARG A C 1
ATOM 2828 O O . ARG A 1 369 ? 10.946 -5.164 26.170 1.00 86.75 369 ARG A O 1
ATOM 2835 N N . LEU A 1 370 ? 9.309 -3.959 25.207 1.00 85.06 370 LEU A N 1
ATOM 2836 C CA . LEU A 1 370 ? 9.892 -3.990 23.866 1.00 85.06 370 LEU A CA 1
ATOM 2837 C C . LEU A 1 370 ? 11.158 -3.144 23.780 1.00 85.06 370 LEU A C 1
ATOM 2839 O O . LEU A 1 370 ? 12.135 -3.617 23.211 1.00 85.06 370 LEU A O 1
ATOM 2843 N N . ARG A 1 371 ? 11.179 -1.947 24.382 1.00 89.81 371 ARG A N 1
ATOM 2844 C CA . ARG A 1 371 ? 12.387 -1.109 24.455 1.00 89.81 371 ARG A CA 1
ATOM 2845 C C . ARG A 1 371 ? 13.536 -1.834 25.153 1.00 89.81 371 ARG A C 1
ATOM 2847 O O . ARG A 1 371 ? 14.636 -1.850 24.616 1.00 89.81 371 ARG A O 1
ATOM 2854 N N . LEU A 1 372 ? 13.274 -2.469 26.298 1.00 89.81 372 LEU A N 1
ATOM 2855 C CA . LEU A 1 372 ? 14.281 -3.243 27.032 1.00 89.81 372 LEU A CA 1
ATOM 2856 C C . LEU A 1 372 ? 14.809 -4.413 26.198 1.00 89.81 372 LEU A C 1
ATOM 2858 O O . LEU A 1 372 ? 16.011 -4.499 25.983 1.00 89.81 372 LEU A O 1
ATOM 2862 N N . LYS A 1 373 ? 13.921 -5.242 25.630 1.00 87.69 373 LYS A N 1
ATOM 2863 C CA . LYS A 1 373 ? 14.330 -6.345 24.743 1.00 87.69 373 LYS A CA 1
ATOM 2864 C C . LYS A 1 373 ? 15.145 -5.856 23.546 1.00 87.69 373 LYS A C 1
ATOM 2866 O O . LYS A 1 373 ? 16.078 -6.527 23.126 1.00 87.69 373 LYS A O 1
ATOM 2871 N N . PHE A 1 374 ? 14.784 -4.709 22.976 1.00 87.69 374 PHE A N 1
ATOM 2872 C CA . PHE A 1 374 ? 15.503 -4.124 21.849 1.00 87.69 374 PHE A CA 1
ATOM 2873 C C . PHE A 1 374 ? 16.915 -3.687 22.252 1.00 87.69 374 PHE A C 1
ATOM 2875 O O . PHE A 1 374 ? 17.875 -4.042 21.576 1.00 87.69 374 PHE A O 1
ATOM 2882 N N . LEU A 1 375 ? 17.047 -2.985 23.381 1.00 89.44 375 LEU A N 1
ATOM 2883 C CA . LEU A 1 375 ? 18.336 -2.549 23.926 1.00 89.44 375 LEU A CA 1
ATOM 2884 C C . LEU A 1 375 ? 19.226 -3.726 24.345 1.00 89.44 375 LEU A C 1
ATOM 2886 O O . LEU A 1 375 ? 20.427 -3.680 24.112 1.00 89.44 375 LEU A O 1
ATOM 2890 N N . GLU A 1 376 ? 18.649 -4.792 24.903 1.00 90.94 376 GLU A N 1
ATOM 2891 C CA . GLU A 1 376 ? 19.367 -6.035 25.218 1.00 90.94 376 GLU A CA 1
ATOM 2892 C C . GLU A 1 376 ? 19.843 -6.767 23.956 1.00 90.94 376 GLU A C 1
ATOM 2894 O O . GLU A 1 376 ? 20.896 -7.405 23.969 1.00 90.94 376 GLU A O 1
ATOM 2899 N N . LYS A 1 377 ? 19.068 -6.686 22.866 1.00 88.94 377 LYS A N 1
ATOM 2900 C CA . LYS A 1 377 ? 19.354 -7.385 21.611 1.00 88.94 377 LYS A CA 1
ATOM 2901 C C . LYS A 1 377 ? 20.440 -6.701 20.788 1.00 88.94 377 LYS A C 1
ATOM 2903 O O . LYS A 1 377 ? 21.275 -7.407 20.237 1.00 88.94 377 LYS A O 1
ATOM 2908 N N . ILE A 1 378 ? 20.432 -5.366 20.695 1.00 89.44 378 ILE A N 1
ATOM 2909 C CA . ILE A 1 378 ? 21.341 -4.587 19.827 1.00 89.44 378 ILE A CA 1
ATOM 2910 C C . ILE A 1 378 ? 22.809 -5.048 19.927 1.00 89.44 378 ILE A C 1
ATOM 2912 O O . ILE A 1 378 ? 23.376 -5.343 18.878 1.00 89.44 378 ILE A O 1
ATOM 2916 N N . PRO A 1 379 ? 23.423 -5.174 21.124 1.00 89.75 379 PRO A N 1
ATOM 2917 C CA . PRO A 1 379 ? 24.838 -5.534 21.247 1.00 89.75 379 PRO A CA 1
ATOM 2918 C C . PRO A 1 379 ? 25.156 -6.981 20.859 1.00 89.75 379 PRO A C 1
ATOM 2920 O O . PRO A 1 379 ? 26.321 -7.339 20.762 1.00 89.75 379 PRO A O 1
ATOM 2923 N N . ARG A 1 380 ? 24.133 -7.829 20.702 1.00 89.56 380 ARG A N 1
ATOM 2924 C CA . ARG A 1 380 ? 24.271 -9.250 20.359 1.00 89.56 380 ARG A CA 1
ATOM 2925 C C . ARG A 1 380 ? 24.014 -9.522 18.881 1.00 89.56 380 ARG A C 1
ATOM 2927 O O . ARG A 1 380 ? 24.009 -10.677 18.469 1.00 89.56 380 ARG A O 1
ATOM 2934 N N . LEU A 1 381 ? 23.707 -8.497 18.092 1.00 88.00 381 LEU A N 1
ATOM 2935 C CA . LEU A 1 381 ? 23.531 -8.628 16.650 1.00 88.00 381 LEU A CA 1
ATOM 2936 C C . LEU A 1 381 ? 24.895 -8.541 15.965 1.00 88.00 381 LEU A C 1
ATOM 2938 O O . LEU A 1 381 ? 25.696 -7.684 16.313 1.00 88.00 381 LEU A O 1
ATOM 2942 N N . SER A 1 382 ? 25.117 -9.388 14.960 1.00 85.62 382 SER A N 1
ATOM 2943 C CA . SER A 1 382 ? 26.374 -9.414 14.201 1.00 85.62 382 SER A CA 1
ATOM 2944 C C . SER A 1 382 ? 26.661 -8.102 13.467 1.00 85.62 382 SER A C 1
ATOM 2946 O O . SER A 1 382 ? 25.725 -7.482 12.955 1.00 85.62 382 SER A O 1
ATOM 2948 N N . ASP A 1 383 ? 27.930 -7.765 13.243 1.00 83.81 383 ASP A N 1
ATOM 2949 C CA . ASP A 1 383 ? 28.332 -6.585 12.455 1.00 83.81 383 ASP A CA 1
ATOM 2950 C C . ASP A 1 383 ? 27.692 -6.536 11.056 1.00 83.81 383 ASP A C 1
ATOM 2952 O O . ASP A 1 383 ? 27.230 -5.486 10.598 1.00 83.81 383 ASP A O 1
ATOM 2956 N N . ARG A 1 384 ? 27.561 -7.692 10.388 1.00 81.62 384 ARG A N 1
ATOM 2957 C CA . ARG A 1 384 ? 26.887 -7.816 9.080 1.00 81.62 384 ARG A CA 1
ATOM 2958 C C . ARG A 1 384 ? 25.437 -7.310 9.110 1.00 81.62 384 ARG A C 1
ATOM 2960 O O . ARG A 1 384 ? 24.939 -6.749 8.128 1.00 81.62 384 ARG A O 1
ATOM 2967 N N . TYR A 1 385 ? 24.751 -7.479 10.239 1.00 83.38 385 TYR A N 1
ATOM 2968 C CA . TYR A 1 385 ? 23.380 -7.005 10.424 1.00 83.38 385 TYR A CA 1
ATOM 2969 C C . TYR A 1 385 ? 23.300 -5.475 10.322 1.00 83.38 385 TYR A C 1
ATOM 2971 O O . TYR A 1 385 ? 22.380 -4.957 9.681 1.00 83.38 385 TYR A O 1
ATOM 2979 N N . PHE A 1 386 ? 24.273 -4.764 10.906 1.00 83.94 386 PHE A N 1
ATOM 2980 C CA . PHE A 1 386 ? 24.363 -3.302 10.867 1.00 83.94 386 PHE A CA 1
ATOM 2981 C C . PHE A 1 386 ? 24.921 -2.773 9.545 1.00 83.94 386 PHE A C 1
ATOM 2983 O O . PHE A 1 386 ? 24.487 -1.722 9.096 1.00 83.94 386 PHE A O 1
ATOM 2990 N N . GLN A 1 387 ? 25.815 -3.498 8.871 1.00 83.94 387 GLN A N 1
ATOM 2991 C CA . GLN A 1 387 ? 26.323 -3.086 7.553 1.00 83.94 387 GLN A CA 1
ATOM 2992 C C . GLN A 1 387 ? 25.239 -3.103 6.466 1.00 83.94 387 GLN A C 1
ATOM 2994 O O . GLN A 1 387 ? 25.258 -2.295 5.541 1.00 83.94 387 GLN A O 1
ATOM 2999 N N . SER A 1 388 ? 24.269 -4.012 6.581 1.00 80.12 388 SER A N 1
ATOM 3000 C CA . SER A 1 388 ? 23.176 -4.137 5.614 1.00 80.12 388 SER A CA 1
ATOM 3001 C C . SER A 1 388 ? 21.991 -3.203 5.882 1.00 80.12 388 SER A C 1
ATOM 3003 O O . SER A 1 388 ? 21.054 -3.180 5.085 1.00 80.12 388 SER A O 1
ATOM 3005 N N . ARG A 1 389 ? 21.975 -2.456 6.996 1.00 82.31 389 ARG A N 1
ATOM 3006 C CA . ARG A 1 389 ? 20.844 -1.610 7.421 1.00 82.31 389 ARG A CA 1
ATOM 3007 C C . ARG A 1 389 ? 21.326 -0.206 7.775 1.00 82.31 389 ARG A C 1
ATOM 3009 O O . ARG A 1 389 ? 22.356 -0.026 8.406 1.00 82.31 389 ARG A O 1
ATOM 3016 N N . LEU A 1 390 ? 20.541 0.812 7.434 1.00 80.12 390 LEU A N 1
ATOM 3017 C CA . LEU A 1 390 ? 20.873 2.185 7.816 1.00 80.12 390 LEU A CA 1
ATOM 3018 C C . LEU A 1 390 ? 20.781 2.366 9.339 1.00 80.12 390 LEU A C 1
ATOM 3020 O O . LEU A 1 390 ? 19.775 2.011 9.958 1.00 80.12 390 LEU A O 1
ATOM 3024 N N . ILE A 1 391 ? 21.787 3.008 9.938 1.00 82.00 391 ILE A N 1
ATOM 3025 C CA . ILE A 1 391 ? 21.768 3.377 11.366 1.00 82.00 391 ILE A CA 1
ATOM 3026 C C . ILE A 1 391 ? 20.559 4.276 11.668 1.00 82.00 391 ILE A C 1
ATOM 3028 O O . ILE A 1 391 ? 19.905 4.120 12.699 1.00 82.00 391 ILE A O 1
ATOM 3032 N N . SER A 1 392 ? 20.203 5.165 10.736 1.00 75.81 392 SER A N 1
ATOM 3033 C CA . SER A 1 392 ? 19.010 6.011 10.836 1.00 75.81 392 SER A CA 1
ATOM 3034 C C . SER A 1 392 ? 17.703 5.206 10.885 1.00 75.81 392 SER A C 1
ATOM 3036 O O . SER A 1 392 ? 16.810 5.586 11.637 1.00 75.81 392 SER A O 1
ATOM 3038 N N . ASP A 1 393 ? 17.599 4.070 10.179 1.00 78.75 393 ASP A N 1
ATOM 3039 C CA . ASP A 1 393 ? 16.448 3.151 10.273 1.00 78.75 393 ASP A CA 1
ATOM 3040 C C . ASP A 1 393 ? 16.385 2.516 11.673 1.00 78.75 393 ASP A C 1
ATOM 3042 O O . ASP A 1 393 ? 15.331 2.513 12.305 1.00 78.75 393 ASP A O 1
ATOM 3046 N N . MET A 1 394 ? 17.512 2.046 12.223 1.00 83.06 394 MET A N 1
ATOM 3047 C CA . MET A 1 394 ? 17.544 1.477 13.583 1.00 83.06 394 MET A CA 1
ATOM 3048 C C . MET A 1 394 ? 17.189 2.511 14.666 1.00 83.06 394 MET A C 1
ATOM 3050 O O . MET A 1 394 ? 16.448 2.206 15.611 1.00 83.06 394 MET A O 1
ATOM 3054 N N . ALA A 1 395 ? 17.658 3.750 14.509 1.00 83.19 395 ALA A N 1
ATOM 3055 C CA . ALA A 1 395 ? 17.306 4.860 15.388 1.00 83.19 395 ALA A CA 1
ATOM 3056 C C . ALA A 1 395 ? 15.811 5.210 15.287 1.00 83.19 395 ALA A C 1
ATOM 3058 O O . ALA A 1 395 ? 15.134 5.333 16.311 1.00 83.19 395 ALA A O 1
ATOM 3059 N N . GLU A 1 396 ? 15.265 5.294 14.068 1.00 82.56 396 GLU A N 1
ATOM 3060 C CA . GLU A 1 396 ? 13.838 5.537 13.837 1.00 82.56 396 GLU A CA 1
ATOM 3061 C C . GLU A 1 396 ? 12.984 4.446 14.495 1.00 82.56 396 GLU A C 1
ATOM 3063 O O . GLU A 1 396 ? 12.034 4.760 15.210 1.00 82.56 396 GLU A O 1
ATOM 3068 N N . ARG A 1 397 ? 13.336 3.163 14.336 1.00 85.00 397 ARG A N 1
ATOM 3069 C CA . ARG A 1 397 ? 12.621 2.046 14.980 1.00 85.00 397 ARG A CA 1
ATOM 3070 C C . ARG A 1 397 ? 12.588 2.190 16.502 1.00 85.00 397 ARG A C 1
ATOM 3072 O O . ARG A 1 397 ? 11.522 2.063 17.107 1.00 85.00 397 ARG A O 1
ATOM 3079 N N . SER A 1 398 ? 13.723 2.530 17.109 1.00 83.69 398 SER A N 1
ATOM 3080 C CA . SER A 1 398 ? 13.832 2.770 18.556 1.00 83.69 398 SER A CA 1
ATOM 3081 C C . SER A 1 398 ? 12.963 3.943 19.023 1.00 83.69 398 SER A C 1
ATOM 3083 O O . SER A 1 398 ? 12.376 3.908 20.109 1.00 83.69 398 SER A O 1
ATOM 3085 N N . HIS A 1 399 ? 12.852 4.985 18.196 1.00 85.31 399 HIS A N 1
ATOM 3086 C CA . HIS A 1 399 ? 12.019 6.148 18.476 1.00 85.31 399 HIS A CA 1
ATOM 3087 C C . HIS A 1 399 ? 10.524 5.816 18.338 1.00 85.31 399 HIS A C 1
ATOM 3089 O O . HIS A 1 399 ? 9.747 6.038 19.267 1.00 85.31 399 HIS A O 1
ATOM 3095 N N . VAL A 1 400 ? 10.112 5.221 17.213 1.00 86.38 400 VAL A N 1
ATOM 3096 C CA . VAL A 1 400 ? 8.702 4.966 16.864 1.00 86.38 400 VAL A CA 1
ATOM 3097 C C . VAL A 1 400 ? 8.053 3.894 17.753 1.00 86.38 400 VAL A C 1
ATOM 3099 O O . VAL A 1 400 ? 6.824 3.827 17.818 1.00 86.38 400 VAL A O 1
ATOM 3102 N N . ALA A 1 401 ? 8.835 3.128 18.523 1.00 85.31 401 ALA A N 1
ATOM 3103 C CA . ALA A 1 401 ? 8.334 2.200 19.541 1.00 85.31 401 ALA A CA 1
ATOM 3104 C C . ALA A 1 401 ? 7.278 2.823 20.478 1.00 85.31 401 ALA A C 1
ATOM 3106 O O . ALA A 1 401 ? 6.331 2.134 20.862 1.00 85.31 401 ALA A O 1
ATOM 3107 N N . HIS A 1 402 ? 7.363 4.133 20.760 1.00 88.62 402 HIS A N 1
ATOM 3108 C CA . HIS A 1 402 ? 6.369 4.826 21.587 1.00 88.62 402 HIS A CA 1
ATOM 3109 C C . HIS A 1 402 ? 4.950 4.762 21.018 1.00 88.62 402 HIS A C 1
ATOM 3111 O O . HIS A 1 402 ? 3.991 4.792 21.779 1.00 88.62 402 HIS A O 1
ATOM 3117 N N . ARG A 1 403 ? 4.775 4.686 19.690 1.00 89.06 403 ARG A N 1
ATOM 3118 C CA . ARG A 1 403 ? 3.436 4.665 19.077 1.00 89.06 403 ARG A CA 1
ATOM 3119 C C . ARG A 1 403 ? 2.685 3.394 19.442 1.00 89.06 403 ARG A C 1
ATOM 3121 O O . ARG A 1 403 ? 1.463 3.406 19.509 1.00 89.06 403 ARG A O 1
ATOM 3128 N N . LEU A 1 404 ? 3.400 2.302 19.713 1.00 87.12 404 LEU A N 1
ATOM 3129 C CA . LEU A 1 404 ? 2.781 1.028 20.055 1.00 87.12 404 LEU A CA 1
ATOM 3130 C C . LEU A 1 404 ? 2.052 1.071 21.408 1.00 87.12 404 LEU A C 1
ATOM 3132 O O . LEU A 1 404 ? 1.149 0.268 21.621 1.00 87.12 404 LEU A O 1
ATOM 3136 N N . ARG A 1 405 ? 2.367 2.031 22.291 1.00 88.75 405 ARG A N 1
ATOM 3137 C CA . ARG A 1 405 ? 1.638 2.208 23.557 1.00 88.75 405 ARG A CA 1
ATOM 3138 C C . ARG A 1 405 ? 0.161 2.533 23.335 1.00 88.75 405 ARG A C 1
ATOM 3140 O O . ARG A 1 405 ? -0.683 2.124 24.126 1.00 88.75 405 ARG A O 1
ATOM 3147 N N . ASP A 1 406 ? -0.148 3.225 22.240 1.00 90.06 406 ASP A N 1
ATOM 3148 C CA . ASP A 1 406 ? -1.506 3.659 21.933 1.00 90.06 406 ASP A CA 1
ATOM 3149 C C . ASP A 1 406 ? -2.351 2.482 21.416 1.00 90.06 406 ASP A C 1
ATOM 3151 O O . ASP A 1 406 ? -3.577 2.530 21.483 1.00 90.06 406 ASP A O 1
ATOM 3155 N N . LEU A 1 407 ? -1.726 1.385 20.958 1.00 88.25 407 LEU A N 1
ATOM 3156 C CA . LEU A 1 407 ? -2.416 0.201 20.431 1.00 88.25 407 LEU A CA 1
ATOM 3157 C C . LEU A 1 407 ? -3.417 -0.381 21.435 1.00 88.25 407 LEU A C 1
ATOM 3159 O O . LEU A 1 407 ? -4.526 -0.740 21.051 1.00 88.25 407 LEU A O 1
ATOM 3163 N N . ALA A 1 408 ? -3.047 -0.455 22.717 1.00 87.19 408 ALA A N 1
ATOM 3164 C CA . ALA A 1 408 ? -3.932 -0.978 23.758 1.00 87.19 408 ALA A CA 1
ATOM 3165 C C . ALA A 1 408 ? -5.204 -0.124 23.907 1.00 87.19 408 ALA A C 1
ATOM 3167 O O . ALA A 1 408 ? -6.298 -0.672 24.035 1.00 87.19 408 ALA A O 1
ATOM 3168 N N . GLY A 1 409 ? -5.067 1.203 23.817 1.00 89.38 409 GLY A N 1
ATOM 3169 C CA . GLY A 1 409 ? -6.194 2.136 23.830 1.00 89.38 409 GLY A CA 1
ATOM 3170 C C . GLY A 1 409 ? -7.097 1.980 22.605 1.00 89.38 409 GLY A C 1
ATOM 3171 O O . GLY A 1 409 ? -8.311 1.886 22.753 1.00 89.38 409 GLY A O 1
ATOM 3172 N N . HIS A 1 410 ? -6.521 1.854 21.407 1.00 91.62 410 HIS A N 1
ATOM 3173 C CA . HIS A 1 410 ? -7.296 1.652 20.175 1.00 91.62 410 HIS A CA 1
ATOM 3174 C C . HIS A 1 410 ? -8.030 0.303 20.160 1.00 91.62 410 HIS A C 1
ATOM 3176 O O . HIS A 1 410 ? -9.163 0.225 19.696 1.00 91.62 410 HIS A O 1
ATOM 3182 N N . VAL A 1 411 ? -7.420 -0.763 20.696 1.00 89.12 411 VAL A N 1
ATOM 3183 C CA . VAL A 1 411 ? -8.088 -2.067 20.863 1.00 89.12 411 VAL A CA 1
ATOM 3184 C C . VAL A 1 411 ? -9.245 -1.958 21.854 1.00 89.12 411 VAL A C 1
ATOM 3186 O O . VAL A 1 411 ? -10.318 -2.493 21.589 1.00 89.12 411 VAL A O 1
ATOM 3189 N N . HIS A 1 412 ? -9.048 -1.250 22.968 1.00 89.81 412 HIS A N 1
ATOM 3190 C CA . HIS A 1 412 ? -10.105 -0.989 23.941 1.00 89.81 412 HIS A CA 1
ATOM 3191 C C . HIS A 1 412 ? -11.286 -0.229 23.312 1.00 89.81 412 HIS A C 1
ATOM 3193 O O . HIS A 1 412 ? -12.417 -0.701 23.405 1.00 89.81 412 HIS A O 1
ATOM 3199 N N . GLN A 1 413 ? -11.022 0.879 22.611 1.00 91.50 413 GLN A N 1
ATOM 3200 C CA . GLN A 1 413 ? -12.047 1.663 21.908 1.00 91.50 413 GLN A CA 1
ATOM 3201 C C . GLN A 1 413 ? -12.773 0.831 20.848 1.00 91.50 413 GLN A C 1
ATOM 3203 O O . GLN A 1 413 ? -13.997 0.849 20.782 1.00 91.50 413 GLN A O 1
ATOM 3208 N N . LEU A 1 414 ? -12.040 0.024 20.071 1.00 92.88 414 LEU A N 1
ATOM 3209 C CA . LEU A 1 414 ? -12.637 -0.815 19.034 1.00 92.88 414 LEU A CA 1
ATOM 3210 C C . LEU A 1 414 ? -13.579 -1.858 19.637 1.00 92.88 414 LEU A C 1
ATOM 3212 O O . LEU A 1 414 ? -14.684 -2.047 19.135 1.00 92.88 414 LEU A O 1
ATOM 3216 N N . LEU A 1 415 ? -13.158 -2.533 20.710 1.00 91.75 415 LEU A N 1
ATOM 3217 C CA . LEU A 1 415 ? -14.000 -3.515 21.390 1.00 91.75 415 LEU A CA 1
ATOM 3218 C C . LEU A 1 415 ? -15.240 -2.854 22.004 1.00 91.75 415 LEU A C 1
ATOM 3220 O O . LEU A 1 415 ? -16.329 -3.407 21.869 1.00 91.75 415 LEU A O 1
ATOM 3224 N N . ARG A 1 416 ? -15.094 -1.677 22.630 1.00 92.12 416 ARG A N 1
ATOM 3225 C CA . ARG A 1 416 ? -16.220 -0.907 23.185 1.00 92.12 416 ARG A CA 1
ATOM 3226 C C . ARG A 1 416 ? -17.215 -0.528 22.091 1.00 92.12 416 ARG A C 1
ATOM 3228 O O . ARG A 1 416 ? -18.373 -0.909 22.193 1.00 92.12 416 ARG A O 1
ATOM 3235 N N . ALA A 1 417 ? -16.756 0.113 21.017 1.00 93.25 417 ALA A N 1
ATOM 3236 C CA . ALA A 1 417 ? -17.612 0.559 19.920 1.00 93.25 417 ALA A CA 1
ATOM 3237 C C . ALA A 1 417 ? -18.322 -0.611 19.218 1.00 93.25 417 ALA A C 1
ATOM 3239 O O . ALA A 1 417 ? -19.502 -0.514 18.892 1.00 93.25 417 ALA A O 1
ATOM 3240 N N . VAL A 1 418 ? -17.641 -1.751 19.023 1.00 93.75 418 VAL A N 1
ATOM 3241 C CA . VAL A 1 418 ? -18.268 -2.966 18.471 1.00 93.75 418 VAL A CA 1
ATOM 3242 C C . VAL A 1 418 ? -19.338 -3.511 19.416 1.00 93.75 418 VAL A C 1
ATOM 3244 O O . VAL A 1 418 ? -20.434 -3.824 18.955 1.00 93.75 418 VAL A O 1
ATOM 3247 N N . LEU A 1 419 ? -19.055 -3.614 20.719 1.00 94.38 419 LEU A N 1
ATOM 3248 C CA . LEU A 1 419 ? -20.042 -4.077 21.696 1.00 94.38 419 LEU A CA 1
ATOM 3249 C C . LEU A 1 419 ? -21.247 -3.138 21.748 1.00 94.38 419 LEU A C 1
ATOM 3251 O O . LEU A 1 419 ? -22.364 -3.609 21.569 1.00 94.38 419 LEU A O 1
ATOM 3255 N N . GLU A 1 420 ? -21.031 -1.830 21.883 1.00 93.31 420 GLU A N 1
ATOM 3256 C CA . GLU A 1 420 ? -22.091 -0.815 21.880 1.00 93.31 420 GLU A CA 1
ATOM 3257 C C . GLU A 1 420 ? -22.924 -0.873 20.600 1.00 93.31 420 GLU A C 1
ATOM 3259 O O . GLU A 1 420 ? -24.152 -0.870 20.670 1.00 93.31 420 GLU A O 1
ATOM 3264 N N . PHE A 1 421 ? -22.291 -1.017 19.432 1.00 93.88 421 PHE A N 1
ATOM 3265 C CA . PHE A 1 421 ? -23.000 -1.170 18.163 1.00 93.88 421 PHE A CA 1
ATOM 3266 C C . PHE A 1 421 ? -23.872 -2.430 18.164 1.00 93.88 421 PHE A C 1
ATOM 3268 O O . PHE A 1 421 ? -25.054 -2.370 17.824 1.00 93.88 421 PHE A O 1
ATOM 3275 N N . THR A 1 422 ? -23.313 -3.577 18.570 1.00 93.56 422 THR A N 1
ATOM 3276 C CA . THR A 1 422 ? -24.047 -4.853 18.592 1.00 93.56 422 THR A CA 1
ATOM 3277 C C . THR A 1 422 ? -25.188 -4.853 19.601 1.00 93.56 422 THR A C 1
ATOM 3279 O O . THR A 1 422 ? -26.279 -5.316 19.281 1.00 93.56 422 THR A O 1
ATOM 3282 N N . PHE A 1 423 ? -24.967 -4.299 20.789 1.00 94.12 423 PHE A N 1
ATOM 3283 C CA . PHE A 1 423 ? -25.955 -4.175 21.849 1.00 94.12 423 PHE A CA 1
ATOM 3284 C C . PHE A 1 423 ? -27.067 -3.199 21.465 1.00 94.12 423 PHE A C 1
ATOM 3286 O O . PHE A 1 423 ? -28.236 -3.523 21.645 1.00 94.12 423 PHE A O 1
ATOM 3293 N N . THR A 1 424 ? -26.734 -2.066 20.844 1.00 92.25 424 THR A N 1
ATOM 3294 C CA . THR A 1 424 ? -27.720 -1.089 20.353 1.00 92.2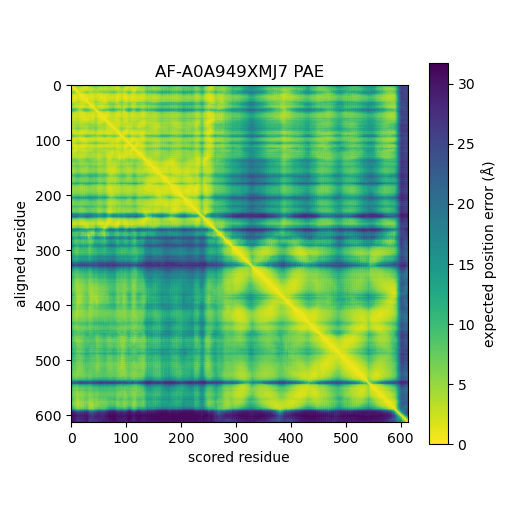5 424 THR A CA 1
ATOM 3295 C C . THR A 1 424 ? -28.569 -1.684 19.232 1.00 92.25 424 THR A C 1
ATOM 3297 O O . THR A 1 424 ? -29.797 -1.624 19.280 1.00 92.25 424 THR A O 1
ATOM 3300 N N . ALA A 1 425 ? -27.939 -2.340 18.252 1.00 92.56 425 ALA A N 1
ATOM 3301 C CA . ALA A 1 425 ? -28.646 -3.023 17.172 1.00 92.56 425 ALA A CA 1
ATOM 3302 C C . ALA A 1 425 ? -29.549 -4.153 17.699 1.00 92.56 425 ALA A C 1
ATOM 3304 O O . ALA A 1 425 ? -30.711 -4.250 17.302 1.00 92.56 425 ALA A O 1
ATOM 3305 N N . ALA A 1 426 ? -29.046 -4.979 18.623 1.00 93.25 426 ALA A N 1
ATOM 3306 C CA . ALA A 1 426 ? -29.818 -6.046 19.255 1.00 93.25 426 ALA A CA 1
ATOM 3307 C C . ALA A 1 426 ? -30.974 -5.498 20.104 1.00 93.25 426 ALA A C 1
ATOM 3309 O O . ALA A 1 426 ? -32.069 -6.048 20.050 1.00 93.25 426 ALA A O 1
ATOM 3310 N N . GLY A 1 427 ? -30.762 -4.400 20.835 1.00 91.50 427 GLY A N 1
ATOM 3311 C CA . GLY A 1 427 ? -31.787 -3.723 21.627 1.00 91.50 427 GLY A CA 1
ATOM 3312 C C . GLY A 1 427 ? -32.930 -3.185 20.768 1.00 91.50 427 GLY A C 1
ATOM 3313 O O . GLY A 1 427 ? -34.094 -3.382 21.109 1.00 91.50 427 GLY A O 1
ATOM 3314 N N . ILE A 1 428 ? -32.622 -2.587 19.612 1.00 91.25 428 ILE A N 1
ATOM 3315 C CA . ILE A 1 428 ? -33.642 -2.130 18.655 1.00 91.25 428 ILE A CA 1
ATOM 3316 C C . ILE A 1 428 ? -34.435 -3.315 18.088 1.00 91.25 428 ILE A C 1
ATOM 3318 O O . ILE A 1 428 ? -35.660 -3.253 18.054 1.00 91.25 428 ILE A O 1
ATOM 3322 N N . VAL A 1 429 ? -33.766 -4.400 17.678 1.00 92.75 429 VAL A N 1
ATOM 3323 C CA . VAL A 1 429 ? -34.438 -5.600 17.137 1.00 92.75 429 VAL A CA 1
ATOM 3324 C C . VAL A 1 429 ? -35.257 -6.326 18.208 1.00 92.75 429 VAL A C 1
ATOM 3326 O O . VAL A 1 429 ? -36.307 -6.883 17.903 1.00 92.75 429 VAL A O 1
ATOM 3329 N N . TRP A 1 430 ? -34.801 -6.316 19.461 1.00 91.88 430 TRP A N 1
ATOM 3330 C CA . TRP A 1 430 ? -35.542 -6.883 20.585 1.00 91.88 430 TRP A CA 1
ATOM 3331 C C . TRP A 1 430 ? -36.805 -6.080 20.895 1.00 91.88 430 TRP A C 1
ATOM 3333 O O . TRP A 1 430 ? -37.852 -6.673 21.145 1.00 91.88 430 TRP A O 1
ATOM 3343 N N . LEU A 1 431 ? -36.726 -4.745 20.838 1.00 88.19 431 LEU A N 1
ATOM 3344 C CA . LEU A 1 431 ? -37.900 -3.894 20.982 1.00 88.19 431 LEU A CA 1
ATOM 3345 C C . LEU A 1 431 ? -38.850 -4.073 19.799 1.00 88.19 431 LEU A C 1
ATOM 3347 O O . LEU A 1 431 ? -40.023 -4.317 20.032 1.00 88.19 431 LEU A O 1
ATOM 3351 N N . GLU A 1 432 ? -38.384 -3.959 18.559 1.00 88.94 432 GLU A N 1
ATOM 3352 C CA . GLU A 1 432 ? -39.211 -4.054 17.350 1.00 88.94 432 GLU A CA 1
ATOM 3353 C C . GLU A 1 432 ? -38.609 -5.063 16.351 1.00 88.94 432 GLU A C 1
ATOM 3355 O O . GLU A 1 432 ? -37.771 -4.700 15.516 1.00 88.94 432 GLU A O 1
ATOM 3360 N N . PRO A 1 433 ? -39.036 -6.343 16.386 1.00 90.25 433 PRO A N 1
ATOM 3361 C CA . PRO A 1 433 ? -38.495 -7.394 15.513 1.00 90.25 433 PRO A CA 1
ATOM 3362 C C . PRO A 1 433 ? -38.675 -7.131 14.009 1.00 90.25 433 PRO A C 1
ATOM 3364 O O . PRO A 1 433 ? -37.905 -7.635 13.181 1.00 90.25 433 PRO A O 1
ATOM 3367 N N . SER A 1 434 ? -39.666 -6.310 13.649 1.00 88.81 434 SER A N 1
ATOM 3368 C CA . SER A 1 434 ? -39.920 -5.843 12.281 1.00 88.81 434 SER A CA 1
ATOM 3369 C C . SER A 1 434 ? -38.703 -5.123 11.676 1.00 88.81 434 SER A C 1
ATOM 3371 O O . SER A 1 434 ? -38.452 -5.240 10.476 1.00 88.81 434 SER A O 1
ATOM 3373 N N . TYR A 1 435 ? -37.868 -4.476 12.497 1.00 90.88 435 TYR A N 1
ATOM 3374 C CA . TYR A 1 435 ? -36.699 -3.701 12.059 1.00 90.88 435 TYR A CA 1
ATOM 3375 C C . TYR A 1 435 ? -35.460 -4.539 11.731 1.00 90.88 435 TYR A C 1
ATOM 3377 O O . TYR A 1 435 ? -34.464 -3.995 11.254 1.00 90.88 435 TYR A O 1
ATOM 3385 N N . SER A 1 436 ? -35.502 -5.858 11.927 1.00 91.19 436 SER A N 1
ATOM 3386 C CA . SER A 1 436 ? -34.364 -6.771 11.718 1.00 91.19 436 SER A CA 1
ATOM 3387 C C . SER A 1 436 ? -33.661 -6.602 10.363 1.00 91.19 436 SER A C 1
ATOM 3389 O O . SER A 1 436 ? -32.444 -6.418 10.308 1.00 91.19 436 SER A O 1
ATOM 3391 N N . HIS A 1 437 ? -34.416 -6.601 9.264 1.00 91.75 437 HIS A N 1
ATOM 3392 C CA . HIS A 1 437 ? -33.869 -6.474 7.910 1.00 91.75 437 HIS A CA 1
ATOM 3393 C C . HIS A 1 437 ? -33.241 -5.094 7.636 1.00 91.75 437 HIS A C 1
ATOM 3395 O O . HIS A 1 437 ? -32.179 -5.014 7.015 1.00 91.75 437 HIS A O 1
ATOM 3401 N N . HIS A 1 438 ? -33.837 -4.013 8.152 1.00 91.44 438 HIS A N 1
ATOM 3402 C CA . HIS A 1 438 ? -33.256 -2.669 8.073 1.00 91.44 438 HIS A CA 1
ATOM 3403 C C . HIS A 1 438 ? -31.976 -2.568 8.909 1.00 91.44 438 HIS A C 1
ATOM 3405 O O . HIS A 1 438 ? -30.986 -1.993 8.460 1.00 91.44 438 HIS A O 1
ATOM 3411 N N . MET A 1 439 ? -31.959 -3.184 10.093 1.00 93.31 439 MET A N 1
ATOM 3412 C CA . MET A 1 439 ? -30.790 -3.197 10.967 1.00 93.31 439 MET A CA 1
ATOM 3413 C C . MET A 1 439 ? -29.615 -3.958 10.342 1.00 93.31 439 MET A C 1
ATOM 3415 O O . MET A 1 439 ? -28.473 -3.511 10.427 1.00 93.31 439 MET A O 1
ATOM 3419 N N . MET A 1 440 ? -29.883 -5.061 9.635 1.00 93.00 440 MET A N 1
ATOM 3420 C CA . MET A 1 440 ? -28.862 -5.763 8.850 1.00 93.00 440 MET A CA 1
ATOM 3421 C C . MET A 1 440 ? -28.285 -4.879 7.737 1.00 93.00 440 MET A C 1
ATOM 3423 O O . MET A 1 440 ? -27.072 -4.887 7.524 1.00 93.00 440 MET A O 1
ATOM 3427 N N . ALA A 1 441 ? -29.121 -4.091 7.051 1.00 93.94 441 ALA A N 1
ATOM 3428 C CA . ALA A 1 441 ? -28.658 -3.147 6.034 1.00 93.94 441 ALA A CA 1
ATOM 3429 C C . ALA A 1 441 ? -27.799 -2.021 6.641 1.00 93.94 441 ALA A C 1
ATOM 3431 O O . ALA A 1 441 ? -26.726 -1.725 6.115 1.00 93.94 441 ALA A O 1
ATOM 3432 N N . ILE A 1 442 ? -28.217 -1.449 7.777 1.00 93.25 442 ILE A N 1
ATOM 3433 C CA . ILE A 1 442 ? -27.447 -0.439 8.524 1.00 93.25 442 ILE A CA 1
ATOM 3434 C C . ILE A 1 442 ? -26.094 -1.015 8.957 1.00 93.25 442 ILE A C 1
ATOM 3436 O O . ILE A 1 442 ? -25.062 -0.400 8.700 1.00 93.25 442 ILE A O 1
ATOM 3440 N N . ALA A 1 443 ? -26.069 -2.218 9.536 1.00 92.06 443 ALA A N 1
ATOM 3441 C CA . ALA A 1 443 ? -24.832 -2.894 9.927 1.00 92.06 443 ALA A CA 1
ATOM 3442 C C . ALA A 1 443 ? -23.906 -3.164 8.733 1.00 92.06 443 ALA A C 1
ATOM 3444 O O . ALA A 1 443 ? -22.700 -2.930 8.820 1.00 92.06 443 ALA A O 1
ATOM 3445 N N . ALA A 1 444 ? -24.458 -3.593 7.594 1.00 92.94 444 ALA A N 1
ATOM 3446 C CA . ALA A 1 444 ? -23.684 -3.804 6.377 1.00 92.94 444 ALA A CA 1
ATOM 3447 C C . ALA A 1 444 ? -23.056 -2.496 5.865 1.00 92.94 444 ALA A C 1
ATOM 3449 O O . ALA A 1 444 ? -21.864 -2.472 5.562 1.00 92.94 444 ALA A O 1
ATOM 3450 N N . VAL A 1 445 ? -23.814 -1.397 5.813 1.00 92.81 445 VAL A N 1
ATOM 3451 C CA . VAL A 1 445 ? -23.302 -0.085 5.375 1.00 92.81 445 VAL A CA 1
ATOM 3452 C C . VAL A 1 445 ? -22.327 0.519 6.392 1.00 92.81 445 VAL A C 1
ATOM 3454 O O . VAL A 1 445 ? -21.375 1.187 5.997 1.00 92.81 445 VAL A O 1
ATOM 3457 N N . ALA A 1 446 ? -22.506 0.260 7.687 1.00 89.88 446 ALA A N 1
ATOM 3458 C CA . ALA A 1 446 ? -21.599 0.730 8.728 1.00 89.88 446 ALA A CA 1
ATOM 3459 C C . ALA A 1 446 ? -20.241 0.009 8.681 1.00 89.88 446 ALA A C 1
ATOM 3461 O O . ALA A 1 446 ? -19.198 0.642 8.838 1.00 89.88 446 ALA A O 1
ATOM 3462 N N . LEU A 1 447 ? -20.242 -1.306 8.435 1.00 87.12 447 LEU A N 1
ATOM 3463 C CA . LEU A 1 447 ? -19.051 -2.145 8.588 1.00 87.12 447 LEU A CA 1
ATOM 3464 C C . LEU A 1 447 ? -18.345 -2.492 7.272 1.00 87.12 447 LEU A C 1
ATOM 3466 O O . LEU A 1 447 ? -17.138 -2.706 7.295 1.00 87.12 447 LEU A O 1
ATOM 3470 N N . ALA A 1 448 ? -19.032 -2.553 6.126 1.00 87.44 448 ALA A N 1
ATOM 3471 C CA . ALA A 1 448 ? -18.420 -2.979 4.861 1.00 87.44 448 ALA A CA 1
ATOM 3472 C C . ALA A 1 448 ? -17.438 -1.966 4.228 1.00 87.44 448 ALA A C 1
ATOM 3474 O O . ALA A 1 448 ? -16.389 -2.405 3.737 1.00 87.44 448 ALA A O 1
ATOM 3475 N N . PRO A 1 449 ? -17.701 -0.638 4.213 1.00 86.38 449 PRO A N 1
ATOM 3476 C CA . PRO A 1 449 ? -16.819 0.325 3.549 1.00 86.38 449 PRO A CA 1
ATOM 3477 C C . PRO A 1 449 ? -15.367 0.316 4.056 1.00 86.38 449 PRO A C 1
ATOM 3479 O O . PRO A 1 449 ? -14.470 0.315 3.206 1.00 86.38 449 PRO A O 1
ATOM 3482 N N . PRO A 1 450 ? -15.091 0.230 5.380 1.00 79.25 450 PRO A N 1
ATOM 3483 C CA . PRO A 1 450 ? -13.731 0.106 5.902 1.00 79.25 450 PRO A CA 1
ATOM 3484 C C . PRO A 1 450 ? -12.924 -1.048 5.302 1.00 79.25 450 PRO A C 1
ATOM 3486 O O . PRO A 1 450 ? -11.723 -0.884 5.130 1.00 79.25 450 PRO A O 1
ATOM 3489 N N . PHE A 1 451 ? -13.555 -2.174 4.944 1.00 80.94 451 PHE A N 1
ATOM 3490 C CA . PHE A 1 451 ? -12.872 -3.329 4.345 1.00 80.94 451 PHE A CA 1
ATOM 3491 C C . PHE A 1 451 ? -12.783 -3.244 2.818 1.00 80.94 451 PHE A C 1
ATOM 3493 O O . PHE A 1 451 ? -11.754 -3.578 2.232 1.00 80.94 451 PHE A O 1
ATOM 3500 N N . LEU A 1 452 ? -13.852 -2.796 2.151 1.00 83.00 452 LEU A N 1
ATOM 3501 C CA . LEU A 1 452 ? -13.919 -2.765 0.684 1.00 83.00 452 LEU A CA 1
ATOM 3502 C C . LEU A 1 452 ? -13.081 -1.632 0.082 1.00 83.00 452 LEU A C 1
ATOM 3504 O O . LEU A 1 452 ? -12.453 -1.805 -0.963 1.00 83.00 452 LEU A O 1
ATOM 3508 N N . LEU A 1 453 ? -13.053 -0.477 0.747 1.00 81.94 453 LEU A N 1
ATOM 3509 C CA . LEU A 1 453 ? -12.421 0.746 0.242 1.00 81.94 453 LEU A CA 1
ATOM 3510 C C . LEU A 1 453 ? -11.062 1.024 0.894 1.00 81.94 453 LEU A C 1
ATOM 3512 O O . LEU A 1 453 ? -10.422 2.030 0.586 1.00 81.94 453 LEU A O 1
ATOM 3516 N N . GLN A 1 454 ? -10.586 0.103 1.739 1.00 79.50 454 GLN A N 1
ATOM 3517 C CA . GLN A 1 454 ? -9.289 0.191 2.407 1.00 79.50 454 GLN A CA 1
ATOM 3518 C C . GLN A 1 454 ? -8.145 0.392 1.412 1.00 79.50 454 GLN A C 1
ATOM 3520 O O . GLN A 1 454 ? -7.333 1.294 1.581 1.00 79.50 454 GLN A O 1
ATOM 3525 N N . SER A 1 455 ? -8.120 -0.409 0.341 1.00 75.50 455 SER A N 1
ATOM 3526 C CA . SER A 1 455 ? -7.044 -0.393 -0.661 1.00 75.50 455 SER A CA 1
ATOM 3527 C C . SER A 1 455 ? -6.826 0.990 -1.284 1.00 75.50 455 SER A C 1
ATOM 3529 O O . SER A 1 455 ? -5.689 1.422 -1.457 1.00 75.50 455 SER A O 1
ATOM 3531 N N . LEU A 1 456 ? -7.915 1.713 -1.538 1.00 78.38 456 LEU A N 1
ATOM 3532 C CA . LEU A 1 456 ? -7.906 3.040 -2.143 1.00 78.38 456 LEU A CA 1
ATOM 3533 C C . LEU A 1 456 ? -7.403 4.127 -1.176 1.00 78.38 456 LEU A C 1
ATOM 3535 O O . LEU A 1 456 ? -6.745 5.074 -1.609 1.00 78.38 456 LEU A O 1
ATOM 3539 N N . LEU A 1 457 ? -7.681 4.003 0.125 1.00 81.19 457 LEU A N 1
ATOM 3540 C CA . LEU A 1 457 ? -7.131 4.909 1.142 1.00 81.19 457 LEU A CA 1
ATOM 3541 C C . LEU A 1 457 ? -5.662 4.601 1.433 1.00 81.19 457 LEU A C 1
ATOM 3543 O O . LEU A 1 457 ? -4.850 5.519 1.506 1.00 81.19 457 LEU A O 1
ATOM 3547 N N . THR A 1 458 ? -5.312 3.321 1.535 1.00 78.25 458 THR A N 1
ATOM 3548 C CA . THR A 1 458 ? -3.944 2.858 1.782 1.00 78.25 458 THR A CA 1
ATOM 3549 C C . THR A 1 458 ? -2.988 3.300 0.672 1.00 78.25 458 THR A C 1
ATOM 3551 O O . THR A 1 458 ? -1.898 3.782 0.961 1.00 78.25 458 THR A O 1
ATOM 3554 N N . GLU A 1 459 ? -3.406 3.234 -0.594 1.00 77.56 459 GLU A N 1
ATOM 3555 C CA . GLU A 1 459 ? -2.602 3.738 -1.713 1.00 77.56 459 GLU A CA 1
ATOM 3556 C C . GLU A 1 459 ? -2.342 5.250 -1.619 1.00 77.56 459 GLU A C 1
ATOM 3558 O O . GLU A 1 459 ? -1.230 5.721 -1.866 1.00 77.56 459 GLU A O 1
ATOM 3563 N N . ARG A 1 460 ? -3.355 6.038 -1.243 1.00 83.19 460 ARG A N 1
ATOM 3564 C CA . ARG A 1 460 ? -3.183 7.488 -1.086 1.00 83.19 460 ARG A CA 1
ATOM 3565 C C . ARG A 1 460 ? -2.326 7.840 0.125 1.00 83.19 460 ARG A C 1
ATOM 3567 O O . ARG A 1 460 ? -1.515 8.758 0.022 1.00 83.19 460 ARG A O 1
ATOM 3574 N N . ASP A 1 461 ? -2.458 7.095 1.220 1.00 83.75 461 ASP A N 1
ATOM 3575 C CA . ASP A 1 461 ? -1.597 7.222 2.400 1.00 83.75 461 ASP A CA 1
ATOM 3576 C C . ASP A 1 461 ? -0.129 6.938 2.052 1.00 83.75 461 ASP A C 1
ATOM 3578 O O . ASP A 1 461 ? 0.754 7.684 2.475 1.00 83.75 461 ASP A O 1
ATOM 3582 N N . LEU A 1 462 ? 0.147 5.950 1.189 1.00 78.00 462 LEU A N 1
ATOM 3583 C CA . LEU A 1 462 ? 1.505 5.704 0.693 1.00 78.00 462 LEU A CA 1
ATOM 3584 C C . LEU A 1 462 ? 2.085 6.926 -0.001 1.00 78.00 462 LEU A C 1
ATOM 3586 O O . LEU A 1 462 ? 3.186 7.339 0.341 1.00 78.00 462 LEU A O 1
ATOM 3590 N N . ARG A 1 463 ? 1.352 7.521 -0.952 1.00 79.75 463 ARG A N 1
ATOM 3591 C CA . ARG A 1 463 ? 1.855 8.688 -1.694 1.00 79.75 463 ARG A CA 1
ATOM 3592 C C . ARG A 1 463 ? 2.217 9.821 -0.732 1.00 79.75 463 ARG A C 1
ATOM 3594 O O . ARG A 1 463 ? 3.276 10.426 -0.882 1.00 79.75 463 ARG A O 1
ATOM 3601 N N . VAL A 1 464 ? 1.394 10.059 0.295 1.00 84.50 464 VAL A N 1
ATOM 3602 C CA . VAL A 1 464 ? 1.693 11.037 1.357 1.00 84.50 464 VAL A CA 1
ATOM 3603 C C . VAL A 1 464 ? 2.987 10.685 2.086 1.00 84.50 464 VAL A C 1
ATOM 3605 O O . VAL A 1 464 ? 3.866 11.538 2.204 1.00 84.50 464 VAL A O 1
ATOM 3608 N N . ARG A 1 465 ? 3.141 9.435 2.539 1.00 82.50 465 ARG A N 1
ATOM 3609 C CA . ARG A 1 465 ? 4.346 8.982 3.251 1.00 82.50 465 ARG A CA 1
ATOM 3610 C C . ARG A 1 465 ? 5.600 9.031 2.382 1.00 82.50 465 ARG A C 1
ATOM 3612 O O . ARG A 1 465 ? 6.646 9.430 2.880 1.00 82.50 465 ARG A O 1
ATOM 3619 N N . THR A 1 466 ? 5.511 8.681 1.101 1.00 77.94 466 THR A N 1
ATOM 3620 C CA . THR A 1 466 ? 6.638 8.736 0.161 1.00 77.94 466 THR A CA 1
ATOM 3621 C C . THR A 1 466 ? 7.112 10.170 -0.056 1.00 77.94 466 THR A C 1
ATOM 3623 O O . THR A 1 466 ? 8.313 10.424 0.022 1.00 77.94 466 THR A O 1
ATOM 3626 N N . HIS A 1 467 ? 6.196 11.124 -0.264 1.00 83.88 467 HIS A N 1
ATOM 3627 C CA . HIS A 1 467 ? 6.575 12.536 -0.379 1.00 83.88 467 HIS A CA 1
ATOM 3628 C C . HIS A 1 467 ? 7.094 13.102 0.952 1.00 83.88 467 HIS A C 1
ATOM 3630 O O . HIS A 1 467 ? 8.072 13.845 0.949 1.00 83.88 467 HIS A O 1
ATOM 3636 N N . ALA A 1 468 ? 6.512 12.706 2.092 1.00 85.19 468 ALA A N 1
ATOM 3637 C CA . ALA A 1 468 ? 7.005 13.104 3.413 1.00 85.19 468 ALA A CA 1
ATOM 3638 C C . ALA A 1 468 ? 8.439 12.605 3.659 1.00 85.19 468 ALA A C 1
ATOM 3640 O O . ALA A 1 468 ? 9.291 13.373 4.097 1.00 85.19 468 ALA A O 1
ATOM 3641 N N . ALA A 1 469 ? 8.731 11.347 3.313 1.00 78.44 469 ALA A N 1
ATOM 3642 C CA . ALA A 1 469 ? 10.076 10.784 3.402 1.00 78.44 469 ALA A CA 1
ATOM 3643 C C . ALA A 1 469 ? 11.064 11.502 2.466 1.00 78.44 469 ALA A C 1
ATOM 3645 O O . ALA A 1 469 ? 12.193 11.785 2.867 1.00 78.44 469 ALA A O 1
ATOM 3646 N N . GLY A 1 470 ? 10.629 11.849 1.247 1.00 79.94 470 GLY A N 1
ATOM 3647 C CA . GLY A 1 470 ? 11.404 12.684 0.326 1.00 79.94 470 GLY A CA 1
ATOM 3648 C C . GLY A 1 470 ? 11.760 14.045 0.931 1.00 79.94 470 GLY A C 1
ATOM 3649 O O . GLY A 1 470 ? 12.911 14.465 0.847 1.00 79.94 470 GLY A O 1
ATOM 3650 N N . LEU A 1 471 ? 10.812 14.685 1.624 1.00 86.19 471 LEU A N 1
ATOM 3651 C CA . LEU A 1 471 ? 11.023 15.957 2.318 1.00 86.19 471 LEU A CA 1
ATOM 3652 C C . LEU A 1 471 ? 12.032 15.829 3.470 1.00 86.19 471 LEU A C 1
ATOM 3654 O O . LEU A 1 471 ? 12.939 16.648 3.593 1.00 86.19 471 LEU A O 1
ATOM 3658 N N . THR A 1 472 ? 11.911 14.784 4.296 1.00 83.06 472 THR A N 1
ATOM 3659 C CA . THR A 1 472 ? 12.854 14.521 5.395 1.00 83.06 472 THR A CA 1
ATOM 3660 C C . THR A 1 472 ? 14.271 14.286 4.880 1.00 83.06 472 THR A C 1
ATOM 3662 O O . THR A 1 472 ? 15.217 14.858 5.421 1.00 83.06 472 THR A O 1
ATOM 3665 N N . ARG A 1 473 ? 14.425 13.491 3.813 1.00 80.12 473 ARG A N 1
ATOM 3666 C CA . ARG A 1 473 ? 15.723 13.279 3.164 1.00 80.12 473 ARG A CA 1
ATOM 3667 C C . ARG A 1 473 ? 16.285 14.585 2.607 1.00 80.12 473 ARG A C 1
ATOM 3669 O O . ARG A 1 473 ? 17.440 14.894 2.870 1.00 80.12 473 ARG A O 1
ATOM 3676 N N . PHE A 1 474 ? 15.462 15.375 1.918 1.00 86.88 474 PHE A N 1
ATOM 3677 C CA . PHE A 1 474 ? 15.867 16.674 1.384 1.00 86.88 474 PHE A CA 1
ATOM 3678 C C . PHE A 1 474 ? 16.419 17.599 2.478 1.00 86.88 474 PHE A C 1
ATOM 3680 O O . PHE A 1 474 ? 17.452 18.233 2.284 1.00 86.88 474 PHE A O 1
ATOM 3687 N N . TYR A 1 475 ? 15.773 17.650 3.649 1.00 87.75 475 TYR A N 1
ATOM 3688 C CA . TYR A 1 475 ? 16.277 18.434 4.777 1.00 87.75 475 TYR A CA 1
ATOM 3689 C C . TYR A 1 475 ? 17.639 17.948 5.275 1.00 87.75 475 TYR A C 1
ATOM 3691 O O . TYR A 1 475 ? 18.511 18.773 5.542 1.00 87.75 475 TYR A O 1
ATOM 3699 N N . LEU A 1 476 ? 17.832 16.633 5.396 1.00 85.81 476 LEU A N 1
ATOM 3700 C CA . LEU A 1 476 ? 19.115 16.063 5.805 1.00 85.81 476 LEU A CA 1
ATOM 3701 C C . LEU A 1 476 ? 20.217 16.387 4.789 1.00 85.81 476 LEU A C 1
ATOM 3703 O O . LEU A 1 476 ? 21.266 16.894 5.178 1.00 85.81 476 LEU A O 1
ATOM 3707 N N . ASP A 1 477 ? 19.957 16.159 3.502 1.00 86.94 477 ASP A N 1
ATOM 3708 C CA . ASP A 1 477 ? 20.914 16.411 2.422 1.00 86.94 477 ASP A CA 1
ATOM 3709 C C . ASP A 1 477 ? 21.280 17.906 2.351 1.00 86.94 477 ASP A C 1
ATOM 3711 O O . ASP A 1 477 ? 22.452 18.255 2.212 1.00 86.94 477 ASP A O 1
ATOM 3715 N N . ALA A 1 478 ? 20.308 18.806 2.545 1.00 90.94 478 ALA A N 1
ATOM 3716 C CA . ALA A 1 478 ? 20.551 20.246 2.621 1.00 90.94 478 ALA A CA 1
ATOM 3717 C C . ALA A 1 478 ? 21.378 20.649 3.857 1.00 90.94 478 ALA A C 1
ATOM 3719 O O . ALA A 1 478 ? 22.225 21.538 3.762 1.00 90.94 478 ALA A O 1
ATOM 3720 N N . MET A 1 479 ? 21.162 20.001 5.009 1.00 92.75 479 MET A N 1
ATOM 3721 C CA . MET A 1 479 ? 21.947 20.240 6.226 1.00 92.75 479 MET A CA 1
ATOM 3722 C C . MET A 1 479 ? 23.390 19.744 6.083 1.00 92.75 479 MET A C 1
ATOM 3724 O O . MET A 1 479 ? 24.318 20.464 6.448 1.00 92.75 479 MET A O 1
ATOM 3728 N N . LEU A 1 480 ? 23.594 18.555 5.510 1.00 93.00 480 LEU A N 1
ATOM 3729 C CA . LEU A 1 480 ? 24.927 18.011 5.226 1.00 93.00 480 LEU A CA 1
ATOM 3730 C C . LEU A 1 480 ? 25.657 18.838 4.156 1.00 93.00 480 LEU A C 1
ATOM 3732 O O . LEU A 1 480 ? 26.853 19.097 4.270 1.00 93.00 480 LEU A O 1
ATOM 3736 N N . GLY A 1 481 ? 24.927 19.305 3.142 1.00 94.38 481 GLY A N 1
ATOM 3737 C CA . GLY A 1 481 ? 25.433 20.130 2.047 1.00 94.38 481 GLY A CA 1
ATOM 3738 C C . GLY A 1 481 ? 25.506 21.630 2.342 1.00 94.38 481 GLY A C 1
ATOM 3739 O O . GLY A 1 481 ? 25.772 22.402 1.422 1.00 94.38 481 GLY A O 1
ATOM 3740 N N . LEU A 1 482 ? 25.288 22.074 3.586 1.00 96.06 482 LEU A N 1
ATOM 3741 C CA . LEU A 1 482 ? 25.127 23.495 3.928 1.00 96.06 482 LEU A CA 1
ATOM 3742 C C . LEU A 1 482 ? 26.280 24.378 3.426 1.00 96.06 482 LEU A C 1
ATOM 3744 O O . LEU A 1 482 ? 26.050 25.477 2.919 1.00 96.06 482 LEU A O 1
ATOM 3748 N N . VAL A 1 483 ? 27.523 23.903 3.555 1.00 96.62 483 VAL A N 1
ATOM 3749 C CA . VAL A 1 483 ? 28.712 24.636 3.090 1.00 96.62 483 VAL A CA 1
ATOM 3750 C C . VAL A 1 483 ? 28.694 24.790 1.571 1.00 96.62 483 VAL A C 1
ATOM 3752 O O . VAL A 1 483 ? 28.934 25.887 1.074 1.00 96.62 483 VAL A O 1
ATOM 3755 N N . ALA A 1 484 ? 28.350 23.730 0.835 1.00 96.56 484 ALA A N 1
ATOM 3756 C CA . ALA A 1 484 ? 28.255 23.772 -0.621 1.00 96.56 484 ALA A CA 1
ATOM 3757 C C . ALA A 1 484 ? 27.140 24.719 -1.084 1.00 96.56 484 ALA A C 1
ATOM 3759 O O . ALA A 1 484 ? 27.360 25.505 -2.005 1.00 96.56 484 ALA A O 1
ATOM 3760 N N . VAL A 1 485 ? 25.986 24.697 -0.406 1.00 96.25 485 VAL A N 1
ATOM 3761 C CA . VAL A 1 485 ? 24.861 25.600 -0.689 1.00 96.25 485 VAL A CA 1
ATOM 3762 C C . VAL A 1 485 ? 25.283 27.061 -0.532 1.00 96.25 485 VAL A C 1
ATOM 3764 O O . VAL A 1 485 ? 25.042 27.855 -1.439 1.00 96.25 485 VAL A O 1
ATOM 3767 N N . ARG A 1 486 ? 25.963 27.406 0.571 1.00 96.06 486 ARG A N 1
ATOM 3768 C CA . ARG A 1 486 ? 26.456 28.772 0.824 1.00 96.06 486 ARG A CA 1
ATOM 3769 C C . ARG A 1 486 ? 27.558 29.189 -0.146 1.00 96.06 486 ARG A C 1
ATOM 3771 O O . ARG A 1 486 ? 27.536 30.306 -0.645 1.00 96.06 486 ARG A O 1
ATOM 3778 N N . ALA A 1 487 ? 28.510 28.300 -0.428 1.00 97.19 487 ALA A N 1
ATOM 3779 C CA . ALA A 1 487 ? 29.633 28.595 -1.317 1.00 97.19 487 ALA A CA 1
ATOM 3780 C C . ALA A 1 487 ? 29.182 28.920 -2.751 1.00 97.19 487 ALA A C 1
ATOM 3782 O O . ALA A 1 487 ? 29.804 29.744 -3.415 1.00 97.19 487 ALA A O 1
ATOM 3783 N N . HIS A 1 488 ? 28.089 28.304 -3.211 1.00 96.81 488 HIS A N 1
ATOM 3784 C CA . HIS A 1 488 ? 27.553 28.499 -4.560 1.00 96.81 488 HIS A CA 1
ATOM 3785 C C . HIS A 1 488 ? 26.374 29.487 -4.625 1.00 96.81 488 HIS A C 1
ATOM 3787 O O . HIS A 1 488 ? 25.807 29.661 -5.702 1.00 96.81 488 HIS A O 1
ATOM 3793 N N . GLY A 1 489 ? 25.964 30.111 -3.509 1.00 96.00 489 GLY A N 1
ATOM 3794 C CA . GLY A 1 489 ? 24.782 30.989 -3.470 1.00 96.00 489 GLY A CA 1
ATOM 3795 C C . GLY A 1 489 ? 23.493 30.281 -3.915 1.00 96.00 489 GLY A C 1
ATOM 3796 O O . GLY A 1 489 ? 22.635 30.858 -4.591 1.00 96.00 489 GLY A O 1
ATOM 3797 N N . ALA A 1 490 ? 23.388 28.983 -3.616 1.00 95.56 490 ALA A N 1
ATOM 3798 C CA . ALA A 1 490 ? 22.329 28.114 -4.118 1.00 95.56 490 ALA A CA 1
ATOM 3799 C C . ALA A 1 490 ? 21.050 28.160 -3.260 1.00 95.56 490 ALA A C 1
ATOM 3801 O O . ALA A 1 490 ? 20.154 27.339 -3.457 1.00 95.56 490 ALA A O 1
ATOM 3802 N N . GLU A 1 491 ? 20.912 29.106 -2.323 1.00 94.94 491 GLU A N 1
ATOM 3803 C CA . GLU A 1 491 ? 19.796 29.140 -1.368 1.00 94.94 491 GLU A CA 1
ATOM 3804 C C . GLU A 1 491 ? 18.441 29.231 -2.075 1.00 94.94 491 GLU A C 1
ATOM 3806 O O . GLU A 1 491 ? 17.485 28.551 -1.703 1.00 94.94 491 GLU A O 1
ATOM 3811 N N . ASN A 1 492 ? 18.356 30.036 -3.138 1.00 95.56 492 ASN A N 1
ATOM 3812 C CA . ASN A 1 492 ? 17.129 30.173 -3.922 1.00 95.56 492 ASN A CA 1
ATOM 3813 C C . ASN A 1 492 ? 16.785 28.892 -4.694 1.00 95.56 492 ASN A C 1
ATOM 3815 O O . ASN A 1 492 ? 15.605 28.583 -4.844 1.00 95.56 492 ASN A O 1
ATOM 3819 N N . ALA A 1 493 ? 17.788 28.156 -5.182 1.00 94.19 493 ALA A N 1
ATOM 3820 C CA . ALA A 1 493 ? 17.574 26.888 -5.878 1.00 94.19 493 ALA A CA 1
ATOM 3821 C C . ALA A 1 493 ? 17.065 25.821 -4.900 1.00 94.19 493 ALA A C 1
ATOM 3823 O O . ALA A 1 493 ? 16.012 25.232 -5.132 1.00 94.19 493 ALA A O 1
ATOM 3824 N N . VAL A 1 494 ? 17.733 25.681 -3.749 1.00 94.69 494 VAL A N 1
ATOM 3825 C CA . VAL A 1 494 ? 17.316 24.781 -2.664 1.00 94.69 494 VAL A CA 1
ATOM 3826 C C . VAL A 1 494 ? 15.913 25.140 -2.165 1.00 94.69 494 VAL A C 1
ATOM 3828 O O . VAL A 1 494 ? 15.088 24.252 -1.977 1.00 94.69 494 VAL A O 1
ATOM 3831 N N . ARG A 1 495 ? 15.582 26.430 -2.010 1.00 94.12 495 ARG A N 1
ATOM 3832 C CA . ARG A 1 495 ? 14.226 26.853 -1.619 1.00 94.12 495 ARG A CA 1
ATOM 3833 C C . ARG A 1 495 ? 13.170 26.451 -2.654 1.00 94.12 495 ARG A C 1
ATOM 3835 O O . ARG A 1 495 ? 12.125 25.944 -2.264 1.00 94.12 495 ARG A O 1
ATOM 3842 N N . ARG A 1 496 ? 13.433 26.633 -3.953 1.00 94.50 496 ARG A N 1
ATOM 3843 C CA . ARG A 1 496 ? 12.494 26.228 -5.020 1.00 94.50 496 ARG A CA 1
ATOM 3844 C C . ARG A 1 496 ? 12.285 24.715 -5.056 1.00 94.50 496 ARG A C 1
ATOM 3846 O O . ARG A 1 496 ? 11.154 24.261 -5.213 1.00 94.50 496 ARG A O 1
ATOM 3853 N N . ASP A 1 497 ? 13.349 23.933 -4.882 1.00 89.75 497 ASP A N 1
ATOM 3854 C CA . ASP A 1 497 ? 13.221 22.477 -4.785 1.00 89.75 497 ASP A CA 1
ATOM 3855 C C . ASP A 1 497 ? 12.447 22.058 -3.535 1.00 89.75 497 ASP A C 1
ATOM 3857 O O . ASP A 1 497 ? 11.576 21.190 -3.610 1.00 89.75 497 ASP A O 1
ATOM 3861 N N . HIS A 1 498 ? 12.687 22.725 -2.406 1.00 94.12 498 HIS A N 1
ATOM 3862 C CA . HIS A 1 498 ? 11.919 22.504 -1.191 1.00 94.12 498 HIS A CA 1
ATOM 3863 C C . HIS A 1 498 ? 10.420 22.770 -1.394 1.00 94.12 498 HIS A C 1
ATOM 3865 O O . HIS A 1 498 ? 9.591 21.929 -1.046 1.00 94.12 498 HIS A O 1
ATOM 3871 N N . GLU A 1 499 ? 10.069 23.911 -1.995 1.00 95.06 499 GLU A N 1
ATOM 3872 C CA . GLU A 1 499 ? 8.686 24.282 -2.322 1.00 95.06 499 GLU A CA 1
ATOM 3873 C C . GLU A 1 499 ? 8.013 23.241 -3.227 1.00 95.06 499 GLU A C 1
ATOM 3875 O O . GLU A 1 499 ? 6.845 22.908 -3.017 1.00 95.06 499 GLU A O 1
ATOM 3880 N N . ARG A 1 500 ? 8.748 22.666 -4.189 1.00 89.75 500 ARG A N 1
ATOM 3881 C CA . ARG A 1 500 ? 8.254 21.576 -5.043 1.00 89.75 500 ARG A CA 1
ATOM 3882 C C . ARG A 1 500 ? 7.904 20.329 -4.229 1.00 89.75 500 ARG A C 1
ATOM 3884 O O . ARG A 1 500 ? 6.771 19.854 -4.325 1.00 89.75 500 ARG A O 1
ATOM 3891 N N . PHE A 1 501 ? 8.822 19.829 -3.397 1.00 86.94 501 PHE A N 1
ATOM 3892 C CA . PHE A 1 501 ? 8.559 18.662 -2.541 1.00 86.94 501 PHE A CA 1
ATOM 3893 C C . PHE A 1 501 ? 7.413 18.916 -1.553 1.00 86.94 501 PHE A C 1
ATOM 3895 O O . PHE A 1 501 ? 6.549 18.055 -1.361 1.00 86.94 501 PHE A O 1
ATOM 3902 N N . LEU A 1 502 ? 7.366 20.112 -0.958 1.00 94.44 502 LEU A N 1
ATOM 3903 C CA . LEU A 1 502 ? 6.298 20.516 -0.048 1.00 94.44 502 LEU A CA 1
ATOM 3904 C C . LEU A 1 502 ? 4.942 20.567 -0.765 1.00 94.44 502 LEU A C 1
ATOM 3906 O O . LEU A 1 502 ? 3.946 20.077 -0.233 1.00 94.44 502 LEU A O 1
ATOM 3910 N N . GLY A 1 503 ? 4.900 21.109 -1.984 1.00 93.19 503 GLY A N 1
ATOM 3911 C CA . GLY A 1 503 ? 3.701 21.168 -2.816 1.00 93.19 503 GLY A CA 1
ATOM 3912 C C . GLY A 1 503 ? 3.188 19.784 -3.219 1.00 93.19 503 GLY A C 1
ATOM 3913 O O . GLY A 1 503 ? 1.983 19.531 -3.166 1.00 93.19 503 GLY A O 1
ATOM 3914 N N . GLU A 1 504 ? 4.076 18.855 -3.579 1.00 87.00 504 GLU A N 1
ATOM 3915 C CA . GLU A 1 504 ? 3.713 17.463 -3.871 1.00 87.00 504 GLU A CA 1
ATOM 3916 C C . GLU A 1 504 ? 3.129 16.752 -2.645 1.00 87.00 504 GLU A C 1
ATOM 3918 O O . GLU A 1 504 ? 2.051 16.150 -2.735 1.00 87.00 504 GLU A O 1
ATOM 3923 N N . TRP A 1 505 ? 3.786 16.884 -1.488 1.00 92.12 505 TRP A N 1
ATOM 3924 C CA . TRP A 1 505 ? 3.301 16.348 -0.218 1.00 92.12 505 TRP A CA 1
ATOM 3925 C C . TRP A 1 505 ? 1.947 16.949 0.182 1.00 92.12 505 TRP A C 1
ATOM 3927 O O . TRP A 1 505 ? 1.024 16.208 0.535 1.00 92.12 505 TRP A O 1
ATOM 3937 N N . ALA A 1 506 ? 1.783 18.270 0.074 1.00 94.62 506 ALA A N 1
ATOM 3938 C CA . ALA A 1 506 ? 0.535 18.958 0.394 1.00 94.62 506 ALA A CA 1
ATOM 3939 C C . ALA A 1 506 ? -0.603 18.495 -0.528 1.00 94.62 506 ALA A C 1
ATOM 3941 O O . ALA A 1 506 ? -1.682 18.128 -0.061 1.00 94.62 506 ALA A O 1
ATOM 3942 N N . ASN A 1 507 ? -0.352 18.413 -1.838 1.00 92.19 507 ASN A N 1
ATOM 3943 C CA . ASN A 1 507 ? -1.330 17.926 -2.809 1.00 92.19 507 ASN A CA 1
ATOM 3944 C C . ASN A 1 507 ? -1.695 16.452 -2.586 1.00 92.19 507 ASN A C 1
ATOM 3946 O O . ASN A 1 507 ? -2.850 16.063 -2.777 1.00 92.19 507 ASN A O 1
ATOM 3950 N N . ALA A 1 508 ? -0.736 15.600 -2.219 1.00 88.06 508 ALA A N 1
ATOM 3951 C CA . ALA A 1 508 ? -1.011 14.215 -1.844 1.00 88.06 508 ALA A CA 1
ATOM 3952 C C . ALA A 1 508 ? -1.872 14.142 -0.571 1.00 88.06 508 ALA A C 1
ATOM 3954 O O . ALA A 1 508 ? -2.871 13.422 -0.554 1.00 88.06 508 ALA A O 1
ATOM 3955 N N . SER A 1 509 ? -1.548 14.949 0.443 1.00 91.75 509 SER A N 1
ATOM 3956 C CA . SER A 1 509 ? -2.246 14.983 1.735 1.00 91.75 509 SER A CA 1
ATOM 3957 C C . SER A 1 509 ? -3.685 15.469 1.591 1.00 91.75 509 SER A C 1
ATOM 3959 O O . SER A 1 509 ? -4.615 14.819 2.065 1.00 91.75 509 SER A O 1
ATOM 3961 N N . VAL A 1 510 ? -3.902 16.553 0.839 1.00 95.06 510 VAL A N 1
ATOM 3962 C CA . VAL A 1 510 ? -5.245 17.059 0.527 1.00 95.06 510 VAL A CA 1
ATOM 3963 C C . VAL A 1 510 ? -6.049 16.027 -0.264 1.00 95.06 510 VAL A C 1
ATOM 3965 O O . VAL A 1 510 ? -7.238 15.855 -0.006 1.00 95.06 510 VAL A O 1
ATOM 3968 N N . ARG A 1 511 ? -5.435 15.307 -1.213 1.00 90.44 511 ARG A N 1
ATOM 3969 C CA . ARG A 1 511 ? -6.124 14.246 -1.969 1.00 90.44 511 ARG A CA 1
ATOM 3970 C C . ARG A 1 511 ? -6.539 13.080 -1.078 1.00 90.44 511 ARG A C 1
ATOM 3972 O O . ARG A 1 511 ? -7.677 12.632 -1.203 1.00 90.44 511 ARG A O 1
ATOM 3979 N N . LEU A 1 512 ? -5.665 12.618 -0.182 1.00 88.25 512 LEU A N 1
ATOM 3980 C CA . LEU A 1 512 ? -6.009 11.606 0.818 1.00 88.25 512 LEU A CA 1
ATOM 3981 C C . LEU A 1 512 ? -7.194 12.080 1.665 1.00 88.25 512 LEU A C 1
ATOM 3983 O O . LEU A 1 512 ? -8.219 11.397 1.700 1.00 88.25 512 LEU A O 1
ATOM 3987 N N . GLN A 1 513 ? -7.100 13.279 2.246 1.00 92.19 513 GLN A N 1
ATOM 3988 C CA . GLN A 1 513 ? -8.134 13.810 3.133 1.00 92.19 513 GLN A CA 1
ATOM 3989 C C . GLN A 1 513 ? -9.469 14.019 2.418 1.00 92.19 513 GLN A C 1
ATOM 3991 O O . GLN A 1 513 ? -10.507 13.639 2.947 1.00 92.19 513 GLN A O 1
ATOM 3996 N N . ARG A 1 514 ? -9.463 14.546 1.185 1.00 93.62 514 ARG A N 1
ATOM 3997 C CA . ARG A 1 514 ? -10.676 14.665 0.358 1.00 93.62 514 ARG A CA 1
ATOM 3998 C C . ARG A 1 514 ? -11.331 13.314 0.126 1.00 93.62 514 ARG A C 1
ATOM 4000 O O . ARG A 1 514 ? -12.550 13.221 0.159 1.00 93.62 514 ARG A O 1
ATOM 4007 N N . THR A 1 515 ? -10.540 12.271 -0.117 1.00 89.38 515 THR A N 1
ATOM 4008 C CA . THR A 1 515 ? -11.098 10.937 -0.358 1.00 89.38 515 THR A CA 1
ATOM 4009 C C . THR A 1 515 ? -11.607 10.283 0.914 1.00 89.38 515 THR A C 1
ATOM 4011 O O . THR A 1 515 ? -12.671 9.683 0.871 1.00 89.38 515 THR A O 1
ATOM 4014 N N . ALA A 1 516 ? -10.924 10.461 2.047 1.00 87.81 516 ALA A N 1
ATOM 4015 C CA . ALA A 1 516 ? -11.422 10.026 3.346 1.00 87.81 516 ALA A CA 1
ATOM 4016 C C . ALA A 1 516 ? -12.746 10.727 3.692 1.00 87.81 516 ALA A C 1
ATOM 4018 O O . ALA A 1 516 ? -13.742 10.046 3.914 1.00 87.81 516 ALA A O 1
ATOM 4019 N N . ALA A 1 517 ? -12.798 12.061 3.602 1.00 90.44 517 ALA A N 1
ATOM 4020 C CA . ALA A 1 517 ? -14.013 12.837 3.848 1.00 90.44 517 ALA A CA 1
ATOM 4021 C C . ALA A 1 517 ? -15.152 12.495 2.875 1.00 90.44 517 ALA A C 1
ATOM 4023 O O . ALA A 1 517 ? -16.297 12.409 3.299 1.00 90.44 517 ALA A O 1
ATOM 4024 N N . ALA A 1 518 ? -14.872 12.264 1.588 1.00 91.44 518 ALA A N 1
ATOM 4025 C CA . ALA A 1 518 ? -15.904 11.859 0.631 1.00 91.44 518 ALA A CA 1
ATOM 4026 C C . ALA A 1 518 ? -16.493 10.479 0.968 1.00 91.44 518 ALA A C 1
ATOM 4028 O O . ALA A 1 518 ? -17.702 10.286 0.852 1.00 91.44 518 ALA A O 1
ATOM 4029 N N . LEU A 1 519 ? -15.655 9.531 1.400 1.00 88.50 519 LEU A N 1
ATOM 4030 C CA . LEU A 1 519 ? -16.111 8.213 1.838 1.00 88.50 519 LEU A CA 1
ATOM 4031 C C . LEU A 1 519 ? -16.912 8.289 3.138 1.00 88.50 519 LEU A C 1
ATOM 4033 O O . LEU A 1 519 ? -17.966 7.667 3.227 1.00 88.50 519 LEU A O 1
ATOM 4037 N N . GLU A 1 520 ? -16.452 9.074 4.111 1.00 87.62 520 GLU A N 1
ATOM 4038 C CA . GLU A 1 520 ? -17.173 9.307 5.367 1.00 87.62 520 GLU A CA 1
ATOM 4039 C C . GLU A 1 520 ? -18.516 9.999 5.119 1.00 87.62 520 GLU A C 1
ATOM 4041 O O . GLU A 1 520 ? -19.539 9.541 5.617 1.00 87.62 520 GLU A O 1
ATOM 4046 N N . ALA A 1 521 ? -18.551 11.033 4.275 1.00 91.69 521 ALA A N 1
ATOM 4047 C CA . ALA A 1 521 ? -19.786 11.713 3.897 1.00 91.69 521 ALA A CA 1
ATOM 4048 C C . ALA A 1 521 ? -20.762 10.769 3.179 1.00 91.69 521 ALA A C 1
ATOM 4050 O O . ALA A 1 521 ? -21.952 10.770 3.491 1.00 91.69 521 ALA A O 1
ATOM 4051 N N . ALA A 1 522 ? -20.277 9.933 2.253 1.00 92.00 522 ALA A N 1
ATOM 4052 C CA . ALA A 1 522 ? -21.105 8.940 1.572 1.00 92.00 522 ALA A CA 1
ATOM 4053 C C . ALA A 1 522 ? -21.659 7.888 2.547 1.00 92.00 522 ALA A C 1
ATOM 4055 O O . ALA A 1 522 ? -22.842 7.556 2.480 1.00 92.00 522 ALA A O 1
ATOM 4056 N N . GLN A 1 523 ? -20.829 7.404 3.477 1.00 90.75 523 GLN A N 1
ATOM 4057 C CA . GLN A 1 523 ? -21.232 6.451 4.510 1.00 90.75 523 GLN A CA 1
ATOM 4058 C C . GLN A 1 523 ? -22.286 7.056 5.446 1.00 90.75 523 GLN A C 1
ATOM 4060 O O . GLN A 1 523 ? -23.335 6.448 5.642 1.00 90.75 523 GLN A O 1
ATOM 4065 N N . LEU A 1 524 ? -22.054 8.259 5.977 1.00 91.31 524 LEU A N 1
ATOM 4066 C CA . LEU A 1 524 ? -23.004 8.946 6.856 1.00 91.31 524 LEU A CA 1
ATOM 4067 C C . LEU A 1 524 ? -24.322 9.241 6.138 1.00 91.31 524 LEU A C 1
ATOM 4069 O O . LEU A 1 524 ? -25.384 8.969 6.687 1.00 91.31 524 LEU A O 1
ATOM 4073 N N . THR A 1 525 ? -24.268 9.725 4.895 1.00 94.19 525 THR A N 1
ATOM 4074 C CA . THR A 1 525 ? -25.476 9.994 4.096 1.00 94.19 525 THR A CA 1
ATOM 4075 C C . THR A 1 525 ? -26.283 8.717 3.872 1.00 94.19 525 THR A C 1
ATOM 4077 O O . THR A 1 525 ? -27.501 8.725 4.034 1.00 94.19 525 THR A O 1
ATOM 4080 N N . ALA A 1 526 ? -25.621 7.601 3.549 1.00 94.00 526 ALA A N 1
ATOM 4081 C CA . ALA A 1 526 ? -26.287 6.313 3.385 1.00 94.00 526 ALA A CA 1
ATOM 4082 C C . ALA A 1 526 ? -26.903 5.812 4.702 1.00 94.00 526 ALA A C 1
ATOM 4084 O O . ALA A 1 526 ? -28.043 5.354 4.703 1.00 94.00 526 ALA A O 1
ATOM 4085 N N . LEU A 1 527 ? -26.191 5.931 5.826 1.00 93.19 527 LEU A N 1
ATOM 4086 C CA . LEU A 1 527 ? -26.679 5.488 7.135 1.00 93.19 527 LEU A CA 1
ATOM 4087 C C . LEU A 1 527 ? -27.858 6.331 7.630 1.00 93.19 527 LEU A C 1
ATOM 4089 O O . LEU A 1 527 ? -28.888 5.767 7.988 1.00 93.19 527 LEU A O 1
ATOM 4093 N N . PHE A 1 528 ? -27.757 7.662 7.588 1.00 93.69 528 PHE A N 1
ATOM 4094 C CA . PHE A 1 528 ? -28.876 8.540 7.938 1.00 93.69 528 PHE A CA 1
ATOM 4095 C C . PHE A 1 528 ? -30.057 8.372 6.980 1.00 93.69 528 PHE A C 1
ATOM 4097 O O . PHE A 1 528 ? -31.199 8.414 7.425 1.00 93.69 528 PHE A O 1
ATOM 4104 N N . GLY A 1 529 ? -29.807 8.117 5.692 1.00 94.38 529 GLY A N 1
ATOM 4105 C CA . GLY A 1 529 ? -30.853 7.780 4.726 1.00 94.38 529 GLY A CA 1
ATOM 4106 C C . GLY A 1 529 ? -31.583 6.478 5.070 1.00 94.38 529 GLY A C 1
ATOM 4107 O O . GLY A 1 529 ? -32.809 6.441 5.027 1.00 94.38 529 GLY A O 1
ATOM 4108 N N . LEU A 1 530 ? -30.856 5.428 5.472 1.00 93.75 530 LEU A N 1
ATOM 4109 C CA . LEU A 1 530 ? -31.447 4.160 5.923 1.00 93.75 530 LEU A CA 1
ATOM 4110 C C . LEU A 1 530 ? -32.240 4.318 7.225 1.00 93.75 530 LEU A C 1
ATOM 4112 O O . LEU A 1 530 ? -33.319 3.745 7.348 1.00 93.75 530 LEU A O 1
ATOM 4116 N N . ILE A 1 531 ? -31.735 5.111 8.173 1.00 92.69 531 ILE A N 1
ATOM 4117 C CA . ILE A 1 531 ? -32.436 5.415 9.427 1.00 92.69 531 ILE A CA 1
ATOM 4118 C C . ILE A 1 531 ? -33.693 6.251 9.156 1.00 92.69 531 ILE A C 1
ATOM 4120 O O . ILE A 1 531 ? -34.754 5.948 9.686 1.00 92.69 531 ILE A O 1
ATOM 4124 N N . GLY A 1 532 ? -33.616 7.269 8.297 1.00 91.56 532 GLY A N 1
ATOM 4125 C CA . GLY A 1 532 ? -34.789 8.040 7.879 1.00 91.56 532 GLY A CA 1
ATOM 4126 C C . GLY A 1 532 ? -35.825 7.163 7.173 1.00 91.56 532 GLY A C 1
ATOM 4127 O O . GLY A 1 532 ? -37.011 7.238 7.479 1.00 91.56 532 GLY A O 1
ATOM 4128 N N . GLY A 1 533 ? -35.370 6.270 6.289 1.00 90.69 533 GLY A N 1
ATOM 4129 C CA . GLY A 1 533 ? -36.211 5.271 5.635 1.00 90.69 533 GLY A CA 1
ATOM 4130 C C . GLY A 1 533 ? -36.911 4.337 6.623 1.00 90.69 533 GLY A C 1
ATOM 4131 O O . GLY A 1 533 ? -38.110 4.111 6.486 1.00 90.69 533 GLY A O 1
ATOM 4132 N N . LEU A 1 534 ? -36.200 3.853 7.649 1.00 89.81 534 LEU A N 1
ATOM 4133 C CA . LEU A 1 534 ? -36.768 3.029 8.723 1.00 89.81 534 LEU A CA 1
ATOM 4134 C C . LEU A 1 534 ? -38.022 3.689 9.322 1.00 89.81 534 LEU A C 1
ATOM 4136 O O . LEU A 1 534 ? -39.072 3.053 9.373 1.00 89.81 534 LEU A O 1
ATOM 4140 N N . PHE A 1 535 ? -37.924 4.967 9.707 1.00 88.50 535 PHE A N 1
ATOM 4141 C CA . PHE A 1 535 ? -39.032 5.713 10.319 1.00 88.50 535 PHE A CA 1
ATOM 4142 C C . PHE A 1 535 ? -40.173 6.046 9.347 1.00 88.50 535 PHE A C 1
ATOM 4144 O O . PHE A 1 535 ? -41.308 6.207 9.785 1.00 88.50 535 PHE A O 1
ATOM 4151 N N . LEU A 1 536 ? -39.896 6.146 8.042 1.00 87.94 536 LEU A N 1
ATOM 4152 C CA . LEU A 1 536 ? -40.916 6.410 7.021 1.00 87.94 536 LEU A CA 1
ATOM 4153 C C . LEU A 1 536 ? -41.694 5.150 6.619 1.00 87.94 536 LEU A C 1
ATOM 4155 O O . LEU A 1 536 ? -42.905 5.219 6.426 1.00 87.94 536 LEU A O 1
ATOM 4159 N N . TRP A 1 537 ? -41.013 4.011 6.465 1.00 85.06 537 TRP A N 1
ATOM 4160 C CA . TRP A 1 537 ? -41.643 2.751 6.044 1.00 85.06 537 TRP A CA 1
ATOM 4161 C C . TRP A 1 537 ? -42.319 1.998 7.178 1.00 85.06 537 TRP A C 1
ATOM 4163 O O . TRP A 1 537 ? -43.262 1.252 6.927 1.00 85.06 537 TRP A O 1
ATOM 4173 N N . HIS A 1 538 ? -41.849 2.193 8.406 1.00 82.56 538 HIS A N 1
ATOM 4174 C CA . HIS A 1 538 ? -42.474 1.631 9.590 1.00 82.56 538 HIS A CA 1
ATOM 4175 C C . HIS A 1 538 ? -42.824 2.764 10.558 1.00 82.56 538 HIS A C 1
ATOM 4177 O O . HIS A 1 538 ? -42.116 2.977 11.548 1.00 82.56 538 HIS A O 1
ATOM 4183 N N . PRO A 1 539 ? -43.892 3.527 10.263 1.00 76.12 539 PRO A N 1
ATOM 4184 C CA . PRO A 1 539 ? -44.370 4.522 11.196 1.00 76.12 539 PRO A CA 1
ATOM 4185 C C . PRO A 1 539 ? -44.762 3.825 12.500 1.00 76.12 539 PRO A C 1
ATOM 4187 O O . PRO A 1 539 ? -45.433 2.793 12.506 1.00 76.12 539 PRO A O 1
ATOM 4190 N N . LEU A 1 540 ? -44.320 4.398 13.614 1.00 70.81 540 LEU A N 1
ATOM 4191 C CA . LEU A 1 540 ? -44.558 3.903 14.969 1.00 70.81 540 LEU A CA 1
ATOM 4192 C C . LEU A 1 540 ? -46.002 4.215 15.423 1.00 70.81 540 LEU A C 1
ATOM 4194 O O . LEU A 1 540 ? -46.225 4.834 16.462 1.00 70.81 540 LEU A O 1
ATOM 4198 N N . GLU A 1 541 ? -46.995 3.832 14.616 1.00 64.62 541 GLU A N 1
ATOM 4199 C CA . GLU A 1 541 ? -48.417 4.045 14.901 1.00 64.62 541 GLU A CA 1
ATOM 4200 C C . GLU A 1 541 ? -48.833 3.268 16.160 1.00 64.62 541 GLU A C 1
ATOM 4202 O O . GLU A 1 541 ? -48.701 2.049 16.239 1.00 64.62 541 GLU A O 1
ATOM 4207 N N . GLY A 1 542 ? -49.316 3.991 17.177 1.00 65.06 542 GLY A N 1
ATOM 4208 C CA . GLY A 1 542 ? -49.736 3.417 18.460 1.00 65.06 542 GLY A CA 1
ATOM 4209 C C . GLY A 1 542 ? -48.600 3.078 19.435 1.00 65.06 542 GLY A C 1
ATOM 4210 O O . GLY A 1 542 ? -48.876 2.556 20.515 1.00 65.06 542 GLY A O 1
ATOM 4211 N N . ALA A 1 543 ? -47.339 3.373 19.101 1.00 64.06 543 ALA A N 1
ATOM 4212 C CA . ALA A 1 543 ? -46.229 3.198 20.030 1.00 64.06 543 ALA A CA 1
ATOM 4213 C C . ALA A 1 543 ? -46.178 4.339 21.056 1.00 64.06 543 ALA A C 1
ATOM 4215 O O . ALA A 1 543 ? -46.275 5.517 20.712 1.00 64.06 543 ALA A O 1
ATOM 4216 N N . ASP A 1 544 ? -45.963 3.969 22.317 1.00 75.25 544 ASP A N 1
ATOM 4217 C CA . ASP A 1 544 ? -45.676 4.890 23.413 1.00 75.25 544 ASP A CA 1
ATOM 4218 C C . ASP A 1 544 ? -44.553 5.882 23.033 1.00 75.25 544 ASP A C 1
ATOM 4220 O O . ASP A 1 544 ? -43.540 5.492 22.433 1.00 75.25 544 ASP A O 1
ATOM 4224 N N . ILE A 1 545 ? -44.733 7.165 23.363 1.00 78.94 545 ILE A N 1
ATOM 4225 C CA . ILE A 1 545 ? -43.831 8.259 22.963 1.00 78.94 545 ILE A CA 1
ATOM 4226 C C . ILE A 1 545 ? -42.405 7.956 23.441 1.00 78.94 545 ILE A C 1
ATOM 4228 O O . ILE A 1 545 ? -41.450 8.113 22.674 1.00 78.94 545 ILE A O 1
ATOM 4232 N N . GLY A 1 546 ? -42.256 7.428 24.661 1.00 78.50 546 GLY A N 1
ATOM 4233 C CA . GLY A 1 546 ? -40.964 7.035 25.221 1.00 78.50 546 GLY A CA 1
ATOM 4234 C C . GLY A 1 546 ? -40.258 5.932 24.428 1.00 78.50 546 GLY A C 1
ATOM 4235 O O . GLY A 1 546 ? -39.041 5.979 24.240 1.00 78.50 546 GLY A O 1
ATOM 4236 N N . ARG A 1 547 ? -41.002 4.957 23.887 1.00 82.62 547 ARG A N 1
ATOM 4237 C CA . ARG A 1 547 ? -40.437 3.882 23.050 1.00 82.62 547 ARG A CA 1
ATOM 4238 C C . ARG A 1 547 ? -39.944 4.421 21.712 1.00 82.62 547 ARG A C 1
ATOM 4240 O O . ARG A 1 547 ? -38.859 4.050 21.268 1.00 82.62 547 ARG A O 1
ATOM 4247 N N . THR A 1 548 ? -40.717 5.312 21.099 1.00 83.38 548 THR A N 1
ATOM 4248 C CA . THR A 1 548 ? -40.357 5.961 19.834 1.00 83.38 548 THR A CA 1
ATOM 4249 C C . THR A 1 548 ? -39.095 6.804 19.980 1.00 83.38 548 THR A C 1
ATOM 4251 O O . THR A 1 548 ? -38.168 6.675 19.180 1.00 83.38 548 THR A O 1
ATOM 4254 N N . LEU A 1 549 ? -39.015 7.607 21.044 1.00 84.56 549 LEU A N 1
ATOM 4255 C CA . LEU A 1 549 ? -37.838 8.421 21.343 1.00 84.56 549 LEU A CA 1
ATOM 4256 C C . LEU A 1 549 ? -36.600 7.567 21.642 1.00 84.56 549 LEU A C 1
ATOM 4258 O O . LEU A 1 549 ? -35.512 7.908 21.183 1.00 84.56 549 LEU A O 1
ATOM 4262 N N . LEU A 1 550 ? -36.754 6.441 22.345 1.00 87.12 550 LEU A N 1
ATOM 4263 C CA . LEU A 1 550 ? -35.652 5.517 22.620 1.00 87.12 550 LEU A CA 1
ATOM 4264 C C . LEU A 1 550 ? -35.092 4.887 21.339 1.00 87.12 550 LEU A C 1
ATOM 4266 O O . LEU A 1 550 ? -33.879 4.870 21.136 1.00 87.12 550 LEU A O 1
ATOM 4270 N N . ILE A 1 551 ? -35.971 4.398 20.459 1.00 88.81 551 ILE A N 1
ATOM 4271 C CA . ILE A 1 551 ? -35.563 3.820 19.173 1.00 88.81 551 ILE A CA 1
ATOM 4272 C C . ILE A 1 551 ? -34.889 4.887 18.304 1.00 88.81 551 ILE A C 1
ATOM 4274 O O . ILE A 1 551 ? -33.861 4.603 17.696 1.00 88.81 551 ILE A O 1
ATOM 4278 N N . ALA A 1 552 ? -35.415 6.116 18.276 1.00 88.50 552 ALA A N 1
ATOM 4279 C CA . ALA A 1 552 ? -34.791 7.238 17.576 1.00 88.50 552 ALA A CA 1
ATOM 4280 C C . ALA A 1 552 ? -33.397 7.562 18.124 1.00 88.50 552 ALA A C 1
ATOM 4282 O O . ALA A 1 552 ? -32.449 7.662 17.347 1.00 88.50 552 ALA A O 1
ATOM 4283 N N . TYR A 1 553 ? -33.251 7.658 19.445 1.00 89.00 553 TYR A N 1
ATOM 4284 C CA . TYR A 1 553 ? -31.970 7.904 20.102 1.00 89.00 553 TYR A CA 1
ATOM 4285 C C . TYR A 1 553 ? -30.931 6.826 19.756 1.00 89.00 553 TYR A C 1
ATOM 4287 O O . TYR A 1 553 ? -29.837 7.141 19.286 1.00 89.00 553 TYR A O 1
ATOM 4295 N N . TRP A 1 554 ? -31.289 5.549 19.908 1.00 91.56 554 TRP A N 1
ATOM 4296 C CA . TRP A 1 554 ? -30.401 4.433 19.585 1.00 91.56 554 TRP A CA 1
ATOM 4297 C C . TRP A 1 554 ? -30.067 4.354 18.095 1.00 91.56 554 TRP A C 1
ATOM 4299 O O . TRP A 1 554 ? -28.902 4.180 17.739 1.00 91.56 554 TRP A O 1
ATOM 4309 N N . ALA A 1 555 ? -31.055 4.531 17.213 1.00 91.31 555 ALA A N 1
ATOM 4310 C CA . ALA A 1 555 ? -30.836 4.494 15.771 1.00 91.31 555 ALA A CA 1
ATOM 4311 C C . ALA A 1 555 ? -29.890 5.613 15.313 1.00 91.31 555 ALA A C 1
ATOM 4313 O O . ALA A 1 555 ? -28.997 5.354 14.510 1.00 91.31 555 ALA A O 1
ATOM 4314 N N . LEU A 1 556 ? -30.029 6.829 15.855 1.00 91.25 556 LEU A N 1
ATOM 4315 C CA . LEU A 1 556 ? -29.162 7.968 15.533 1.00 91.25 556 LEU A CA 1
ATOM 4316 C C . LEU A 1 556 ? -27.729 7.826 16.068 1.00 91.25 556 LEU A C 1
ATOM 4318 O O . LEU A 1 556 ? -26.838 8.506 15.560 1.00 91.25 556 LEU A O 1
ATOM 4322 N N . ASN A 1 557 ? -27.484 6.937 17.037 1.00 91.19 557 ASN A N 1
ATOM 4323 C CA . ASN A 1 557 ? -26.139 6.657 17.547 1.00 91.19 557 ASN A CA 1
ATOM 4324 C C . ASN A 1 557 ? -25.355 5.660 16.665 1.00 91.19 557 ASN A C 1
ATOM 4326 O O . ASN A 1 557 ? -24.127 5.719 16.579 1.00 91.19 557 ASN A O 1
ATOM 4330 N N . LEU A 1 558 ? -26.046 4.763 15.948 1.00 92.06 558 LEU A N 1
ATOM 4331 C CA . LEU A 1 558 ? -25.409 3.739 15.103 1.00 92.06 558 LEU A CA 1
ATOM 4332 C C . LEU A 1 558 ? -24.449 4.300 14.031 1.00 92.06 558 LEU A C 1
ATOM 4334 O O . LEU A 1 558 ? -23.395 3.691 13.830 1.00 92.06 558 LEU A O 1
ATOM 4338 N N . PRO A 1 559 ? -24.734 5.429 13.344 1.00 92.31 559 PRO A N 1
ATOM 4339 C CA . PRO A 1 559 ? -23.800 6.018 12.389 1.00 92.31 559 PRO A CA 1
ATOM 4340 C C . PRO A 1 559 ? -22.478 6.457 13.019 1.00 92.31 559 PRO A C 1
ATOM 4342 O O . PRO A 1 559 ? -21.424 6.202 12.436 1.00 92.31 559 PRO A O 1
ATOM 4345 N N . ALA A 1 560 ? -22.527 7.067 14.207 1.00 91.56 560 ALA A N 1
ATOM 4346 C CA . ALA A 1 560 ? -21.336 7.513 14.925 1.00 91.56 560 ALA A CA 1
ATOM 4347 C C . ALA A 1 560 ? -20.457 6.317 15.326 1.00 91.56 560 ALA A C 1
ATOM 4349 O O . ALA A 1 560 ? -19.264 6.300 15.021 1.00 91.56 560 ALA A O 1
ATOM 4350 N N . LEU A 1 561 ? -21.069 5.268 15.887 1.00 92.31 561 LEU A N 1
ATOM 4351 C CA . LEU A 1 561 ? -20.383 4.017 16.231 1.00 92.31 561 LEU A CA 1
ATOM 4352 C C . LEU A 1 561 ? -19.780 3.331 14.995 1.00 92.31 561 LEU A C 1
ATOM 4354 O O . LEU A 1 561 ? -18.633 2.885 15.014 1.00 92.31 561 LEU A O 1
ATOM 4358 N N . GLY A 1 562 ? -20.519 3.285 13.882 1.00 90.81 562 GLY A N 1
ATOM 4359 C CA . GLY A 1 562 ? -20.022 2.746 12.614 1.00 90.81 562 GLY A CA 1
ATOM 4360 C C . GLY A 1 562 ? -18.806 3.507 12.072 1.00 90.81 562 GLY A C 1
ATOM 4361 O O . GLY A 1 562 ? -17.847 2.894 11.593 1.00 90.81 562 GLY A O 1
ATOM 4362 N N . GLN A 1 563 ? -18.812 4.839 12.177 1.00 89.19 563 GLN A N 1
ATOM 4363 C CA . GLN A 1 563 ? -17.685 5.688 11.786 1.00 89.19 563 GLN A CA 1
ATOM 4364 C C . GLN A 1 563 ? -16.466 5.482 12.699 1.00 89.19 563 GLN A C 1
ATOM 4366 O O . GLN A 1 563 ? -15.337 5.407 12.201 1.00 89.19 563 GLN A O 1
ATOM 4371 N N . GLU A 1 564 ? -16.674 5.368 14.012 1.00 91.75 564 GLU A N 1
ATOM 4372 C CA . GLU A 1 564 ? -15.611 5.104 14.985 1.00 91.75 564 GLU A CA 1
ATOM 4373 C C . GLU A 1 564 ? -14.932 3.758 14.701 1.00 91.75 564 GLU A C 1
ATOM 4375 O O . GLU A 1 564 ? -13.716 3.711 14.487 1.00 91.75 564 GLU A O 1
ATOM 4380 N N . ILE A 1 565 ? -15.718 2.683 14.561 1.00 91.19 565 ILE A N 1
ATOM 4381 C CA . ILE A 1 565 ? -15.225 1.350 14.180 1.00 91.19 565 ILE A CA 1
ATOM 4382 C C . ILE A 1 565 ? -14.439 1.431 12.868 1.00 91.19 565 ILE A C 1
ATOM 4384 O O . ILE A 1 565 ? -13.324 0.913 12.770 1.00 91.19 565 ILE A O 1
ATOM 4388 N N . GLY A 1 566 ? -14.985 2.116 11.860 1.00 86.50 566 GLY A N 1
ATOM 4389 C CA . GLY A 1 566 ? -14.320 2.294 10.575 1.00 86.50 566 GLY A CA 1
ATOM 4390 C C . GLY A 1 566 ? -12.977 3.015 10.687 1.00 86.50 566 GLY A C 1
ATOM 4391 O O . GLY A 1 566 ? -12.005 2.604 10.053 1.00 86.50 566 GLY A O 1
ATOM 4392 N N . THR A 1 567 ? -12.893 4.053 11.516 1.00 86.44 567 THR A N 1
ATOM 4393 C CA . THR A 1 567 ? -11.659 4.818 11.746 1.00 86.44 567 THR A CA 1
ATOM 4394 C C . THR A 1 567 ? -10.598 3.977 12.447 1.00 86.44 567 THR A C 1
ATOM 4396 O O . THR A 1 567 ? -9.448 3.956 12.007 1.00 86.44 567 THR A O 1
ATOM 4399 N N . LEU A 1 568 ? -10.985 3.222 13.476 1.00 89.00 568 LEU A N 1
ATOM 4400 C CA . LEU A 1 568 ? -10.086 2.348 14.232 1.00 89.00 568 LEU A CA 1
ATOM 4401 C C . LEU A 1 568 ? -9.569 1.180 13.380 1.00 89.00 568 LEU A C 1
ATOM 4403 O O . LEU A 1 568 ? -8.368 0.896 13.366 1.00 89.00 568 LEU A O 1
ATOM 4407 N N . LEU A 1 569 ? -10.441 0.544 12.591 1.00 84.62 569 LEU A N 1
ATOM 4408 C CA . LEU A 1 569 ? -10.049 -0.534 11.677 1.00 84.62 569 LEU A CA 1
ATOM 4409 C C . LEU A 1 569 ? -9.067 -0.056 10.600 1.00 84.62 569 LEU A C 1
ATOM 4411 O O . LEU A 1 569 ? -8.137 -0.785 10.253 1.00 84.62 569 LEU A O 1
ATOM 4415 N N . ARG A 1 570 ? -9.208 1.183 10.111 1.00 80.25 570 ARG A N 1
ATOM 4416 C CA . ARG A 1 570 ? -8.264 1.773 9.145 1.00 80.25 570 ARG A CA 1
ATOM 4417 C C . ARG A 1 570 ? -6.853 1.950 9.707 1.00 80.25 570 ARG A C 1
ATOM 4419 O O . ARG A 1 570 ? -5.897 1.939 8.935 1.00 80.25 570 ARG A O 1
ATOM 4426 N N . GLN A 1 571 ? -6.696 2.093 11.021 1.00 83.19 571 GLN A N 1
ATOM 4427 C CA . GLN A 1 571 ? -5.387 2.266 11.659 1.00 83.19 571 GLN A CA 1
ATOM 4428 C C . GLN A 1 571 ? -4.665 0.938 11.934 1.00 83.19 571 GLN A C 1
ATOM 4430 O O . GLN A 1 571 ? -3.437 0.912 12.052 1.00 83.19 571 GLN A O 1
ATOM 4435 N N . TYR A 1 572 ? -5.395 -0.181 11.986 1.00 81.75 572 TYR A N 1
ATOM 4436 C CA . TYR A 1 572 ? -4.839 -1.505 12.282 1.00 81.75 572 TYR A CA 1
ATOM 4437 C C . TYR A 1 572 ? -3.634 -1.907 11.403 1.00 81.75 572 TYR A C 1
ATOM 4439 O O . TYR A 1 572 ? -2.628 -2.358 11.963 1.00 81.75 572 TYR A O 1
ATOM 4447 N N . PRO A 1 573 ? -3.645 -1.723 10.063 1.00 77.81 573 PRO A N 1
ATOM 4448 C CA . PRO A 1 573 ? -2.500 -2.074 9.222 1.00 77.81 573 PRO A CA 1
ATOM 4449 C C . PRO A 1 573 ? -1.218 -1.336 9.617 1.00 77.81 573 PRO A C 1
ATOM 4451 O O . PRO A 1 573 ? -0.144 -1.935 9.626 1.00 77.81 573 PRO A O 1
ATOM 4454 N N . ALA A 1 574 ? -1.319 -0.058 10.000 1.00 79.25 574 ALA A N 1
ATOM 4455 C CA . ALA A 1 574 ? -0.165 0.732 10.418 1.00 79.25 574 ALA A CA 1
ATOM 4456 C C . ALA A 1 574 ? 0.459 0.174 11.706 1.00 79.25 574 ALA A C 1
ATOM 4458 O O . ALA A 1 574 ? 1.679 0.016 11.773 1.00 79.25 574 ALA A O 1
ATOM 4459 N N . TYR A 1 575 ? -0.369 -0.192 12.691 1.00 83.62 575 TYR A N 1
ATOM 4460 C CA . TYR A 1 575 ? 0.095 -0.841 13.918 1.00 83.62 575 TYR A CA 1
ATOM 4461 C C . TYR A 1 575 ? 0.707 -2.215 13.651 1.00 83.62 575 TYR A C 1
ATOM 4463 O O . TYR A 1 575 ? 1.798 -2.498 14.142 1.00 83.62 575 TYR A O 1
ATOM 4471 N N . ARG A 1 576 ? 0.065 -3.041 12.817 1.00 81.56 576 ARG A N 1
ATOM 4472 C CA . ARG A 1 576 ? 0.594 -4.351 12.413 1.00 81.56 576 ARG A CA 1
ATOM 4473 C C . ARG A 1 576 ? 1.981 -4.229 11.776 1.00 81.56 576 ARG A C 1
ATOM 4475 O O . ARG A 1 576 ? 2.884 -4.984 12.134 1.00 81.56 576 ARG A O 1
ATOM 4482 N N . ASN A 1 577 ? 2.152 -3.286 10.851 1.00 78.75 577 ASN A N 1
ATOM 4483 C CA . ASN A 1 577 ? 3.421 -3.062 10.157 1.00 78.75 577 ASN A CA 1
ATOM 4484 C C . ASN A 1 577 ? 4.498 -2.530 11.110 1.00 78.75 577 ASN A C 1
ATOM 4486 O O . ASN A 1 577 ? 5.637 -2.990 11.063 1.00 78.75 577 ASN A O 1
ATOM 4490 N N . LEU A 1 578 ? 4.132 -1.627 12.026 1.00 82.69 578 LEU A N 1
ATOM 4491 C CA . LEU A 1 578 ? 5.037 -1.158 13.073 1.00 82.69 578 LEU A CA 1
ATOM 4492 C C . LEU A 1 578 ? 5.509 -2.311 13.970 1.00 82.69 578 LEU A C 1
ATOM 4494 O O . LEU A 1 578 ? 6.705 -2.438 14.220 1.00 82.69 578 LEU A O 1
ATOM 4498 N N . THR A 1 579 ? 4.600 -3.180 14.420 1.00 84.00 579 THR A N 1
ATOM 4499 C CA . THR A 1 579 ? 4.963 -4.351 15.230 1.00 84.00 579 THR A CA 1
ATOM 4500 C C . THR A 1 579 ? 5.905 -5.285 14.474 1.00 84.00 579 THR A C 1
ATOM 4502 O O . THR A 1 579 ? 6.915 -5.702 15.031 1.00 84.00 579 THR A O 1
ATOM 4505 N N . LEU A 1 580 ? 5.617 -5.584 13.201 1.00 79.81 580 LEU A N 1
ATOM 4506 C CA . LEU A 1 580 ? 6.496 -6.395 12.350 1.00 79.81 580 LEU A CA 1
ATOM 4507 C C . LEU A 1 580 ? 7.905 -5.795 12.257 1.00 79.81 580 LEU A C 1
ATOM 4509 O O . LEU A 1 580 ? 8.888 -6.508 12.446 1.00 79.81 580 LEU A O 1
ATOM 4513 N N . ARG A 1 581 ? 7.996 -4.481 12.027 1.00 82.81 581 ARG A N 1
ATOM 4514 C CA . ARG A 1 581 ? 9.261 -3.741 11.916 1.00 82.81 581 ARG A CA 1
ATOM 4515 C C . ARG A 1 581 ? 10.073 -3.739 13.216 1.00 82.81 581 ARG A C 1
ATOM 4517 O O . ARG A 1 581 ? 11.300 -3.801 13.159 1.00 82.81 581 ARG A O 1
ATOM 4524 N N . LEU A 1 582 ? 9.412 -3.696 14.375 1.00 83.88 582 LEU A N 1
ATOM 4525 C CA . LEU A 1 582 ? 10.061 -3.772 15.692 1.00 83.88 582 LEU A CA 1
ATOM 4526 C C . LEU A 1 582 ? 10.478 -5.198 16.075 1.00 83.88 582 LEU A C 1
ATOM 4528 O O . LEU A 1 582 ? 11.459 -5.380 16.788 1.00 83.88 582 LEU A O 1
ATOM 4532 N N . MET A 1 583 ? 9.739 -6.209 15.616 1.00 81.81 583 MET A N 1
ATOM 4533 C CA . MET A 1 583 ? 10.037 -7.611 15.909 1.00 81.81 583 MET A CA 1
ATOM 4534 C C . MET A 1 583 ? 11.155 -8.195 15.050 1.00 81.81 583 MET A C 1
ATOM 4536 O O . MET A 1 583 ? 11.818 -9.130 15.490 1.00 81.81 583 MET A O 1
ATOM 4540 N N . GLU A 1 584 ? 11.363 -7.677 13.840 1.00 83.00 584 GLU A N 1
ATOM 4541 C CA . GLU A 1 584 ? 12.363 -8.213 12.913 1.00 83.00 584 GLU A CA 1
ATOM 4542 C C . GLU A 1 584 ? 13.779 -8.285 13.528 1.00 83.00 584 GLU A C 1
ATOM 4544 O O . GLU A 1 584 ? 14.326 -9.392 13.553 1.00 83.00 584 GLU A O 1
ATOM 4549 N N . PRO A 1 585 ? 14.317 -7.226 14.169 1.00 83.62 585 PRO A N 1
ATOM 4550 C CA . PRO A 1 585 ? 15.629 -7.286 14.824 1.00 83.62 585 PRO A CA 1
ATOM 4551 C C . PRO A 1 585 ? 15.662 -8.249 16.018 1.00 83.62 585 PRO A C 1
ATOM 4553 O O . PRO A 1 585 ? 16.656 -8.926 16.259 1.00 83.62 585 PRO A O 1
ATOM 4556 N N . LEU A 1 586 ? 14.550 -8.370 16.754 1.00 82.94 586 LEU A N 1
ATOM 4557 C CA . LEU A 1 586 ? 14.443 -9.292 17.892 1.00 82.94 586 LEU A CA 1
ATOM 4558 C C . LEU A 1 586 ? 14.512 -10.761 17.451 1.00 82.94 586 LEU A C 1
ATOM 4560 O O . LEU A 1 586 ? 15.003 -11.608 18.198 1.00 82.94 586 LEU A O 1
ATOM 4564 N N . SER A 1 587 ? 14.037 -11.051 16.236 1.00 77.44 587 SER A N 1
ATOM 4565 C CA . SER A 1 587 ? 14.056 -12.387 15.633 1.00 77.44 587 SER A CA 1
ATOM 4566 C C . SER A 1 587 ? 15.360 -12.743 14.914 1.00 77.44 587 SER A C 1
ATOM 4568 O O . SER A 1 587 ? 15.528 -13.893 14.507 1.00 77.44 587 SER A O 1
ATOM 4570 N N . ALA A 1 588 ? 16.273 -11.782 14.746 1.00 78.88 588 ALA A N 1
ATOM 4571 C CA . ALA A 1 588 ? 17.566 -12.024 14.123 1.00 78.88 588 ALA A CA 1
ATOM 4572 C C . ALA A 1 588 ? 18.448 -12.929 15.012 1.00 78.88 588 ALA A C 1
ATOM 4574 O O . ALA A 1 588 ? 18.333 -12.879 16.247 1.00 78.88 588 ALA A O 1
ATOM 4575 N N . PRO A 1 589 ? 19.301 -13.780 14.410 1.00 76.88 589 PRO A N 1
ATOM 4576 C CA . PRO A 1 589 ? 20.241 -14.594 15.169 1.00 76.88 589 PRO A CA 1
ATOM 4577 C C . PRO A 1 589 ? 21.178 -13.701 15.982 1.00 76.88 589 PRO A C 1
ATOM 4579 O O . PRO A 1 589 ? 21.589 -12.637 15.522 1.00 76.88 589 PRO A O 1
ATOM 4582 N N . GLU A 1 590 ? 21.482 -14.141 17.198 1.00 82.94 590 GLU A N 1
ATOM 4583 C CA . GLU A 1 590 ? 22.524 -13.512 18.005 1.00 82.94 590 GLU A CA 1
ATOM 4584 C C . GLU A 1 590 ? 23.867 -14.046 17.535 1.00 82.94 590 GLU A C 1
ATOM 4586 O O . GLU A 1 590 ? 24.002 -15.236 17.235 1.00 82.94 590 GLU A O 1
ATOM 4591 N N . GLU A 1 591 ? 24.851 -13.163 17.464 1.00 77.12 591 GLU A N 1
ATOM 4592 C CA . GLU A 1 591 ? 26.235 -13.576 17.401 1.00 77.12 591 GLU A CA 1
ATOM 4593 C C . GLU A 1 591 ? 26.536 -14.223 18.751 1.00 77.12 591 GLU A C 1
ATOM 4595 O O . GLU A 1 591 ? 26.590 -13.560 19.789 1.00 77.12 591 GLU A O 1
ATOM 4600 N N . THR A 1 592 ? 26.619 -15.555 18.771 1.00 59.97 592 THR A N 1
ATOM 4601 C CA . THR A 1 592 ? 27.174 -16.244 19.930 1.00 59.97 592 THR A CA 1
ATOM 4602 C C . THR A 1 592 ? 28.580 -15.690 20.102 1.00 59.97 592 THR A C 1
ATOM 4604 O O . THR A 1 592 ? 29.362 -15.830 19.155 1.00 59.97 592 THR A O 1
ATOM 4607 N N . PRO A 1 593 ? 28.917 -15.059 21.245 1.00 49.81 593 PRO A N 1
ATOM 4608 C CA . PRO A 1 593 ? 30.299 -14.697 21.495 1.00 49.81 593 PRO A CA 1
ATOM 4609 C C . PRO A 1 593 ? 31.102 -15.975 21.297 1.00 49.81 593 PRO A C 1
ATOM 4611 O O . PRO A 1 593 ? 30.714 -17.019 21.828 1.00 49.81 593 PRO A O 1
ATOM 4614 N N . ALA A 1 594 ? 32.133 -15.919 20.454 1.00 42.69 594 ALA A N 1
ATOM 4615 C CA . ALA A 1 594 ? 33.023 -17.048 20.263 1.00 42.69 594 ALA A CA 1
ATOM 4616 C C . ALA A 1 594 ? 33.448 -17.518 21.658 1.00 42.69 594 ALA A C 1
ATOM 4618 O O . ALA A 1 594 ? 34.127 -16.793 22.387 1.00 42.69 594 ALA A O 1
ATOM 4619 N N . CYS A 1 595 ? 32.948 -18.683 22.065 1.00 36.34 595 CYS A N 1
ATOM 4620 C CA . CYS A 1 595 ? 33.383 -19.321 23.286 1.00 36.34 595 CYS A CA 1
ATOM 4621 C C . CYS A 1 595 ? 34.860 -19.644 23.063 1.00 36.34 595 CYS A C 1
ATOM 4623 O O . CYS A 1 595 ? 35.198 -20.458 22.210 1.00 36.34 595 CYS A O 1
ATOM 4625 N N . GLU A 1 596 ? 35.696 -18.898 23.782 1.00 38.97 596 GLU A N 1
ATOM 4626 C CA . GLU A 1 596 ? 37.044 -19.264 24.193 1.00 38.97 596 GLU A CA 1
ATOM 4627 C C . GLU A 1 596 ? 38.015 -19.612 23.053 1.00 38.97 596 GLU A C 1
ATOM 4629 O O . GLU A 1 596 ? 38.199 -20.760 22.657 1.00 38.97 596 GLU A O 1
ATOM 4634 N N . ILE A 1 597 ? 38.809 -18.615 22.645 1.00 38.34 597 ILE A N 1
ATOM 4635 C CA . ILE A 1 597 ? 40.239 -18.911 22.499 1.00 38.34 597 ILE A CA 1
ATOM 4636 C C . ILE A 1 597 ? 40.677 -19.400 23.890 1.00 38.34 597 ILE A C 1
ATOM 4638 O O . ILE A 1 597 ? 40.478 -18.648 24.850 1.00 38.34 597 ILE A O 1
ATOM 4642 N N . PRO A 1 598 ? 41.216 -20.622 24.050 1.00 38.00 598 PRO A N 1
ATOM 4643 C CA . PRO A 1 598 ? 41.593 -21.135 25.356 1.00 38.00 598 PRO A CA 1
ATOM 4644 C C . PRO A 1 598 ? 42.821 -20.363 25.848 1.00 38.00 598 PRO A C 1
ATOM 4646 O O . PRO A 1 598 ? 43.963 -20.759 25.624 1.00 38.00 598 PRO A O 1
ATOM 4649 N N . PHE A 1 599 ? 42.601 -19.237 26.520 1.00 40.59 599 PHE A N 1
ATOM 4650 C CA . PHE A 1 599 ? 43.632 -18.583 27.313 1.00 40.59 599 PHE A CA 1
ATOM 4651 C C . PHE A 1 599 ? 43.754 -19.299 28.655 1.00 40.59 599 PHE A C 1
ATOM 4653 O O . PHE A 1 599 ? 43.321 -18.776 29.668 1.00 40.59 599 PHE A O 1
ATOM 4660 N N . GLY A 1 600 ? 44.376 -20.482 28.638 1.00 41.97 600 GLY A N 1
ATOM 4661 C CA . GLY A 1 600 ? 44.947 -21.150 29.812 1.00 41.97 600 GLY A CA 1
ATOM 4662 C C . GLY A 1 600 ? 43.980 -21.504 30.959 1.00 41.97 600 GLY A C 1
ATOM 4663 O O . GLY A 1 600 ? 42.848 -21.039 31.033 1.00 41.97 600 GLY A O 1
ATOM 4664 N N . PRO A 1 601 ? 44.399 -22.373 31.890 1.00 41.28 601 PRO A N 1
ATOM 4665 C CA . PRO A 1 601 ? 43.583 -22.711 33.045 1.00 41.28 601 PRO A CA 1
ATOM 4666 C C . PRO A 1 601 ? 43.684 -21.572 34.069 1.00 41.28 601 PRO A C 1
ATOM 4668 O O . PRO A 1 601 ? 44.673 -21.465 34.789 1.00 41.28 601 PRO A O 1
ATOM 4671 N N . GLY A 1 602 ? 42.672 -20.708 34.120 1.00 41.69 602 GLY A N 1
ATOM 4672 C CA . GLY A 1 602 ? 42.593 -19.624 35.098 1.00 41.69 602 GLY A CA 1
ATOM 4673 C C . GLY A 1 602 ? 41.200 -19.003 35.156 1.00 41.69 602 GLY A C 1
ATOM 4674 O O . GLY A 1 602 ? 40.921 -18.057 34.436 1.00 41.69 602 GLY A O 1
ATOM 4675 N N . GLU A 1 603 ? 40.342 -19.588 35.995 1.00 41.53 603 GLU A N 1
ATOM 4676 C CA . GLU A 1 603 ? 39.142 -19.005 36.624 1.00 41.53 603 GLU A CA 1
ATOM 4677 C C . GLU A 1 603 ? 38.361 -17.930 35.836 1.00 41.53 603 GLU A C 1
ATOM 4679 O O . GLU A 1 603 ? 38.557 -16.729 36.009 1.00 41.53 603 GLU A O 1
ATOM 4684 N N . CYS A 1 604 ? 37.351 -18.353 35.068 1.00 33.12 604 CYS A N 1
ATOM 4685 C CA . CYS A 1 604 ? 36.239 -17.480 34.680 1.00 33.12 604 CYS A CA 1
ATOM 4686 C C . CYS A 1 604 ? 35.083 -17.638 35.677 1.00 33.12 604 CYS A C 1
ATOM 4688 O O . CYS A 1 604 ? 34.248 -18.533 35.555 1.00 33.12 604 CYS A O 1
ATOM 4690 N N . ALA A 1 605 ? 35.023 -16.752 36.672 1.00 34.62 605 ALA A N 1
ATOM 4691 C CA . ALA A 1 605 ? 33.811 -16.533 37.452 1.00 34.62 605 ALA A CA 1
ATOM 4692 C C . ALA A 1 605 ? 32.820 -15.697 36.621 1.00 34.62 605 ALA A C 1
ATOM 4694 O O . ALA A 1 605 ? 33.125 -14.575 36.216 1.00 34.62 605 ALA A O 1
ATOM 4695 N N . ALA A 1 606 ? 31.626 -16.233 36.362 1.00 33.19 606 ALA A N 1
ATOM 4696 C CA . ALA A 1 606 ? 30.536 -15.474 35.755 1.00 33.19 606 ALA A CA 1
ATOM 4697 C C . ALA A 1 606 ? 30.047 -14.378 36.726 1.00 33.19 606 ALA A C 1
ATOM 4699 O O . ALA A 1 606 ? 29.836 -14.680 37.904 1.00 33.19 606 ALA A O 1
ATOM 4700 N N . PRO A 1 607 ? 29.796 -13.129 36.284 1.00 32.94 607 PRO A N 1
ATOM 4701 C CA . PRO A 1 607 ? 29.139 -12.153 37.137 1.00 32.94 607 PRO A CA 1
ATOM 4702 C C . PRO A 1 607 ? 27.656 -12.525 37.250 1.00 32.94 607 PRO A C 1
ATOM 4704 O O . PRO A 1 607 ? 26.871 -12.351 36.316 1.00 32.94 607 PRO A O 1
ATOM 4707 N N . SER A 1 608 ? 27.261 -13.055 38.406 1.00 29.84 608 SER A N 1
ATOM 4708 C CA . SER A 1 608 ? 25.860 -13.209 38.783 1.00 29.84 608 SER A CA 1
ATOM 4709 C C . SER A 1 608 ? 25.258 -11.827 39.045 1.00 29.84 608 SER A C 1
ATOM 4711 O O . SER A 1 608 ? 25.413 -11.269 40.129 1.00 29.84 608 SER A O 1
ATOM 4713 N N . LEU A 1 609 ? 24.566 -11.257 38.058 1.00 30.16 609 LEU A N 1
ATOM 4714 C CA . LEU A 1 609 ? 23.665 -10.128 38.290 1.00 30.16 609 LEU A CA 1
ATOM 4715 C C . LEU A 1 609 ? 22.357 -10.663 38.883 1.00 30.16 609 LEU A C 1
ATOM 4717 O O . LEU A 1 609 ? 21.404 -10.973 38.170 1.00 30.16 609 LEU A O 1
ATOM 4721 N N . THR A 1 610 ? 22.338 -10.808 40.205 1.00 26.67 610 THR A N 1
ATOM 4722 C CA . THR A 1 610 ? 21.111 -10.928 40.993 1.00 26.67 610 THR A CA 1
ATOM 4723 C C . THR A 1 610 ? 20.442 -9.557 41.051 1.00 26.67 610 THR A C 1
ATOM 4725 O O . THR A 1 610 ? 21.005 -8.614 41.600 1.00 26.67 610 THR A O 1
ATOM 4728 N N . PHE A 1 611 ? 19.251 -9.436 40.467 1.00 35.47 611 PHE A N 1
ATOM 4729 C CA . PHE A 1 611 ? 18.355 -8.315 40.735 1.00 35.47 611 PHE A CA 1
ATOM 4730 C C . PHE A 1 611 ? 17.456 -8.714 41.906 1.00 35.47 611 PHE A C 1
ATOM 4732 O O . PHE A 1 611 ? 16.626 -9.613 41.754 1.00 35.47 611 PHE A O 1
ATOM 4739 N N . ASP A 1 612 ? 17.655 -8.079 43.061 1.00 30.58 612 ASP A N 1
ATOM 4740 C CA . ASP A 1 612 ? 16.717 -8.158 44.181 1.00 30.58 612 ASP A CA 1
ATOM 4741 C C . ASP A 1 612 ? 15.380 -7.499 43.795 1.00 30.58 612 ASP A C 1
ATOM 4743 O O . ASP A 1 612 ? 15.343 -6.530 43.030 1.00 30.58 612 ASP A O 1
ATOM 4747 N N . ALA A 1 613 ? 14.303 -8.123 44.277 1.00 34.91 613 ALA A N 1
ATOM 4748 C CA . ALA A 1 613 ? 12.903 -7.952 43.880 1.00 34.91 613 ALA A CA 1
ATOM 4749 C C . ALA A 1 613 ? 12.266 -6.598 44.229 1.00 34.91 613 ALA A C 1
ATOM 4751 O O . ALA A 1 613 ? 12.665 -5.982 45.243 1.00 34.91 613 ALA A O 1
#

Mean predicted aligned error: 10.35 Å

Secondary structure (DSSP, 8-state):
---SSPP----SSTT-HHHHHHHHHHHHTT----HHHHHHHTT-BTTB--HHHHHHHHHHTTEEEEEEEE-TTTTT-TTTT--SEEEEEE-TTS-EEEEEEEEEETTEEEEEETTTEEEEEEHHHHHHHB-EEEEEEEHHHHHHHHHSHHHHHHHHHHHHHHT--HHHHHHHHHHHHS-SSSHHHHHHHHHHHHHHHHHHTTS---HHHHHHHHHHHHH-GGGS-GGG-SEEE-PPPTT---EEEEEEEEEEEEEEE-PPPPTTTS-HHHHHHHHSPPP-HHHHHHHHHHHT-HHHHHHHHHHHHHHHHHHHHHHHHHHHHHHHHTT--SHHHHHHHHHHHHHHHHHHHHHHHHHHHHHHHHHHHHHHHHHHHHHHHGGGB-HHHHHTS-HHHHHHHHHHGGGGGHHHHHHHHHHHHHHHHHHHHHHHHHH-GGGHHHHHHHHHHHHHHHHHSHHHHHHHHHHHHHHHHHHHHHHHHHHHTHHHHHHTT-HHHHHHHHHHHHHHHHHHHHHHHHHHHHHHHHHHHHHHHHHHHHHHHS--TT--HHHHHHHHHHHHHHHHHHHHHHHHHHHHHHHHHHHHHHHHHHHSPB----------S------------

Foldseek 3Di:
DFAPAQDWFADLDPQCLLLSQLCSVCVRQPQAFASLLSCVQQVGFPLHGDPVSSQVLSVQSFFPKDKDFDALVLCPPVLSLQAFWWWWFAFPLRDIGTKTFHDDDPQWTFIQGNNFTTFIDGSVVVSVGFDKDKDKDFFQVVLVVCLDPSNLVSLQVLLVLLPDDPVLSCVQSVVLNVDSTNPLSQQLQLLSQVLSVCVVVVVDDDSVVSSVSSVVCSVVVVPRDPVSGQKAWDPADPVRTTMIIGIGIIIMRTPGTGHRDDDVSQPPSSVCGSPDDHDDLVVVLVVLVCVVDVVVVVLLLVLLLVLLLVVLVLLVLVLVCVVCVVVCPDPVVVVVSVVVNVVSVVVSCVSVVVSQVVLLVSLVSQLVVLLVLLVVLVVQFDPSVPRRDDPVLSVVLSVCSNVSSCVSVLVSLLSNLVSNLVSLLVVLCVLPVVCVVLSVVLVCLLAVCLPPCLSVLSVLVVQLVVLVVVLVVLVVVCVVCVVVCVVVVCPVVSVVVNVVSVVSNVVSVVVSVVVVVVSLVVSLVVLVVSLVVSCVVDPPVPDDPSSVVSNVVSSVCNSVSSVSSSVSSSCVVVSVSSSVSSCSSSPHDGNPPPPDPPPDPDDDDDPPPDDDD

pLDDT: mean 85.14, std 11.73, range [26.67, 97.25]

Radius of gyration: 32.14 Å; Cα contacts (8 Å, |Δi|>4): 750; chains: 1; bounding box: 95×61×93 Å

Solvent-accessible surface area (backbone atoms only — not comparable to full-atom values): 32898 Å² total; per-residue (Å²): 123,70,54,92,62,75,46,76,38,62,40,65,49,93,54,33,26,49,46,22,30,50,48,22,53,36,48,21,54,69,44,64,61,16,64,74,37,41,33,62,58,41,60,39,30,83,93,23,51,58,70,66,45,50,40,54,53,37,37,48,67,11,37,40,51,46,80,46,77,39,42,67,83,47,58,81,40,81,61,62,56,38,63,34,21,44,34,42,24,40,45,99,84,69,46,78,40,40,27,24,43,49,48,76,58,90,63,34,29,40,34,35,32,10,91,78,25,65,37,79,41,46,53,75,61,53,62,72,34,48,32,74,46,73,44,81,42,52,37,66,59,51,35,53,54,59,67,30,72,53,40,49,48,44,52,46,55,52,42,43,74,46,47,45,54,71,71,59,48,50,52,54,53,54,58,27,63,71,45,91,60,43,60,49,49,43,39,48,53,21,26,52,48,50,47,40,54,37,38,75,72,60,80,46,85,50,37,67,57,40,46,54,50,35,54,50,35,55,76,39,53,88,76,58,60,72,93,39,49,50,54,43,87,42,76,58,48,98,85,68,49,65,27,22,35,40,42,16,28,46,30,36,25,41,83,50,72,51,78,49,56,59,73,89,76,39,53,72,47,49,53,48,10,56,70,41,77,66,82,54,61,70,58,54,52,46,50,58,54,56,70,75,39,63,67,62,53,52,52,39,55,49,44,45,53,50,51,34,51,42,59,53,45,50,48,51,50,53,28,49,49,61,65,42,56,79,70,50,82,47,70,70,55,49,52,49,53,54,49,51,51,52,49,49,55,50,52,48,49,66,51,48,51,58,46,52,56,48,31,54,49,51,7,50,49,54,32,52,54,51,53,50,53,47,64,67,42,57,86,34,47,42,70,69,62,56,69,35,42,59,67,68,56,57,51,48,51,68,59,55,43,64,62,58,23,52,50,41,46,52,53,50,52,41,54,37,35,51,45,33,43,52,49,47,54,48,50,46,30,68,74,40,63,86,45,44,68,59,50,52,51,46,51,46,60,37,58,45,52,50,69,74,49,36,48,66,52,49,55,34,50,46,53,25,52,52,32,48,51,50,47,55,50,50,53,50,52,49,60,76,39,41,67,61,36,62,76,65,68,34,60,67,58,53,49,52,54,47,52,50,44,51,48,53,23,49,55,32,44,52,51,36,50,53,50,53,51,51,50,51,50,52,44,47,52,52,41,54,49,52,54,52,45,50,54,67,79,54,60,69,79,90,55,55,69,44,59,54,52,41,50,49,55,51,60,68,45,45,53,57,35,24,49,50,41,33,55,52,59,65,47,45,63,58,54,53,50,51,49,47,39,62,43,49,70,72,70,48,71,63,50,72,74,80,81,64,82,83,78,68,98,71,85,87,78,77,85,79,82,78,78,82,131